Protein 2J1P (pdb70)

Solvent-accessible surface area: 23127 Å² total

Foldseek 3Di:
DLVLLVVLVVVLLVVLCVLQDQDPVRLLSVLVVLLNPDDSLLLLSLLQLLLVLQPHHSQQSLLSSLLSLVSVCLVCCDPVVVPCDDPRDGHSCVVRNNVSSVVSSVCSNVSSLVSLQPVRDPVFPVVLSVVLSVLQVCLPDCNAQVVLVVLPDDPDCLVCVVVNVLSNLLRNFLSSSLSSSLNSCSSSPHDPLSSVLSSLLSSLLSVLLQLVVQLLVVVVVPHPCVNPNVVSLVSSVVSLVSSVVSCPPTDPVSCVVSNVSSVCSSPDPD/DLVVVQVVVLVVLLVVLCVLQDQDPVRLLSVLVVLLNPRDSLLLLSLLQLLLVLQPAHSQQCLVSSLLSLVSLQLVCCACVVVPQDDVRHGHSCVVRNNVSSVVSSVVSNVSSLVSLQPVRDPVQPVVLSVVLSVLSVCQNDCNAQPVLVVLVPDDPCPPPPDVCVVSVLSNQLRNFQSSSLSSSLNSCSSSPHDPLSNVLSSLLSSLLSSLVQLVVLLVVVVVPCPDHLCVSPNVVSVVSSVVSLVSSVVSSPPTDVVSCVSVNVSSVVD

Organism: Sinapis alba (NCBI:txid3728)

Secondary structure (DSSP, 8-state):
-HHHHHHHHHHHHHHHHHHS-S-SSHHHHH--TTTTS----HHHHHHHHHHHHTT--TTT--HHHHH-----HHHHTS-----SEETTEE-HHHHH-HHHHHHHHHHHHHHHHHHHHHHS-TTS-HHHHHHHHHHHHHHHSTTTHHHHHHHTT---HHHHHHHHHHHHHIIIIIHHHHHHHHHHHHHTT--HHHHHHHHHHHHHHHHHHHHHHHHHHHH----TTT--HHHHHHHHHHHHHHHHHHTTTS-TTTTHHHHHHHHHHHH---/-HHHHHHHHHHHHHHHHHHHS-S-SSHHHHH--TTGGG----HHHHHHHHHHHHTT--GGG--HHHHH-----HHHHHS-----SEETTEE-HHHHH-HHHHHHHHHHHHHHHHHHHHHHS-TTS-HHHHHHHHHHHHHHHSTTTHHHHHHHHH----TT-SSSSHHHHHHHHIIIIIHHHHHHHHHHHHHTT--HHHHHHHHHHHHHHHHHHHHHHHHHHHHH-----TTT--HHHHHHHHHHHHHHHHHTTTTS-HHHHHHHHHHHHH-

Radius of gyration: 24.41 Å; Cα contacts (8 Å, |Δi|>4): 921; chains: 2; bounding box: 68×59×65 Å

B-factor: mean 22.45, std 9.19, range [8.17, 62.23]

Structure (mmCIF, N/CA/C/O backbone):
data_2J1P
#
_entry.id   2J1P
#
_cell.length_a   53.803
_cell.length_b   91.551
_cell.length_c   56.286
_cell.angle_alpha   90.00
_cell.angle_beta   96.89
_cell.angle_gamma   90.00
#
_symmetry.space_group_name_H-M   'P 1 21 1'
#
loop_
_entity.id
_entity.type
_entity.pdbx_description
1 polymer 'GERANYLGERANYL PYROPHOSPHATE SYNTHETASE'
2 non-polymer 'GERANYLGERANYL DIPHOSPHATE'
3 non-polymer S-1,2-PROPANEDIOL
4 non-polymer BETA-MERCAPTOETHANOL
5 water water
#
loop_
_atom_site.group_PDB
_atom_site.id
_atom_site.type_symbol
_atom_site.label_atom_id
_atom_site.label_alt_id
_atom_site.label_comp_id
_atom_site.label_asym_id
_atom_site.label_entity_id
_atom_site.label_seq_id
_atom_site.pdbx_PDB_ins_code
_atom_site.Cartn_x
_atom_site.Cartn_y
_atom_site.Cartn_z
_atom_site.occupancy
_atom_site.B_iso_or_equiv
_atom_site.auth_seq_id
_atom_site.auth_comp_id
_atom_site.auth_asym_id
_atom_site.auth_atom_id
_atom_site.pdbx_PDB_model_num
ATOM 1 N N . PRO A 1 13 ? -1.884 44.019 3.297 1.00 36.69 13 PRO A N 1
ATOM 2 C CA . PRO A 1 13 ? -1.915 43.465 1.955 1.00 36.55 13 PRO A CA 1
ATOM 3 C C . PRO A 1 13 ? -0.593 42.769 1.634 1.00 36.51 13 PRO A C 1
ATOM 4 O O . PRO A 1 13 ? 0.201 42.504 2.550 1.00 36.16 13 PRO A O 1
ATOM 8 N N . ILE A 1 14 ? -0.351 42.474 0.356 1.00 36.20 14 ILE A N 1
ATOM 9 C CA . ILE A 1 14 ? 0.943 41.913 -0.071 1.00 36.11 14 ILE A CA 1
ATOM 10 C C . ILE A 1 14 ? 2.097 42.657 0.634 1.00 35.90 14 ILE A C 1
ATOM 11 O O . ILE A 1 14 ? 3.109 42.052 0.962 1.00 35.61 14 ILE A O 1
ATOM 16 N N . SER A 1 15 ? 1.915 43.955 0.890 1.00 35.62 15 SER A N 1
ATOM 17 C CA . SER A 1 15 ? 2.900 44.766 1.623 1.00 35.44 15 SER A CA 1
ATOM 18 C C . SER A 1 15 ? 3.162 44.265 3.045 1.00 34.86 15 SER A C 1
ATOM 19 O O . SER A 1 15 ? 4.311 44.163 3.456 1.00 34.49 15 SER A O 1
ATOM 22 N N . TYR A 1 16 ? 2.103 43.998 3.802 1.00 34.92 16 TYR A N 1
ATOM 23 C CA . TYR A 1 16 ? 2.254 43.429 5.144 1.00 34.98 16 TYR A CA 1
ATOM 24 C C . TYR A 1 16 ? 3.031 42.110 5.062 1.00 34.69 16 TYR A C 1
ATOM 25 O O . TYR A 1 16 ? 4.013 41.939 5.765 1.00 34.20 16 TYR A O 1
ATOM 34 N N . ILE A 1 17 ? 2.602 41.206 4.180 1.00 34.20 17 ILE A N 1
ATOM 35 C CA . ILE A 1 17 ? 3.252 39.901 4.029 1.00 34.22 17 ILE A CA 1
ATOM 36 C C . ILE A 1 17 ? 4.674 40.053 3.541 1.00 33.46 17 ILE A C 1
ATOM 37 O O . ILE A 1 17 ? 5.562 39.411 4.056 1.00 34.28 17 ILE A O 1
ATOM 42 N N . ILE A 1 18 ? 4.884 40.878 2.522 1.00 32.27 18 ILE A N 1
ATOM 43 C CA . ILE A 1 18 ? 6.226 41.085 1.989 1.00 31.00 18 ILE A CA 1
ATOM 44 C C . ILE A 1 18 ? 7.133 41.563 3.107 1.00 30.63 18 ILE A C 1
ATOM 45 O O . ILE A 1 18 ? 8.253 41.072 3.255 1.00 30.35 18 ILE A O 1
ATOM 50 N N . ARG A 1 19 ? 6.655 42.524 3.899 1.00 29.75 19 ARG A N 1
ATOM 51 C CA . ARG A 1 19 ? 7.521 43.133 4.919 1.00 28.56 19 ARG A CA 1
ATOM 52 C C . ARG A 1 19 ? 7.781 42.186 6.068 1.00 26.86 19 ARG A C 1
ATOM 53 O O . ARG A 1 19 ? 8.921 42.095 6.533 1.00 27.82 19 ARG A O 1
ATOM 61 N N . LYS A 1 20 ? 6.753 41.468 6.531 1.00 26.03 20 LYS A N 1
ATOM 62 C CA . LYS A 1 20 ? 6.953 40.473 7.576 1.00 25.20 20 LYS A CA 1
ATOM 63 C C . LYS A 1 20 ? 7.770 39.289 7.042 1.00 24.33 20 LYS A C 1
ATOM 64 O O . LYS A 1 20 ? 8.559 38.717 7.774 1.00 24.44 20 LYS A O 1
ATOM 70 N N . ALA A 1 21 ? 7.550 38.913 5.778 1.00 23.13 21 ALA A N 1
ATOM 71 C CA . ALA A 1 21 ? 8.346 37.885 5.139 1.00 22.92 21 ALA A CA 1
ATOM 72 C C . ALA A 1 21 ? 9.798 38.290 5.114 1.00 23.04 21 ALA A C 1
ATOM 73 O O . ALA A 1 21 ? 10.676 37.459 5.359 1.00 22.41 21 ALA A O 1
ATOM 75 N N . ASP A 1 22 ? 10.075 39.573 4.884 1.00 22.61 22 ASP A N 1
ATOM 76 C CA . ASP A 1 22 ? 11.458 39.989 4.889 1.00 23.59 22 ASP A CA 1
ATOM 77 C C . ASP A 1 22 ? 12.095 39.900 6.278 1.00 23.19 22 ASP A C 1
ATOM 78 O O . ASP A 1 22 ? 13.251 39.510 6.407 1.00 21.68 22 ASP A O 1
ATOM 83 N N . SER A 1 23 ? 11.353 40.269 7.318 1.00 23.82 23 SER A N 1
ATOM 84 C CA . SER A 1 23 ? 11.896 40.169 8.666 1.00 23.93 23 SER A CA 1
ATOM 85 C C . SER A 1 23 ? 12.094 38.716 9.055 1.00 23.10 23 SER A C 1
ATOM 86 O O . SER A 1 23 ? 13.005 38.400 9.808 1.00 23.48 23 SER A O 1
ATOM 89 N N . VAL A 1 24 ? 11.251 37.833 8.537 1.00 22.07 24 VAL A N 1
ATOM 90 C CA . VAL A 1 24 ? 11.409 36.406 8.786 1.00 21.20 24 VAL A CA 1
ATOM 91 C C . VAL A 1 24 ? 12.696 35.908 8.140 1.00 21.94 24 VAL A C 1
ATOM 92 O O . VAL A 1 24 ? 13.506 35.207 8.763 1.00 22.51 24 VAL A O 1
ATOM 96 N N . ASN A 1 25 ? 12.893 36.253 6.873 1.00 22.78 25 ASN A N 1
ATOM 97 C CA . ASN A 1 25 ? 14.143 35.918 6.171 1.00 22.12 25 ASN A CA 1
ATOM 98 C C . ASN A 1 25 ? 15.387 36.307 6.949 1.00 21.78 25 ASN A C 1
ATOM 99 O O . ASN A 1 25 ? 16.313 35.511 7.102 1.00 21.53 25 ASN A O 1
ATOM 104 N N . LYS A 1 26 ? 15.402 37.528 7.471 1.00 21.04 26 LYS A N 1
ATOM 105 C CA . LYS A 1 26 ? 16.564 37.978 8.256 1.00 21.08 26 LYS A CA 1
ATOM 106 C C . LYS A 1 26 ? 16.750 37.180 9.539 1.00 20.67 26 LYS A C 1
ATOM 107 O O . LYS A 1 26 ? 17.881 36.812 9.891 1.00 21.16 26 LYS A O 1
ATOM 113 N N . ALA A 1 27 ? 15.638 36.882 10.209 1.00 20.68 27 ALA A N 1
ATOM 114 C CA . ALA A 1 27 ? 15.630 36.022 11.399 1.00 20.43 27 ALA A CA 1
ATOM 115 C C . ALA A 1 27 ? 16.091 34.625 11.114 1.00 21.23 27 ALA A C 1
ATOM 116 O O . ALA A 1 27 ? 16.753 34.040 11.962 1.00 22.14 27 ALA A O 1
ATOM 118 N N . LEU A 1 28 ? 15.738 34.071 9.948 1.00 21.75 28 LEU A N 1
ATOM 119 C CA . LEU A 1 28 ? 16.151 32.732 9.598 1.00 21.53 28 LEU A CA 1
ATOM 120 C C . LEU A 1 28 ? 17.650 32.680 9.344 1.00 22.24 28 LEU A C 1
ATOM 121 O O . LEU A 1 28 ? 18.338 31.748 9.782 1.00 22.20 28 LEU A O 1
ATOM 126 N N . ASP A 1 29 ? 18.154 33.702 8.658 1.00 22.88 29 ASP A N 1
ATOM 127 C CA . ASP A 1 29 ? 19.548 33.824 8.357 1.00 23.13 29 ASP A CA 1
ATOM 128 C C . ASP A 1 29 ? 20.312 33.811 9.683 1.00 23.42 29 ASP A C 1
ATOM 129 O O . ASP A 1 29 ? 21.231 33.009 9.867 1.00 22.60 29 ASP A O 1
ATOM 134 N N . SER A 1 30 ? 19.897 34.678 10.613 1.00 23.24 30 SER A N 1
ATOM 135 C CA . SER A 1 30 ? 20.500 34.757 11.939 1.00 24.04 30 SER A CA 1
ATOM 136 C C . SER A 1 30 ? 20.385 33.490 12.753 1.00 23.90 30 SER A C 1
ATOM 137 O O . SER A 1 30 ? 21.311 33.162 13.490 1.00 24.55 30 SER A O 1
ATOM 140 N N . ALA A 1 31 ? 19.257 32.784 12.631 1.00 24.30 31 ALA A N 1
ATOM 141 C CA . ALA A 1 31 ? 18.977 31.616 13.492 1.00 23.58 31 ALA A CA 1
ATOM 142 C C . ALA A 1 31 ? 19.819 30.397 13.143 1.00 23.33 31 ALA A C 1
ATOM 143 O O . ALA A 1 31 ? 20.188 29.631 14.034 1.00 22.17 31 ALA A O 1
ATOM 145 N N . VAL A 1 32 ? 20.134 30.247 11.852 1.00 22.68 32 VAL A N 1
ATOM 146 C CA . VAL A 1 32 ? 20.891 29.140 11.340 1.00 21.30 32 VAL A CA 1
ATOM 147 C C . VAL A 1 32 ? 22.095 29.674 10.536 1.00 22.13 32 VAL A C 1
ATOM 148 O O . VAL A 1 32 ? 22.086 29.625 9.320 1.00 21.80 32 VAL A O 1
ATOM 152 N N . PRO A 1 33 ? 23.133 30.201 11.230 1.00 22.19 33 PRO A N 1
ATOM 153 C CA . PRO A 1 33 ? 24.350 30.768 10.635 1.00 22.65 33 PRO A CA 1
ATOM 154 C C . PRO A 1 33 ? 25.242 29.674 10.132 1.00 23.63 33 PRO A C 1
ATOM 155 O O . PRO A 1 33 ? 25.100 28.546 10.541 1.00 23.58 33 PRO A O 1
ATOM 159 N N . LEU A 1 34 ? 26.163 30.012 9.247 1.00 24.84 34 LEU A N 1
ATOM 160 C CA . LEU A 1 34 ? 27.163 29.069 8.815 1.00 25.50 34 LEU A CA 1
ATOM 161 C C . LEU A 1 34 ? 28.228 28.871 9.886 1.00 26.59 34 LEU A C 1
ATOM 162 O O . LEU A 1 34 ? 29.061 29.755 10.127 1.00 27.27 34 LEU A O 1
ATOM 167 N N . ARG A 1 35 ? 28.235 27.693 10.493 1.00 26.60 35 ARG A N 1
ATOM 168 C CA . ARG A 1 35 ? 29.305 27.310 11.390 1.00 27.65 35 ARG A CA 1
ATOM 169 C C . ARG A 1 35 ? 29.559 25.842 11.217 1.00 27.01 35 ARG A C 1
ATOM 170 O O . ARG A 1 35 ? 28.913 25.208 10.389 1.00 25.91 35 ARG A O 1
ATOM 178 N N . GLU A 1 36 ? 30.516 25.314 11.979 1.00 26.89 36 GLU A N 1
ATOM 179 C CA . GLU A 1 36 ? 30.842 23.897 11.925 1.00 26.62 36 GLU A CA 1
ATOM 180 C C . GLU A 1 36 ? 29.748 23.003 12.496 1.00 25.67 36 GLU A C 1
ATOM 181 O O . GLU A 1 36 ? 29.071 23.367 13.465 1.00 26.07 36 GLU A O 1
ATOM 187 N N . PRO A 1 37 ? 29.566 21.823 11.892 1.00 25.31 37 PRO A N 1
ATOM 188 C CA . PRO A 1 37 ? 30.162 21.392 10.635 1.00 24.38 37 PRO A CA 1
ATOM 189 C C . PRO A 1 37 ? 29.550 22.168 9.478 1.00 23.46 37 PRO A C 1
ATOM 190 O O . PRO A 1 37 ? 28.329 22.319 9.385 1.00 21.90 37 PRO A O 1
ATOM 194 N N . LEU A 1 38 ? 30.395 22.658 8.593 1.00 21.87 38 LEU A N 1
ATOM 195 C CA . LEU A 1 38 ? 29.955 23.597 7.569 1.00 22.15 38 LEU A CA 1
ATOM 196 C C . LEU A 1 38 ? 29.007 23.022 6.515 1.00 21.83 38 LEU A C 1
ATOM 197 O O 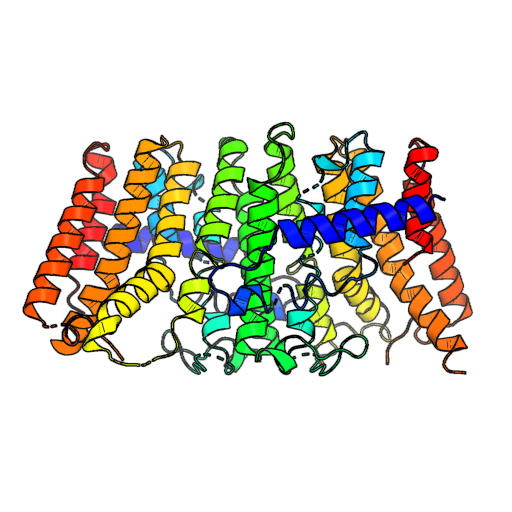. LEU A 1 38 ? 28.043 23.648 6.151 1.00 22.23 38 LEU A O 1
ATOM 202 N N . LYS A 1 39 ? 29.267 21.835 6.009 1.00 22.90 39 LYS A N 1
ATOM 203 C CA . LYS A 1 39 ? 28.446 21.296 4.929 1.00 23.27 39 LYS A CA 1
ATOM 204 C C . LYS A 1 39 ? 26.990 21.213 5.366 1.00 22.07 39 LYS A C 1
ATOM 205 O O . LYS A 1 39 ? 26.089 21.577 4.616 1.00 21.03 39 LYS A O 1
ATOM 211 N N . ILE A 1 40 ? 26.779 20.706 6.570 1.00 21.41 40 ILE A N 1
ATOM 212 C CA . ILE A 1 40 ? 25.407 20.472 7.049 1.00 21.36 40 ILE A CA 1
ATOM 213 C C . ILE A 1 40 ? 24.680 21.794 7.167 1.00 20.74 40 ILE A C 1
ATOM 214 O O . ILE A 1 40 ? 23.533 21.897 6.751 1.00 20.63 40 ILE A O 1
ATOM 219 N N . HIS A 1 41 ? 25.351 22.792 7.728 1.00 20.19 41 HIS A N 1
ATOM 220 C CA . HIS A 1 41 ? 24.784 24.138 7.784 1.00 20.02 41 HIS A CA 1
ATOM 221 C C . HIS A 1 41 ? 24.506 24.759 6.420 1.00 20.45 41 HIS A C 1
ATOM 222 O O . HIS A 1 41 ? 23.461 25.404 6.233 1.00 20.12 41 HIS A O 1
ATOM 229 N N . GLU A 1 42 ? 25.419 24.563 5.468 1.00 20.73 42 GLU A N 1
ATOM 230 C CA . GLU A 1 42 ? 25.169 24.987 4.081 1.00 20.54 42 GLU A CA 1
ATOM 231 C C . GLU A 1 42 ? 23.921 24.324 3.513 1.00 19.68 42 GLU A C 1
ATOM 232 O O . GLU A 1 42 ? 23.103 24.972 2.881 1.00 19.41 42 GLU A O 1
ATOM 238 N N . ALA A 1 43 ? 23.781 23.022 3.723 1.00 18.62 43 ALA A N 1
ATOM 239 C CA . ALA A 1 43 ? 22.660 22.305 3.175 1.00 17.62 43 ALA A CA 1
ATOM 240 C C . ALA A 1 43 ? 21.352 22.790 3.845 1.00 17.62 43 ALA A C 1
ATOM 241 O O . ALA A 1 43 ? 20.362 22.979 3.162 1.00 16.98 43 ALA A O 1
ATOM 251 N N . ARG A 1 45 ? 20.718 25.825 5.246 1.00 19.30 45 ARG A N 1
ATOM 252 C CA . ARG A 1 45 ? 20.529 27.155 4.692 1.00 19.71 45 ARG A CA 1
ATOM 253 C C . ARG A 1 45 ? 20.100 27.180 3.210 1.00 20.55 45 ARG A C 1
ATOM 254 O O . ARG A 1 45 ? 19.327 28.062 2.807 1.00 21.12 45 ARG A O 1
ATOM 262 N N . TYR A 1 46 ? 20.602 26.234 2.415 1.00 19.95 46 TYR A N 1
ATOM 263 C CA . TYR A 1 46 ? 20.276 26.182 0.983 1.00 20.00 46 TYR A CA 1
ATOM 264 C C . TYR A 1 46 ? 18.753 26.167 0.805 1.00 19.53 46 TYR A C 1
ATOM 265 O O . TYR A 1 46 ? 18.183 26.864 -0.047 1.00 18.38 46 TYR A O 1
ATOM 274 N N . SER A 1 47 ? 18.120 25.358 1.629 1.00 18.85 47 SER A N 1
ATOM 275 C CA . SER A 1 47 ? 16.722 25.099 1.572 1.00 19.51 47 SER A CA 1
ATOM 276 C C . SER A 1 47 ? 15.942 26.067 2.406 1.00 18.29 47 SER A C 1
ATOM 277 O O . SER A 1 47 ? 14.882 26.509 1.983 1.00 18.91 47 SER A O 1
ATOM 280 N N . LEU A 1 48 ? 16.474 26.451 3.554 1.00 18.48 48 LEU A N 1
ATOM 281 C CA . LEU A 1 48 ? 15.725 27.330 4.461 1.00 18.27 48 LEU A CA 1
ATOM 282 C C . LEU A 1 48 ? 15.648 28.720 3.880 1.00 20.48 48 LEU A C 1
ATOM 283 O O . LEU A 1 48 ? 14.611 29.393 4.017 1.00 19.66 48 LEU A O 1
ATOM 288 N N . LEU A 1 49 ? 16.739 29.147 3.246 1.00 22.04 49 LEU A N 1
ATOM 289 C CA . LEU A 1 49 ? 16.899 30.548 2.849 1.00 24.62 49 LEU A CA 1
ATOM 290 C C . LEU A 1 49 ? 16.621 30.789 1.363 1.00 26.11 49 LEU A C 1
ATOM 291 O O . LEU A 1 49 ? 16.849 31.870 0.876 1.00 27.21 49 LEU A O 1
ATOM 296 N N . ALA A 1 50 ? 16.076 29.781 0.691 1.00 28.03 50 ALA A N 1
ATOM 297 C CA . ALA A 1 50 ? 15.526 29.896 -0.651 1.00 29.13 50 ALA A CA 1
ATOM 298 C C . ALA A 1 50 ? 14.270 30.814 -0.652 1.00 30.63 50 ALA A C 1
ATOM 299 O O . ALA A 1 50 ? 13.970 31.491 0.345 1.00 32.47 50 ALA A O 1
ATOM 301 N N . GLY A 1 51 ? 13.526 30.845 -1.742 1.00 31.09 51 GLY A N 1
ATOM 302 C CA . GLY A 1 51 ? 12.460 31.836 -1.885 1.00 31.06 51 GLY A CA 1
ATOM 303 C C . GLY A 1 51 ? 11.043 31.469 -1.453 1.00 31.68 51 GLY A C 1
ATOM 304 O O . GLY A 1 51 ? 10.079 31.773 -2.166 1.00 33.90 51 GLY A O 1
ATOM 305 N N . GLY A 1 52 ? 10.876 30.865 -0.296 1.00 30.31 52 GLY A N 1
ATOM 306 C CA . GLY A 1 52 ? 9.517 30.694 0.237 1.00 29.78 52 GLY A CA 1
ATOM 307 C C . GLY A 1 52 ? 8.790 32.017 0.376 1.00 29.05 52 GLY A C 1
ATOM 308 O O . GLY A 1 52 ? 9.414 33.038 0.651 1.00 29.16 52 GLY A O 1
ATOM 309 N N . LYS A 1 53 ? 7.473 32.005 0.162 1.00 27.99 53 LYS A N 1
ATOM 310 C CA . LYS A 1 53 ? 6.598 33.164 0.431 1.00 26.85 53 LYS A CA 1
ATOM 311 C C . LYS A 1 53 ? 6.408 33.442 1.935 1.00 24.97 53 LYS A C 1
ATOM 312 O O . LYS A 1 53 ? 5.916 34.516 2.320 1.00 24.34 53 LYS A O 1
ATOM 318 N N . ARG A 1 54 ? 6.756 32.449 2.767 1.00 22.55 54 ARG A N 1
ATOM 319 C CA . ARG A 1 54 ? 6.739 32.571 4.236 1.00 21.28 54 ARG A CA 1
ATOM 320 C C . ARG A 1 54 ? 5.354 32.747 4.841 1.00 20.52 54 ARG A C 1
ATOM 321 O O . ARG A 1 54 ? 5.227 33.265 5.941 1.00 19.32 54 ARG A O 1
ATOM 329 N N . VAL A 1 55 ? 4.314 32.265 4.175 1.00 20.64 55 VAL A N 1
ATOM 330 C CA . VAL A 1 55 ? 2.973 32.406 4.738 1.00 19.92 55 VAL A CA 1
ATOM 331 C C . VAL A 1 55 ? 2.856 31.848 6.178 1.00 19.51 55 VAL A C 1
ATOM 332 O O . VAL A 1 55 ? 2.149 32.399 6.964 1.00 19.38 55 VAL A O 1
ATOM 336 N N . ARG A 1 56 ? 3.522 30.739 6.491 1.00 18.86 56 ARG A N 1
ATOM 337 C CA . ARG A 1 56 ? 3.348 30.096 7.819 1.00 17.84 56 ARG A CA 1
ATOM 338 C C . ARG A 1 56 ? 3.908 30.983 8.937 1.00 16.43 56 ARG A C 1
ATOM 339 O O . ARG A 1 56 ? 3.173 31.341 9.887 1.00 16.77 56 ARG A O 1
ATOM 347 N N . PRO A 1 57 ? 5.188 31.403 8.829 1.00 16.49 57 PRO A N 1
ATOM 348 C CA . PRO A 1 57 ? 5.700 32.295 9.899 1.00 16.45 57 PRO A CA 1
ATOM 349 C C . PRO A 1 57 ? 4.999 33.648 9.966 1.00 16.32 57 PRO A C 1
ATOM 350 O O . PRO A 1 57 ? 4.859 34.194 11.039 1.00 14.79 57 PRO A O 1
ATOM 354 N N . VAL A 1 58 ? 4.543 34.171 8.830 1.00 17.47 58 VAL A N 1
ATOM 355 C CA . VAL A 1 58 ? 3.826 35.451 8.820 1.00 16.42 58 VAL A CA 1
ATOM 356 C C . VAL A 1 58 ? 2.467 35.256 9.507 1.00 16.56 58 VAL A C 1
ATOM 357 O O . VAL A 1 58 ? 2.035 36.104 10.274 1.00 19.00 58 VAL A O 1
ATOM 361 N N . LEU A 1 59 ? 1.788 34.146 9.257 1.00 16.47 59 LEU A N 1
ATOM 362 C CA . LEU A 1 59 ? 0.531 33.892 9.956 1.00 16.09 59 LEU A CA 1
ATOM 363 C C . LEU A 1 59 ? 0.805 33.792 11.477 1.00 16.08 59 LEU A C 1
ATOM 364 O O . LEU A 1 59 ? -0.003 34.210 12.302 1.00 16.78 59 LEU A O 1
ATOM 369 N N . CYS A 1 60 ? 1.915 33.162 11.843 1.00 15.37 60 CYS A N 1
ATOM 370 C CA . CYS A 1 60 ? 2.270 33.063 13.225 1.00 15.95 60 CYS A CA 1
ATOM 371 C C . CYS A 1 60 ? 2.392 34.464 13.848 1.00 15.29 60 CYS A C 1
ATOM 372 O O . CYS A 1 60 ? 1.809 34.752 14.897 1.00 15.10 60 CYS A O 1
ATOM 375 N N . ILE A 1 61 ? 3.184 35.303 13.194 1.00 15.41 61 ILE A N 1
ATOM 376 C CA . ILE A 1 61 ? 3.413 36.671 13.653 1.00 16.04 61 ILE A CA 1
ATOM 377 C C . ILE A 1 61 ? 2.088 37.431 13.735 1.00 15.58 61 ILE A C 1
ATOM 378 O O . ILE A 1 61 ? 1.794 38.161 14.743 1.00 16.40 61 ILE A O 1
ATOM 383 N N . ALA A 1 62 ? 1.279 37.281 12.688 1.00 14.56 62 ALA A N 1
ATOM 384 C CA . ALA A 1 62 ? 0.014 37.972 12.603 1.00 14.78 62 ALA A CA 1
ATOM 385 C C . ALA A 1 62 ? -0.932 37.593 13.756 1.00 14.44 62 ALA A C 1
ATOM 386 O O . ALA A 1 62 ? -1.624 38.475 14.365 1.00 14.97 62 ALA A O 1
ATOM 388 N N . ALA A 1 63 ? -0.940 36.305 14.078 1.00 15.31 63 ALA A N 1
ATOM 389 C CA . ALA A 1 63 ? -1.794 35.753 15.100 1.00 15.32 63 ALA A CA 1
ATOM 390 C C . ALA A 1 63 ? -1.373 36.217 16.490 1.00 15.93 63 ALA A C 1
ATOM 391 O O . ALA A 1 63 ? -2.213 36.481 17.370 1.00 16.85 63 ALA A O 1
ATOM 393 N N . CYS A 1 64 ? -0.071 36.310 16.675 1.00 16.55 64 CYS A N 1
ATOM 394 C CA . CYS A 1 64 ? 0.513 36.889 17.887 1.00 16.76 64 CYS A CA 1
ATOM 395 C C . CYS A 1 64 ? 0.079 38.343 18.088 1.00 17.70 64 CYS A C 1
ATOM 396 O O . CYS A 1 64 ? -0.398 38.694 19.148 1.00 17.21 64 CYS A O 1
ATOM 399 N N . GLU A 1 65 ? 0.243 39.156 17.062 1.00 17.64 65 GLU A N 1
ATOM 400 C CA . GLU A 1 65 ? -0.170 40.551 17.131 1.00 18.87 65 GLU A CA 1
ATOM 401 C C . GLU A 1 65 ? -1.6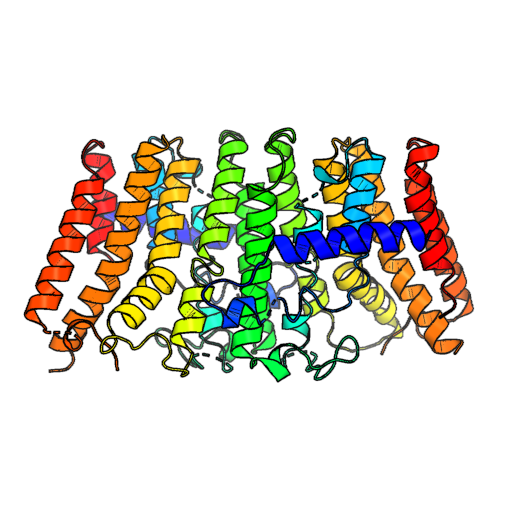69 40.668 17.327 1.00 18.91 65 GLU A C 1
ATOM 402 O O . GLU A 1 65 ? -2.115 41.564 18.089 1.00 19.51 65 GLU A O 1
ATOM 408 N N . LEU A 1 66 ? -2.459 39.822 16.658 1.00 18.56 66 LEU A N 1
ATOM 409 C CA . LEU A 1 66 ? -3.942 39.907 16.769 1.00 19.37 66 LEU A CA 1
ATOM 410 C C . LEU A 1 66 ? -4.410 39.849 18.228 1.00 19.21 66 LEU A C 1
ATOM 411 O O . LEU A 1 66 ? -5.366 40.566 18.650 1.00 17.96 66 LEU A O 1
ATOM 416 N N . VAL A 1 67 ? -3.692 39.046 19.021 1.00 18.29 67 VAL A N 1
ATOM 417 C CA . VAL A 1 67 ? -4.062 38.822 20.410 1.00 19.08 67 VAL A CA 1
ATOM 418 C C . VAL A 1 67 ? -3.419 39.792 21.394 1.00 19.96 67 VAL A C 1
ATOM 419 O O . VAL A 1 67 ? -3.622 39.653 22.598 1.00 19.42 67 VAL A O 1
ATOM 423 N N . GLY A 1 68 ? -2.699 40.793 20.875 1.00 20.73 68 GLY A N 1
ATOM 424 C CA . GLY A 1 68 ? -1.935 41.731 21.686 1.00 22.22 68 GLY A CA 1
ATOM 425 C C . GLY A 1 68 ? -0.459 41.463 21.917 1.00 23.12 68 GLY A C 1
ATOM 426 O O . GLY A 1 68 ? 0.166 42.202 22.674 1.00 23.25 68 GLY A O 1
ATOM 427 N N . GLY A 1 69 ? 0.119 40.441 21.287 1.00 24.04 69 GLY A N 1
ATOM 428 C CA . GLY A 1 69 ? 1.567 40.218 21.362 1.00 25.66 69 GLY A CA 1
ATOM 429 C C . GLY A 1 69 ? 2.350 41.138 20.433 1.00 27.55 69 GLY A C 1
ATOM 430 O O . GLY A 1 69 ? 1.789 42.032 19.850 1.00 29.00 69 GLY A O 1
ATOM 431 N N . GLU A 1 70 ? 3.667 40.968 20.346 1.00 29.91 70 GLU A N 1
ATOM 432 C CA . GLU A 1 70 ? 4.488 41.734 19.403 1.00 29.53 70 GLU A CA 1
ATOM 433 C C . GLU A 1 70 ? 5.227 40.760 18.575 1.00 29.77 70 GLU A C 1
ATOM 434 O O . GLU A 1 70 ? 5.487 39.652 19.036 1.00 30.52 70 GLU A O 1
ATOM 440 N N . GLU A 1 71 ? 5.630 41.198 17.384 1.00 29.21 71 GLU A N 1
ATOM 441 C CA . GLU A 1 71 ? 6.329 40.371 16.437 1.00 28.38 71 GLU A CA 1
ATOM 442 C C . GLU A 1 71 ? 7.491 39.675 17.124 1.00 27.83 71 GLU A C 1
ATOM 443 O O . GLU A 1 71 ? 7.715 38.473 16.904 1.00 28.41 71 GLU A O 1
ATOM 449 N N . SER A 1 72 ? 8.226 40.402 17.966 1.00 26.48 72 SER A N 1
ATOM 450 C CA . SER A 1 72 ? 9.433 39.816 18.570 1.00 25.40 72 SER A CA 1
ATOM 451 C C . SER A 1 72 ? 9.097 38.596 19.424 1.00 24.55 72 SER A C 1
ATOM 452 O O . SER A 1 72 ? 9.836 37.620 19.381 1.00 25.34 72 SER A O 1
ATOM 455 N N . LEU A 1 73 ? 7.956 38.597 20.118 1.00 22.39 73 LEU A N 1
ATOM 456 C CA . LEU A 1 73 ? 7.597 37.472 20.964 1.00 21.79 73 LEU A CA 1
ATOM 457 C C . LEU A 1 73 ? 7.467 36.153 20.155 1.00 20.47 73 LEU A C 1
ATOM 458 O O . LEU A 1 73 ? 7.939 35.071 20.574 1.00 19.77 73 LEU A O 1
ATOM 463 N N . ALA A 1 74 ? 6.804 36.264 19.001 1.00 19.00 74 ALA A N 1
ATOM 464 C CA . ALA A 1 74 ? 6.465 35.144 18.140 1.00 19.52 74 ALA A CA 1
ATOM 465 C C . ALA A 1 74 ? 7.592 34.742 17.177 1.00 18.82 74 ALA A C 1
ATOM 466 O O . ALA A 1 74 ? 7.507 33.694 16.526 1.00 17.30 74 ALA A O 1
ATOM 476 N N . PRO A 1 76 ? 10.724 33.609 17.331 1.00 17.21 76 PRO A N 1
ATOM 477 C CA . PRO A 1 76 ? 11.263 32.213 17.343 1.00 17.19 76 PRO A CA 1
ATOM 478 C C . PRO A 1 76 ? 10.305 31.101 16.923 1.00 17.29 76 PRO A C 1
ATOM 479 O O . PRO A 1 76 ? 10.694 30.169 16.142 1.00 15.05 76 PRO A O 1
ATOM 483 N N . ALA A 1 77 ? 9.061 31.158 17.404 1.00 16.50 77 ALA A N 1
ATOM 484 C CA . ALA A 1 77 ? 8.031 30.246 16.969 1.00 16.59 77 ALA A CA 1
ATOM 485 C C . ALA A 1 77 ? 7.781 30.250 15.443 1.00 16.32 77 ALA A C 1
ATOM 486 O O . ALA A 1 77 ? 7.576 29.175 14.827 1.00 14.94 77 ALA A O 1
ATOM 488 N N . ALA A 1 78 ? 7.772 31.440 14.855 1.00 15.69 78 ALA A N 1
ATOM 489 C CA . ALA A 1 78 ? 7.557 31.651 13.449 1.00 16.32 78 ALA A CA 1
ATOM 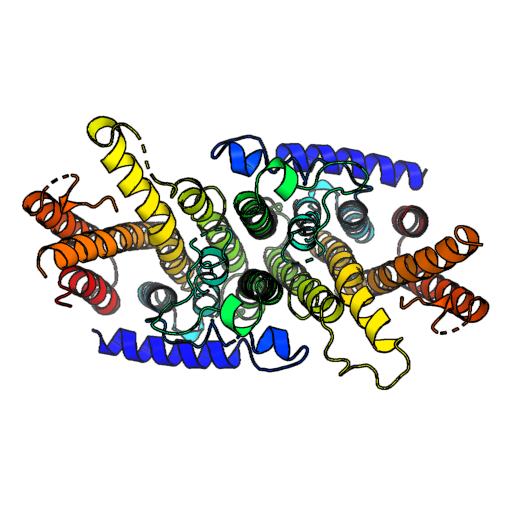490 C C . ALA A 1 78 ? 8.701 30.989 12.676 1.00 16.29 78 ALA A C 1
ATOM 491 O O . ALA A 1 78 ? 8.440 30.283 11.710 1.00 16.63 78 ALA A O 1
ATOM 493 N N . CYS A 1 79 ? 9.938 31.200 13.116 1.00 15.82 79 CYS A N 1
ATOM 494 C CA . CYS A 1 79 ? 11.080 30.502 12.517 1.00 17.26 79 CYS A CA 1
ATOM 495 C C . CYS A 1 79 ? 10.978 28.989 12.614 1.00 16.83 79 CYS A C 1
ATOM 496 O O . CYS A 1 79 ? 11.277 28.290 11.632 1.00 14.76 79 CYS A O 1
ATOM 499 N N . ALA A 1 80 ? 10.505 28.489 13.759 1.00 16.42 80 ALA A N 1
ATOM 500 C CA . ALA A 1 80 ? 10.349 27.032 13.939 1.00 17.55 80 ALA A CA 1
ATOM 501 C C . ALA A 1 80 ? 9.388 26.448 12.949 1.00 17.90 80 ALA A C 1
ATOM 502 O O . ALA A 1 80 ? 9.715 25.446 12.338 1.00 16.85 80 ALA A O 1
ATOM 504 N N . VAL A 1 81 ? 8.194 27.043 12.798 1.00 18.37 81 VAL A N 1
ATOM 505 C CA . VAL A 1 81 ? 7.239 26.509 11.819 1.00 18.32 81 VAL A CA 1
ATOM 506 C C . VAL A 1 81 ? 7.799 26.535 10.381 1.00 18.83 81 VAL A C 1
ATOM 507 O O . VAL A 1 81 ? 7.594 25.613 9.585 1.00 18.66 81 VAL A O 1
ATOM 511 N N . GLU A 1 82 ? 8.543 27.557 10.047 1.00 17.85 82 GLU A N 1
ATOM 512 C CA . GLU A 1 82 ? 9.181 27.599 8.711 1.00 17.99 82 GLU A CA 1
ATOM 513 C C . GLU A 1 82 ? 10.288 26.569 8.537 1.00 17.97 82 GLU A C 1
ATOM 514 O O . GLU A 1 82 ? 10.463 26.016 7.436 1.00 17.93 82 GLU A O 1
ATOM 528 N N . ILE A 1 84 ? 10.274 23.699 10.070 1.00 17.41 84 ILE A N 1
ATOM 529 C CA . ILE A 1 84 ? 9.518 22.511 9.877 1.00 17.38 84 ILE A CA 1
ATOM 530 C C . ILE A 1 84 ? 8.922 22.425 8.482 1.00 16.93 84 ILE A C 1
ATOM 531 O O . ILE A 1 84 ? 8.966 21.353 7.873 1.00 16.15 84 ILE A O 1
ATOM 536 N N . HIS A 1 85 ? 8.371 23.516 7.948 1.00 15.19 85 HIS A N 1
ATOM 537 C CA . HIS A 1 85 ? 7.896 23.510 6.583 1.00 16.94 85 HIS A CA 1
ATOM 538 C C . HIS A 1 85 ? 9.048 23.129 5.645 1.00 16.98 85 HIS A C 1
ATOM 539 O O . HIS A 1 85 ? 8.906 22.288 4.770 1.00 17.32 85 HIS A O 1
ATOM 546 N N . THR A 1 86 ? 10.206 23.732 5.860 1.00 17.56 86 THR A N 1
ATOM 547 C CA . THR A 1 86 ? 11.369 23.484 5.004 1.00 17.26 86 THR A CA 1
ATOM 548 C C . THR A 1 86 ? 11.751 21.975 5.024 1.00 18.38 86 THR A C 1
ATOM 549 O O . THR A 1 86 ? 11.955 21.341 3.968 1.00 18.71 86 THR A O 1
ATOM 561 N N . SER A 1 88 ? 10.021 19.423 5.757 1.00 18.67 88 SER A N 1
ATOM 562 C CA . SER A 1 88 ? 8.979 18.605 5.091 1.00 18.25 88 SER A CA 1
ATOM 563 C C . SER A 1 88 ? 9.151 18.526 3.603 1.00 18.62 88 SER A C 1
ATOM 564 O O . SER A 1 88 ? 8.890 17.489 3.006 1.00 19.48 88 SER A O 1
ATOM 567 N N . LEU A 1 89 ? 9.635 19.621 3.021 1.00 18.50 89 LEU A N 1
ATOM 568 C CA . LEU A 1 89 ? 9.873 19.707 1.599 1.00 18.43 89 LEU A CA 1
ATOM 569 C C . LEU A 1 89 ? 11.078 18.884 1.248 1.00 17.24 89 LEU A C 1
ATOM 570 O O . LEU A 1 89 ? 11.050 18.163 0.280 1.00 17.90 89 LEU A O 1
ATOM 575 N N . ILE A 1 90 ? 12.123 19.000 2.066 1.00 17.19 90 ILE A N 1
ATOM 576 C CA . ILE A 1 90 ? 13.391 18.319 1.851 1.00 17.37 90 ILE A CA 1
ATOM 577 C C . ILE A 1 90 ? 13.141 16.848 1.807 1.00 16.99 90 ILE A C 1
ATOM 578 O O . ILE A 1 90 ? 13.609 16.193 0.884 1.00 16.15 90 ILE A O 1
ATOM 583 N N . HIS A 1 91 ? 12.384 16.334 2.782 1.00 15.62 91 HIS A N 1
ATOM 584 C CA . HIS A 1 91 ? 12.110 14.896 2.828 1.00 17.04 91 HIS A CA 1
ATOM 585 C C . HIS A 1 91 ? 11.123 14.472 1.709 1.00 17.07 91 HIS A C 1
ATOM 586 O O . HIS A 1 91 ? 11.248 13.389 1.106 1.00 16.58 91 HIS A O 1
ATOM 593 N N . ASP A 1 92 ? 10.141 15.306 1.437 1.00 17.89 92 ASP A N 1
ATOM 594 C CA . ASP A 1 92 ? 9.124 14.952 0.428 1.00 18.22 92 ASP A CA 1
ATOM 595 C C . ASP A 1 92 ? 9.748 14.791 -0.942 1.00 18.29 92 ASP A C 1
ATOM 596 O O . ASP A 1 92 ? 9.335 13.933 -1.726 1.00 17.28 92 ASP A O 1
ATOM 601 N N . ASP A 1 93 ? 10.759 15.615 -1.200 1.00 18.04 93 ASP A N 1
ATOM 602 C CA . ASP A 1 93 ? 11.456 15.681 -2.485 1.00 18.03 93 ASP A CA 1
ATOM 603 C C . ASP A 1 93 ? 12.379 14.501 -2.753 1.00 18.68 93 ASP A C 1
ATOM 604 O O . ASP A 1 93 ? 12.752 14.253 -3.889 1.00 18.09 93 ASP A O 1
ATOM 609 N N . LEU A 1 94 ? 12.739 13.745 -1.728 1.00 19.12 94 LEU A N 1
ATOM 610 C CA . LEU A 1 94 ? 13.642 12.618 -1.917 1.00 20.24 94 LEU A CA 1
ATOM 611 C C . LEU A 1 94 ? 13.123 11.640 -2.933 1.00 20.38 94 LEU A C 1
ATOM 612 O O . LEU A 1 94 ? 11.916 11.499 -3.088 1.00 18.31 94 LEU A O 1
ATOM 617 N N . PRO A 1 95 ? 14.042 10.921 -3.630 1.00 22.86 95 PRO A N 1
ATOM 618 C CA . PRO A 1 95 ? 13.640 9.884 -4.572 1.00 23.82 95 PRO A CA 1
ATOM 619 C C . PRO A 1 95 ? 12.624 8.873 -4.047 1.00 25.46 95 PRO A C 1
ATOM 620 O O . PRO A 1 95 ? 11.715 8.485 -4.784 1.00 25.16 95 PRO A O 1
ATOM 624 N N . CYS A 1 96 ? 12.748 8.455 -2.786 1.00 26.96 96 CYS A N 1
ATOM 625 C CA . CYS A 1 96 ? 11.796 7.469 -2.239 1.00 27.09 96 CYS A CA 1
ATOM 626 C C . CYS A 1 96 ? 10.405 8.015 -2.005 1.00 28.28 96 CYS A C 1
ATOM 627 O O . CYS A 1 96 ? 9.471 7.257 -1.784 1.00 28.29 96 CYS A O 1
ATOM 638 N N . ASP A 1 98 ? 8.490 11.948 -3.319 1.00 30.01 98 ASP A N 1
ATOM 639 C CA . ASP A 1 98 ? 7.995 12.605 -4.530 1.00 30.09 98 ASP A CA 1
ATOM 640 C C . ASP A 1 98 ? 9.016 12.633 -5.640 1.00 28.63 98 ASP A C 1
ATOM 641 O O . ASP A 1 98 ? 8.662 12.885 -6.779 1.00 27.22 98 ASP A O 1
ATOM 646 N N . ASN A 1 99 ? 10.280 12.433 -5.300 1.00 27.73 99 ASN A N 1
ATOM 647 C CA . ASN A 1 99 ? 11.350 12.420 -6.291 1.00 27.20 99 ASN A CA 1
ATOM 648 C C . ASN A 1 99 ? 11.324 13.688 -7.137 1.00 26.49 99 ASN A C 1
ATOM 649 O O . ASN A 1 99 ? 11.157 13.641 -8.354 1.00 26.26 99 ASN A O 1
ATOM 654 N N . ASP A 1 100 ? 11.478 14.831 -6.475 1.00 26.32 100 ASP A N 1
ATOM 655 C CA . ASP A 1 100 ? 11.503 16.129 -7.150 1.00 26.93 100 ASP A CA 1
ATOM 656 C C . ASP A 1 100 ? 12.956 16.559 -7.379 1.00 27.27 100 ASP A C 1
ATOM 657 O O . ASP A 1 100 ? 13.736 16.644 -6.414 1.00 26.96 100 ASP A O 1
ATOM 662 N N . ASP A 1 101 ? 13.317 16.797 -8.646 1.00 28.31 101 ASP A N 1
ATOM 663 C CA . ASP A 1 101 ? 14.638 17.337 -9.004 1.00 29.25 101 ASP A CA 1
ATOM 664 C C . ASP A 1 101 ? 14.622 18.854 -8.867 1.00 30.02 101 ASP A C 1
ATOM 665 O O . ASP A 1 101 ? 15.655 19.480 -8.651 1.00 30.24 101 ASP A O 1
ATOM 670 N N . LEU A 1 102 ? 13.439 19.436 -8.993 1.00 31.61 102 LEU A N 1
ATOM 671 C CA . LEU A 1 102 ? 13.262 20.874 -8.954 1.00 33.24 102 LEU A CA 1
ATOM 672 C C . LEU A 1 102 ? 12.180 21.241 -7.969 1.00 35.02 102 LEU A C 1
ATOM 673 O O . LEU A 1 102 ? 11.189 20.531 -7.824 1.00 35.86 102 LEU A O 1
ATOM 678 N N . ARG A 1 103 ? 12.402 22.348 -7.278 1.00 36.45 103 ARG A N 1
ATOM 679 C CA . ARG A 1 103 ? 11.389 22.975 -6.448 1.00 37.73 103 ARG A CA 1
ATOM 680 C C . ARG A 1 103 ? 11.741 24.452 -6.374 1.00 38.82 103 ARG A C 1
ATOM 681 O O . ARG A 1 103 ? 12.925 24.811 -6.332 1.00 39.73 103 ARG A O 1
ATOM 689 N N . ARG A 1 104 ? 10.721 25.306 -6.371 1.00 39.81 104 ARG A N 1
ATOM 690 C CA . ARG A 1 104 ? 10.932 26.752 -6.432 1.00 40.06 104 ARG A CA 1
ATOM 691 C C . ARG A 1 104 ? 11.706 27.141 -7.707 1.00 40.06 104 ARG A C 1
ATOM 692 O O . ARG A 1 104 ? 12.281 28.229 -7.786 1.00 40.68 104 ARG A O 1
ATOM 700 N N . GLY A 1 105 ? 11.684 26.272 -8.721 1.00 39.33 105 GLY A N 1
ATOM 701 C CA . GLY A 1 105 ? 12.494 26.471 -9.931 1.00 38.50 105 GLY A CA 1
ATOM 702 C C . GLY A 1 105 ? 13.997 26.360 -9.704 1.00 37.94 105 GLY A C 1
ATOM 703 O O . GLY A 1 105 ? 14.777 27.043 -10.362 1.00 38.03 105 GLY A O 1
ATOM 704 N N . LYS A 1 106 ? 14.406 25.488 -8.784 1.00 37.02 106 LYS A N 1
ATOM 705 C CA . LYS A 1 106 ? 15.812 25.364 -8.387 1.00 36.20 106 LYS A CA 1
ATOM 706 C C . LYS A 1 106 ? 16.118 23.902 -8.044 1.00 34.45 106 LYS A C 1
ATOM 707 O O . LYS A 1 106 ? 15.211 23.164 -7.664 1.00 33.24 106 LYS A O 1
ATOM 713 N N . PRO A 1 107 ? 17.382 23.463 -8.200 1.00 33.18 107 PRO A N 1
ATOM 714 C CA . PRO A 1 107 ? 17.687 22.100 -7.766 1.00 32.53 107 PRO A CA 1
ATOM 715 C C . PRO A 1 107 ? 17.279 21.810 -6.298 1.00 31.39 107 PRO A C 1
ATOM 716 O O . PRO A 1 107 ? 17.457 22.640 -5.412 1.00 30.86 107 PRO A O 1
ATOM 720 N N . THR A 1 108 ? 16.730 20.630 -6.072 1.00 30.67 108 THR A N 1
ATOM 721 C CA . THR A 1 108 ? 16.316 20.232 -4.742 1.00 30.35 108 THR A CA 1
ATOM 722 C C . THR A 1 108 ? 17.532 19.829 -3.918 1.00 29.89 108 THR A C 1
ATOM 723 O O . THR A 1 108 ? 18.617 19.548 -4.453 1.00 28.52 108 THR A O 1
ATOM 727 N N . ASN A 1 109 ? 17.321 19.782 -2.601 1.00 29.02 109 ASN A N 1
ATOM 728 C CA . ASN A 1 109 ? 18.409 19.633 -1.672 1.00 28.13 109 ASN A CA 1
ATOM 729 C C . ASN A 1 109 ? 19.282 18.427 -2.006 1.00 28.12 109 ASN A C 1
ATOM 730 O O . ASN A 1 109 ? 20.495 18.553 -2.067 1.00 27.07 109 ASN A O 1
ATOM 735 N N . HIS A 1 110 ? 18.665 17.273 -2.205 1.00 28.45 110 HIS A N 1
ATOM 736 C CA . HIS A 1 110 ? 19.414 16.032 -2.431 1.00 29.84 110 HIS A CA 1
ATOM 737 C C . HIS A 1 110 ? 20.167 16.015 -3.734 1.00 30.24 110 HIS A C 1
ATOM 738 O O . HIS A 1 110 ? 21.170 15.293 -3.873 1.00 31.39 110 HIS A O 1
ATOM 745 N N . LYS A 1 111 ? 19.692 16.786 -4.712 1.00 30.12 111 LYS A N 1
ATOM 746 C CA . LYS A 1 111 ? 20.404 16.949 -5.971 1.00 29.96 111 LYS A CA 1
ATOM 747 C C . LYS A 1 111 ? 21.706 17.759 -5.815 1.00 29.60 111 LYS A C 1
ATOM 748 O O . LYS A 1 111 ? 22.634 17.587 -6.591 1.00 29.67 111 LYS A O 1
ATOM 754 N N . VAL A 1 112 ? 21.773 18.638 -4.821 1.00 28.35 112 VAL A N 1
ATOM 755 C CA . VAL A 1 112 ? 22.958 19.466 -4.585 1.00 28.54 112 VAL A CA 1
ATOM 756 C C . VAL A 1 112 ? 23.908 18.770 -3.571 1.00 28.34 112 VAL A C 1
ATOM 757 O O . VAL A 1 112 ? 25.130 18.703 -3.800 1.00 28.54 112 VAL A O 1
ATOM 761 N N . TYR A 1 113 ? 23.329 18.189 -2.519 1.00 27.84 113 TYR A N 1
ATOM 762 C CA . TYR A 1 113 ? 24.111 17.681 -1.374 1.00 27.84 113 TYR A CA 1
ATOM 763 C C . TYR A 1 113 ? 24.127 16.175 -1.231 1.00 28.30 113 TYR A C 1
ATOM 764 O O . TYR A 1 113 ? 24.949 15.637 -0.499 1.00 30.83 113 TYR A O 1
ATOM 773 N N . GLY A 1 114 ? 23.296 15.499 -1.998 1.00 28.26 114 GLY A N 1
ATOM 774 C CA . GLY A 1 114 ? 23.102 14.067 -1.852 1.00 28.70 114 GLY A CA 1
ATOM 775 C C . GLY A 1 114 ? 21.896 13.763 -0.989 1.00 28.26 114 GLY A C 1
ATOM 776 O O . GLY A 1 114 ? 21.446 14.595 -0.162 1.00 27.69 114 GLY A O 1
ATOM 777 N N . GLU A 1 115 ? 21.349 12.556 -1.172 1.00 28.36 115 GLU A N 1
ATOM 778 C CA . GLU A 1 115 ? 20.169 12.149 -0.383 1.00 28.15 115 GLU A CA 1
ATOM 779 C C . GLU A 1 115 ? 20.510 12.012 1.063 1.00 25.86 115 GLU A C 1
ATOM 780 O O . GLU A 1 115 ? 19.672 12.293 1.922 1.00 25.03 115 GLU A O 1
ATOM 786 N N . ASP A 1 116 ? 21.705 11.514 1.357 1.00 23.12 116 ASP A N 1
ATOM 787 C CA . ASP A 1 116 ? 22.142 11.419 2.709 1.00 21.55 116 ASP A CA 1
ATOM 788 C C . ASP A 1 116 ? 22.154 12.761 3.466 1.00 20.40 116 ASP A C 1
ATOM 789 O O . ASP A 1 116 ? 21.563 12.881 4.592 1.00 21.45 116 ASP A O 1
ATOM 794 N N . VAL A 1 117 ? 22.814 13.740 2.891 1.00 16.88 117 VAL A N 1
ATOM 795 C CA . VAL A 1 117 ? 22.915 15.058 3.498 1.00 15.81 117 VAL A CA 1
ATOM 796 C C . VAL A 1 117 ? 21.521 15.700 3.573 1.00 14.29 117 VAL A C 1
ATOM 797 O O . VAL A 1 117 ? 21.202 16.359 4.566 1.00 11.09 117 VAL A O 1
ATOM 801 N N . ALA A 1 118 ? 20.683 15.463 2.559 1.00 13.61 118 ALA A N 1
ATOM 802 C CA . ALA A 1 118 ? 19.314 15.984 2.539 1.00 13.06 118 ALA A CA 1
ATOM 803 C C . ALA A 1 118 ? 18.478 15.445 3.720 1.00 12.17 118 ALA A C 1
ATOM 804 O O . ALA A 1 118 ? 17.805 16.214 4.373 1.00 12.56 118 ALA A O 1
ATOM 806 N N . VAL A 1 119 ? 18.495 14.139 3.971 1.00 12.08 119 VAL A N 1
ATOM 807 C CA . VAL A 1 119 ? 17.779 13.585 5.136 1.00 11.91 119 VAL A CA 1
ATOM 808 C C . VAL A 1 119 ? 18.269 14.213 6.443 1.00 11.33 119 VAL A C 1
ATOM 809 O O . VAL A 1 119 ? 17.473 14.624 7.302 1.00 12.02 119 VAL A O 1
ATOM 813 N N . LEU A 1 120 ? 19.577 14.300 6.589 1.00 10.02 120 LEU A N 1
ATOM 814 C CA . LEU A 1 120 ? 20.232 14.847 7.778 1.00 11.48 120 LEU A CA 1
ATOM 815 C C . LEU A 1 120 ? 19.897 16.304 7.928 1.00 11.50 120 LEU A C 1
ATOM 816 O O . LEU A 1 120 ? 19.521 16.759 9.035 1.00 10.95 120 LEU A O 1
ATOM 821 N N . ALA A 1 121 ? 19.986 17.052 6.831 1.00 11.57 121 ALA A N 1
ATOM 822 C CA . ALA A 1 121 ? 19.580 18.493 6.875 1.00 11.88 121 ALA A CA 1
ATOM 823 C C . ALA A 1 121 ? 18.107 18.662 7.330 1.00 12.56 121 ALA A C 1
ATOM 824 O O . ALA A 1 121 ? 17.803 19.554 8.158 1.00 11.22 121 ALA A O 1
ATOM 826 N N . GLY A 1 122 ? 17.204 17.831 6.819 1.00 12.16 122 GLY A N 1
ATOM 827 C CA . GLY A 1 122 ? 15.795 17.830 7.300 1.00 13.26 122 GLY A CA 1
ATOM 828 C C . GLY A 1 122 ? 15.718 17.476 8.774 1.00 12.99 122 GLY A C 1
ATOM 829 O O . GLY A 1 122 ? 15.025 18.137 9.526 1.00 12.60 122 GLY A O 1
ATOM 830 N N . ASP A 1 123 ? 16.444 16.439 9.199 1.00 12.47 123 ASP A N 1
ATOM 831 C CA . ASP A 1 123 ? 16.433 16.034 10.608 1.00 12.47 123 ASP A CA 1
ATOM 832 C C . ASP A 1 123 ? 16.886 17.170 11.537 1.00 12.85 123 ASP A C 1
ATOM 833 O O . ASP A 1 123 ? 16.292 17.399 12.574 1.00 12.02 123 ASP A O 1
ATOM 838 N N . ALA A 1 124 ? 17.940 17.869 11.142 1.00 12.91 124 ALA A N 1
ATOM 839 C CA . ALA A 1 124 ? 18.520 18.925 11.944 1.00 11.88 124 ALA A CA 1
ATOM 840 C C . ALA A 1 124 ? 17.638 20.154 11.932 1.00 13.13 124 ALA A C 1
ATOM 841 O O . ALA A 1 124 ? 17.518 20.806 12.955 1.00 11.57 124 ALA A O 1
ATOM 843 N N . LEU A 1 125 ? 16.940 20.412 10.823 1.00 10.99 125 LEU A N 1
ATOM 844 C CA . LEU A 1 125 ? 15.972 21.508 10.812 1.00 11.53 125 LEU A CA 1
ATOM 845 C C . LEU A 1 125 ? 14.737 21.211 11.684 1.00 11.34 125 LEU A C 1
ATOM 846 O O . LEU A 1 125 ? 14.273 22.127 12.373 1.00 13.29 125 LEU A O 1
ATOM 851 N N . LEU A 1 126 ? 14.263 19.951 11.698 1.00 12.52 126 LEU A N 1
ATOM 852 C CA . LEU A 1 126 ? 13.134 19.541 12.589 1.00 12.77 126 LEU A CA 1
ATOM 853 C C . LEU A 1 126 ? 13.488 19.704 14.062 1.00 13.48 126 LEU A C 1
ATOM 854 O O . LEU A 1 126 ? 12.725 20.274 14.825 1.00 12.73 126 LEU A O 1
ATOM 859 N N . SER A 1 127 ? 14.637 19.170 14.454 1.00 13.53 127 SER A N 1
ATOM 860 C CA . SER A 1 127 ? 15.063 19.259 15.832 1.00 14.36 127 SER A CA 1
ATOM 861 C C . SER A 1 127 ? 15.355 20.679 16.235 1.00 14.47 127 SER A C 1
ATOM 862 O O . SER A 1 127 ? 14.933 21.116 17.305 1.00 14.59 127 SER A O 1
ATOM 865 N N . PHE A 1 128 ? 15.987 21.462 15.346 1.00 14.39 128 PHE A N 1
ATOM 866 C CA . PHE A 1 128 ? 16.363 22.797 15.710 1.00 14.67 128 PHE A CA 1
ATOM 867 C C . PHE A 1 128 ? 15.170 23.709 15.835 1.00 13.62 128 PHE A C 1
ATOM 868 O O . PHE A 1 128 ? 15.194 24.674 16.625 1.00 15.61 128 PHE A O 1
ATOM 876 N N . ALA A 1 129 ? 14.146 23.423 15.069 1.00 12.36 129 ALA A N 1
ATOM 877 C CA . ALA A 1 129 ? 12.862 24.078 15.255 1.00 12.42 129 ALA A CA 1
ATOM 878 C C . ALA A 1 129 ? 12.440 24.028 16.734 1.00 11.59 129 ALA A C 1
ATOM 879 O O . ALA A 1 129 ? 12.067 25.043 17.333 1.00 11.79 129 ALA A O 1
ATOM 881 N N . PHE A 1 130 ? 12.491 22.852 17.342 1.00 12.37 130 PHE A N 1
ATOM 882 C CA . PHE A 1 130 ? 12.117 22.736 18.724 1.00 12.53 130 PHE A CA 1
ATOM 883 C C . PHE A 1 130 ? 13.139 23.389 19.665 1.00 12.40 130 PHE A C 1
ATOM 884 O O . PHE A 1 130 ? 12.776 23.973 20.688 1.00 11.58 130 PHE A O 1
ATOM 892 N N . GLU A 1 131 ? 14.415 23.321 19.336 1.00 12.73 131 GLU A N 1
ATOM 893 C CA . GLU A 1 131 ? 15.445 23.898 20.172 1.00 13.78 131 GLU A CA 1
ATOM 894 C C . GLU A 1 131 ? 15.249 25.380 20.226 1.00 13.50 131 GLU A C 1
ATOM 895 O O . GLU A 1 131 ? 15.380 26.006 21.296 1.00 13.06 131 GLU A O 1
ATOM 901 N N . HIS A 1 132 ? 14.950 25.932 19.066 1.00 13.08 132 HIS A N 1
ATOM 902 C CA . HIS A 1 132 ? 14.833 27.375 18.907 1.00 12.75 132 HIS A CA 1
ATOM 903 C C . HIS A 1 132 ? 13.574 27.906 19.600 1.00 12.08 132 HIS A C 1
ATOM 904 O O . HIS A 1 132 ? 13.599 28.944 20.271 1.00 12.30 132 HIS A O 1
ATOM 911 N N . LEU A 1 133 ? 12.468 27.185 19.454 1.00 13.07 133 LEU A N 1
ATOM 912 C CA . LEU A 1 133 ? 11.200 27.596 20.066 1.00 14.01 133 LEU A CA 1
ATOM 913 C C . LEU A 1 133 ? 11.338 27.590 21.581 1.00 15.29 133 LEU A C 1
ATOM 914 O O . LEU A 1 133 ? 10.918 28.542 22.273 1.00 15.42 133 LEU A O 1
ATOM 919 N N . ALA A 1 134 ? 11.939 26.522 22.080 1.00 16.03 134 ALA A N 1
ATOM 920 C CA . ALA A 1 134 ? 12.158 26.380 23.508 1.00 16.47 134 ALA A CA 1
ATOM 921 C C . ALA A 1 134 ? 13.176 27.384 24.045 1.00 16.04 134 ALA A C 1
ATOM 922 O O . ALA A 1 134 ? 12.930 28.020 25.072 1.00 16.48 134 ALA A O 1
ATOM 924 N N . SER A 1 135 ? 14.288 27.590 23.351 1.00 15.64 135 SER A N 1
ATOM 925 C CA . SER A 1 135 ? 15.414 28.343 23.916 1.00 16.56 135 SER A CA 1
ATOM 926 C C . SER A 1 135 ? 15.410 29.810 23.628 1.00 16.59 135 SER A C 1
ATOM 927 O O . SER A 1 135 ? 15.995 30.602 24.401 1.00 16.85 135 SER A O 1
ATOM 930 N N . ALA A 1 136 ? 14.850 30.186 22.491 1.00 15.57 136 ALA A N 1
ATOM 931 C CA . ALA A 1 136 ? 14.926 31.584 22.066 1.00 15.34 136 ALA A CA 1
ATOM 932 C C . ALA A 1 136 ? 13.682 32.387 22.394 1.00 16.44 136 ALA A C 1
ATOM 933 O O . ALA A 1 136 ? 13.706 33.622 22.337 1.00 14.64 136 ALA A O 1
ATOM 935 N N . THR A 1 137 ? 12.589 31.730 22.750 1.00 15.66 137 THR A N 1
ATOM 936 C CA . THR A 1 137 ? 11.382 32.486 23.082 1.00 15.39 137 THR A CA 1
ATOM 937 C C . THR A 1 137 ? 11.574 33.305 24.364 1.00 15.80 137 THR A C 1
ATOM 938 O O . THR A 1 137 ? 12.023 32.786 25.356 1.00 16.79 137 THR A O 1
ATOM 942 N N . SER A 1 138 ? 11.244 34.594 24.318 1.00 16.83 138 SER A N 1
ATOM 943 C CA . SER A 1 138 ? 11.334 35.521 25.454 1.00 16.57 138 SER A CA 1
ATOM 944 C C . SER A 1 138 ? 10.820 34.964 26.770 1.00 17.01 138 SER A C 1
ATOM 945 O O . SER A 1 138 ? 9.789 34.319 26.823 1.00 14.93 138 SER A O 1
ATOM 948 N N . SER A 1 139 ? 11.529 35.278 27.859 1.00 17.91 139 SER A N 1
ATOM 949 C CA . SER A 1 139 ? 11.117 34.827 29.168 1.00 19.00 139 SER A CA 1
ATOM 950 C C . SER A 1 139 ? 9.844 35.564 29.693 1.00 19.75 139 SER A C 1
ATOM 951 O O . SER A 1 139 ? 9.290 35.200 30.736 1.00 20.61 139 SER A O 1
ATOM 954 N N . GLU A 1 140 ? 9.359 36.557 28.951 1.00 19.44 140 GLU A N 1
ATOM 955 C CA . GLU A 1 140 ? 8.071 37.190 29.268 1.00 19.29 140 GLU A CA 1
ATOM 956 C C . GLU A 1 140 ? 6.903 36.223 29.018 1.00 18.44 140 GLU A C 1
ATOM 957 O O . GLU A 1 140 ? 5.841 36.370 29.620 1.00 18.42 140 GLU A O 1
ATOM 963 N N . VAL A 1 141 ? 7.099 35.262 28.116 1.00 16.52 141 VAL A N 1
ATOM 964 C CA . VAL A 1 141 ? 6.058 34.285 27.788 1.00 15.65 141 VAL A CA 1
ATOM 965 C C . VAL A 1 141 ? 6.097 33.260 28.889 1.00 14.20 141 VAL A C 1
ATOM 966 O O . VAL A 1 141 ? 7.173 32.802 29.253 1.00 12.86 141 VAL A O 1
ATOM 970 N N . SER A 1 142 ? 4.951 32.882 29.431 1.00 14.82 142 SER A N 1
ATOM 971 C CA . SER A 1 142 ? 4.991 31.913 30.498 1.00 15.08 142 SER A CA 1
ATOM 972 C C . SER A 1 142 ? 5.419 30.568 29.964 1.00 16.39 142 SER A C 1
ATOM 973 O O . SER A 1 142 ? 4.946 30.149 28.886 1.00 15.60 142 SER A O 1
ATOM 976 N N . PRO A 1 143 ? 6.303 29.895 30.711 1.00 14.37 143 PRO A N 1
ATOM 977 C CA . PRO A 1 143 ? 6.797 28.609 30.263 1.00 14.86 143 PRO A CA 1
ATOM 978 C C . PRO A 1 143 ? 5.646 27.637 29.989 1.00 13.72 143 PRO A C 1
ATOM 979 O O . PRO A 1 143 ? 5.776 26.822 29.089 1.00 14.88 143 PRO A O 1
ATOM 983 N N . ALA A 1 144 ? 4.548 27.703 30.738 1.00 11.87 144 ALA A N 1
ATOM 984 C CA . ALA A 1 144 ? 3.389 26.842 30.449 1.00 12.53 144 ALA A CA 1
ATOM 985 C C . ALA A 1 144 ? 2.918 27.020 29.009 1.00 11.97 144 ALA A C 1
ATOM 986 O O . ALA A 1 144 ? 2.583 26.046 28.337 1.00 11.65 144 ALA A O 1
ATOM 988 N N . ARG A 1 145 ? 3.018 28.251 28.505 1.00 11.06 145 ARG A N 1
ATOM 989 C CA . ARG A 1 145 ? 2.609 28.582 27.143 1.00 11.51 145 ARG A CA 1
ATOM 990 C C . ARG A 1 145 ? 3.564 28.017 26.141 1.00 11.87 145 ARG A C 1
ATOM 991 O O . ARG A 1 145 ? 3.129 27.478 25.129 1.00 11.77 145 ARG A O 1
ATOM 999 N N . VAL A 1 146 ? 4.858 28.051 26.456 1.00 12.28 146 VAL A N 1
ATOM 1000 C CA . VAL A 1 146 ? 5.864 27.495 25.571 1.00 12.45 146 VAL A CA 1
ATOM 1001 C C . VAL A 1 146 ? 5.734 25.963 25.513 1.00 13.00 146 VAL A C 1
ATOM 1002 O O . VAL A 1 146 ? 5.793 25.357 24.418 1.00 12.98 146 VAL A O 1
ATOM 1006 N N . VAL A 1 147 ? 5.490 25.323 26.662 1.00 12.64 147 VAL A N 1
ATOM 1007 C CA . VAL A 1 147 ? 5.232 23.871 26.684 1.00 13.41 147 VAL A CA 1
ATOM 1008 C C . VAL A 1 147 ? 4.036 23.536 25.755 1.00 13.64 147 VAL A C 1
ATOM 1009 O O . VAL A 1 147 ? 4.120 22.632 24.936 1.00 14.76 147 VAL A O 1
ATOM 1013 N N . ARG A 1 148 ? 2.944 24.285 25.891 1.00 14.72 148 ARG A N 1
ATOM 1014 C CA . ARG A 1 148 ? 1.782 24.082 25.036 1.00 13.86 148 ARG A CA 1
ATOM 1015 C C . ARG A 1 148 ? 2.138 24.241 23.549 1.00 13.23 148 ARG A C 1
ATOM 1016 O O . ARG A 1 148 ? 1.738 23.395 22.728 1.00 16.09 148 ARG A O 1
ATOM 1024 N N . ALA A 1 149 ? 2.900 25.279 23.218 1.00 12.78 149 ALA A N 1
ATOM 1025 C CA . ALA A 1 149 ? 3.392 25.523 21.877 1.00 12.74 149 ALA A CA 1
ATOM 1026 C C . ALA A 1 149 ? 4.162 24.321 21.350 1.00 13.66 149 ALA A C 1
ATOM 1027 O O . ALA A 1 149 ? 3.943 23.882 20.196 1.00 14.16 149 ALA A O 1
ATOM 1029 N N . VAL A 1 150 ? 5.059 23.784 22.166 1.00 13.19 150 VAL A N 1
ATOM 1030 C CA . VAL A 1 150 ? 5.842 22.638 21.747 1.00 13.14 150 VAL A CA 1
ATOM 1031 C C . VAL A 1 150 ? 4.898 21.508 21.423 1.00 13.43 150 VAL A C 1
ATOM 1032 O O . VAL A 1 150 ? 5.049 20.844 20.371 1.00 15.07 150 VAL A O 1
ATOM 1036 N N . GLY A 1 151 ? 3.904 21.277 22.275 1.00 12.87 151 GLY A N 1
ATOM 1037 C CA . GLY A 1 151 ? 3.031 20.148 22.096 1.00 14.42 151 GLY A CA 1
ATOM 1038 C C . GLY A 1 151 ? 2.127 20.277 20.885 1.00 14.62 151 GLY A C 1
ATOM 1039 O O . GLY A 1 151 ? 1.931 19.300 20.136 1.00 14.21 151 GLY A O 1
ATOM 1040 N N . GLU A 1 152 ? 1.612 21.471 20.666 1.00 13.45 152 GLU A N 1
ATOM 1041 C CA . GLU A 1 152 ? 0.782 21.760 19.516 1.00 14.17 152 GLU A CA 1
ATOM 1042 C C . GLU A 1 152 ? 1.569 21.577 18.239 1.00 14.64 152 GLU A C 1
ATOM 1043 O O . GLU A 1 152 ? 1.064 20.973 17.307 1.00 15.21 152 GLU A O 1
ATOM 1049 N N . LEU A 1 153 ? 2.789 22.112 18.200 1.00 14.78 153 LEU A N 1
ATOM 1050 C CA . LEU A 1 153 ? 3.620 21.976 17.038 1.00 15.09 153 LEU A CA 1
ATOM 1051 C C . LEU A 1 153 ? 3.931 20.510 16.707 1.00 16.74 153 LEU A C 1
ATOM 1052 O O . LEU A 1 153 ? 3.825 20.110 15.532 1.00 18.14 153 LEU A O 1
ATOM 1057 N N . ALA A 1 154 ? 4.385 19.742 17.681 1.00 15.89 154 ALA A N 1
ATOM 1058 C CA . ALA A 1 154 ? 4.669 18.324 17.436 1.00 16.44 154 ALA A CA 1
ATOM 1059 C C . ALA A 1 154 ? 3.443 17.547 16.970 1.00 16.91 154 ALA A C 1
ATOM 1060 O O . ALA A 1 154 ? 3.546 16.663 16.116 1.00 17.83 154 ALA A O 1
ATOM 1062 N N . LYS A 1 155 ? 2.276 17.836 17.563 1.00 18.43 155 LYS A N 1
ATOM 1063 C CA . LYS A 1 155 ? 1.044 17.130 17.252 1.00 19.74 155 LYS A CA 1
ATOM 1064 C C . LYS A 1 155 ? 0.600 17.464 15.846 1.00 20.35 155 LYS A C 1
ATOM 1065 O O . LYS A 1 155 ? 0.169 16.596 15.082 1.00 20.52 155 LYS A O 1
ATOM 1071 N N . ALA A 1 156 ? 0.713 18.740 15.508 1.00 20.39 156 ALA A N 1
ATOM 1072 C CA . ALA A 1 156 ? 0.263 19.180 14.224 1.00 20.15 156 ALA A CA 1
ATOM 1073 C C . ALA A 1 156 ? 1.039 18.419 13.150 1.00 19.90 156 ALA A C 1
ATOM 1074 O O . ALA A 1 156 ? 0.454 18.084 12.126 1.00 18.53 156 ALA A O 1
ATOM 1076 N N . ILE A 1 157 ? 2.323 18.084 13.415 1.00 20.40 157 ILE A N 1
ATOM 1077 C CA . ILE A 1 157 ? 3.216 17.470 12.415 1.00 19.29 157 ILE A CA 1
ATOM 1078 C C . ILE A 1 157 ? 3.452 15.950 12.344 1.00 18.53 157 ILE A C 1
ATOM 1079 O O . ILE A 1 157 ? 3.991 15.430 11.359 1.00 18.44 157 ILE A O 1
ATOM 1084 N N . GLY A 1 158 ? 3.001 15.234 13.358 1.00 18.93 158 GLY A N 1
ATOM 1085 C CA . GLY A 1 158 ? 3.176 13.801 13.381 1.00 17.82 158 GLY A CA 1
ATOM 1086 C C . GLY A 1 158 ? 2.003 13.093 12.758 1.00 17.81 158 GLY A C 1
ATOM 1087 O O . GLY A 1 158 ? 1.379 13.623 11.851 1.00 17.30 158 GLY A O 1
ATOM 1088 N N . THR A 1 159 ? 1.702 11.902 13.292 1.00 17.81 159 THR A N 1
ATOM 1089 C CA . THR A 1 159 ? 0.861 10.924 12.633 1.00 18.15 159 THR A CA 1
ATOM 1090 C C . THR A 1 159 ? -0.621 11.293 12.639 1.00 19.56 159 THR A C 1
ATOM 1091 O O . THR A 1 159 ? -1.395 10.670 11.961 1.00 20.19 159 THR A O 1
ATOM 1095 N N . GLU A 1 160 ? -1.017 12.250 13.461 1.00 21.81 160 GLU A N 1
ATOM 1096 C CA . GLU A 1 160 ? -2.416 12.664 13.519 1.00 22.39 160 GLU A CA 1
ATOM 1097 C C . GLU A 1 160 ? -2.596 13.790 12.541 1.00 21.03 160 GLU A C 1
ATOM 1098 O O . GLU A 1 160 ? -3.738 14.070 12.112 1.00 21.91 160 GLU A O 1
ATOM 1104 N N . GLY A 1 161 ? -1.484 14.423 12.191 1.00 18.83 161 GLY A N 1
ATOM 1105 C CA . GLY A 1 161 ? -1.476 15.618 11.429 1.00 17.45 161 GLY A CA 1
ATOM 1106 C C . GLY A 1 161 ? -0.782 15.451 10.103 1.00 18.33 161 GLY A C 1
ATOM 1107 O O . GLY A 1 161 ? -1.239 14.687 9.207 1.00 16.70 161 GLY A O 1
ATOM 1108 N N . LEU A 1 162 ? 0.301 16.184 9.930 1.00 16.13 162 LEU A N 1
ATOM 1109 C CA . LEU A 1 162 ? 0.993 16.153 8.649 1.00 16.84 162 LEU A CA 1
ATOM 1110 C C . LEU A 1 162 ? 1.387 14.792 8.078 1.00 18.10 162 LEU A C 1
ATOM 1111 O O . LEU A 1 162 ? 1.191 14.512 6.894 1.00 19.22 162 LEU A O 1
ATOM 1116 N N . VAL A 1 163 ? 2.061 13.974 8.881 1.00 19.02 163 VAL A N 1
ATOM 1117 C CA . VAL A 1 163 ? 2.555 12.679 8.410 1.00 18.55 163 VAL A CA 1
ATOM 1118 C C . VAL A 1 163 ? 1.377 11.824 7.968 1.00 17.54 163 VAL A C 1
ATOM 1119 O O . VAL A 1 163 ? 1.478 11.141 7.014 1.00 18.15 163 VAL A O 1
ATOM 1123 N N . ALA A 1 164 ? 0.241 11.906 8.637 1.00 18.52 164 ALA A N 1
ATOM 1124 C CA . ALA A 1 164 ? -0.936 11.237 8.194 1.00 18.85 164 ALA A CA 1
ATOM 1125 C C . ALA A 1 164 ? -1.278 11.642 6.744 1.00 19.49 164 ALA A C 1
ATOM 1126 O O . ALA A 1 164 ? -1.627 10.794 5.916 1.00 19.48 164 ALA A O 1
ATOM 1128 N N . GLY A 1 165 ? -1.165 12.931 6.440 1.00 20.20 165 GLY A N 1
ATOM 1129 C CA . GLY A 1 165 ? -1.479 13.393 5.093 1.00 20.12 165 GLY A CA 1
ATOM 1130 C C . GLY A 1 165 ? -0.512 12.783 4.075 1.00 20.25 165 GLY A C 1
ATOM 1131 O O . GLY A 1 165 ? -0.927 12.382 2.997 1.00 18.04 165 GLY A O 1
ATOM 1132 N N . GLN A 1 166 ? 0.774 12.723 4.429 1.00 20.38 166 GLN A N 1
ATOM 1133 C CA . GLN A 1 166 ? 1.797 12.170 3.537 1.00 20.86 166 GLN A CA 1
ATOM 1134 C C . GLN A 1 166 ? 1.627 10.674 3.273 1.00 20.71 166 GLN A C 1
ATOM 1135 O O . GLN A 1 166 ? 1.733 10.233 2.144 1.00 20.23 166 GLN A O 1
ATOM 1141 N N . VAL A 1 167 ? 1.305 9.907 4.304 1.00 21.80 167 VAL A N 1
ATOM 1142 C CA . VAL A 1 167 ? 1.062 8.442 4.138 1.00 22.27 167 VAL A CA 1
ATOM 1143 C C . VAL A 1 167 ? -0.225 8.163 3.334 1.00 23.14 167 VAL A C 1
ATOM 1144 O O . VAL A 1 167 ? -0.305 7.197 2.599 1.00 23.96 167 VAL A O 1
ATOM 1148 N N . VAL A 1 168 ? -1.211 9.044 3.433 1.00 23.61 168 VAL A N 1
ATOM 1149 C CA . VAL A 1 168 ? -2.440 8.920 2.628 1.00 24.28 168 VAL A CA 1
ATOM 1150 C C . VAL A 1 168 ? -2.239 9.390 1.185 1.00 24.92 168 VAL A C 1
ATOM 1151 O O . VAL A 1 168 ? -2.904 8.891 0.266 1.00 23.76 168 VAL A O 1
ATOM 1155 N N . ASP A 1 169 ? -1.319 10.319 0.966 1.00 26.21 169 ASP A N 1
ATOM 1156 C CA . ASP A 1 169 ? -1.163 10.925 -0.348 1.00 27.12 169 ASP A CA 1
ATOM 1157 C C . ASP A 1 169 ? -0.442 9.990 -1.322 1.00 28.57 169 ASP A C 1
ATOM 1158 O O . ASP A 1 169 ? 0.709 10.253 -1.670 1.00 29.86 169 ASP A O 1
ATOM 1163 N N . ILE A 1 170 ? -1.124 8.927 -1.770 1.00 29.21 170 ILE A N 1
ATOM 1164 C CA . ILE A 1 170 ? -0.517 7.891 -2.656 1.00 30.16 170 ILE A CA 1
ATOM 1165 C C . ILE A 1 170 ? -1.239 7.637 -3.987 1.00 30.83 170 ILE A C 1
ATOM 1166 O O . ILE A 1 170 ? -0.677 6.978 -4.868 1.00 31.09 170 ILE A O 1
ATOM 1171 N N . SER A 1 171 ? -2.470 8.122 -4.144 1.00 31.38 171 SER A N 1
ATOM 1172 C CA . SER A 1 171 ? -3.211 7.981 -5.433 1.00 31.85 171 SER A CA 1
ATOM 1173 C C . SER A 1 171 ? -3.778 6.592 -5.709 1.00 31.42 171 SER A C 1
ATOM 1174 O O . SER A 1 171 ? -3.303 5.610 -5.155 1.00 31.18 171 SER A O 1
ATOM 1177 N N . LEU A 1 175 ? -9.025 2.828 -6.877 1.00 37.40 175 LEU A N 1
ATOM 1178 C CA . LEU A 1 175 ? -10.015 3.519 -6.053 1.00 36.92 175 LEU A CA 1
ATOM 1179 C C . LEU A 1 175 ? -11.230 3.982 -6.855 1.00 36.82 175 LEU A C 1
ATOM 1180 O O . LEU A 1 175 ? -11.089 4.473 -7.984 1.00 36.55 175 LEU A O 1
ATOM 1185 N N . ASP A 1 176 ? -12.419 3.828 -6.262 1.00 36.05 176 ASP A N 1
ATOM 1186 C CA . ASP A 1 176 ? -13.623 4.472 -6.797 1.00 35.38 176 ASP A CA 1
ATOM 1187 C C . ASP A 1 176 ? -13.646 5.925 -6.319 1.00 34.07 176 ASP A C 1
ATOM 1188 O O . ASP A 1 176 ? -14.085 6.240 -5.209 1.00 33.98 176 ASP A O 1
ATOM 1193 N N . LEU A 1 177 ? -13.181 6.806 -7.194 1.00 32.72 177 LEU A N 1
ATOM 1194 C CA . LEU A 1 177 ? -13.036 8.215 -6.868 1.00 31.18 177 LEU A CA 1
ATOM 1195 C C . LEU A 1 177 ? -14.408 8.856 -6.619 1.00 30.52 177 LEU A C 1
ATOM 1196 O O . LEU A 1 177 ? -14.508 9.865 -5.925 1.00 30.06 177 LEU A O 1
ATOM 1201 N N . ASN A 1 178 ? -15.463 8.263 -7.182 1.00 29.50 178 ASN A N 1
ATOM 1202 C CA . ASN A 1 178 ? -16.813 8.779 -6.984 1.00 28.95 178 ASN A CA 1
ATOM 1203 C C . ASN A 1 178 ? -17.387 8.463 -5.613 1.00 28.42 178 ASN A C 1
ATOM 1204 O O . ASN A 1 178 ? -18.184 9.247 -5.092 1.00 28.56 178 ASN A O 1
ATOM 1209 N N . ASN A 1 179 ? -16.977 7.348 -5.019 1.00 27.90 179 ASN A N 1
ATOM 1210 C CA . ASN A 1 179 ? -17.349 7.064 -3.631 1.00 27.26 179 ASN A CA 1
ATOM 1211 C C . ASN A 1 179 ? -16.417 7.770 -2.598 1.00 26.67 179 ASN A C 1
ATOM 1212 O O . ASN A 1 179 ? -16.900 8.389 -1.644 1.00 27.29 179 ASN A O 1
ATOM 1217 N N . VAL A 1 180 ? -15.100 7.705 -2.803 1.00 25.12 180 VAL A N 1
ATOM 1218 C CA . VAL A 1 180 ? -14.146 8.138 -1.765 1.00 24.43 180 VAL A CA 1
ATOM 1219 C C . VAL A 1 180 ? -13.240 9.305 -2.161 1.00 23.36 180 VAL A C 1
ATOM 1220 O O . VAL A 1 180 ? -12.342 9.667 -1.412 1.00 21.93 180 VAL A O 1
ATOM 1224 N N . GLY A 1 181 ? -13.488 9.920 -3.310 1.00 22.35 181 GLY A N 1
ATOM 1225 C CA . GLY A 1 181 ? -12.542 10.915 -3.849 1.00 22.13 181 GLY A CA 1
ATOM 1226 C C . GLY A 1 181 ? -12.499 12.230 -3.108 1.00 21.87 181 GLY A C 1
ATOM 1227 O O . GLY A 1 181 ? -11.421 12.744 -2.806 1.00 20.79 181 GLY A O 1
ATOM 1228 N N . LEU A 1 182 ? -13.671 12.774 -2.805 1.00 22.29 182 LEU A N 1
ATOM 1229 C CA . LEU A 1 182 ? -13.755 14.051 -2.106 1.00 22.52 182 LEU A CA 1
ATOM 1230 C C . LEU A 1 182 ? -13.203 13.925 -0.697 1.00 22.24 182 LEU A C 1
ATOM 1231 O O . LEU A 1 182 ? -12.448 14.795 -0.239 1.00 21.42 182 LEU A O 1
ATOM 1236 N N . GLU A 1 183 ? -13.594 12.844 -0.019 1.00 21.34 183 GLU A N 1
ATOM 1237 C CA . GLU A 1 183 ? -13.136 12.549 1.323 1.00 21.44 183 GLU A CA 1
ATOM 1238 C C . GLU A 1 183 ? -11.600 12.490 1.373 1.00 21.18 183 GLU A C 1
ATOM 1239 O O . GLU A 1 183 ? -10.957 13.177 2.224 1.00 20.11 183 GLU A O 1
ATOM 1245 N N . HIS A 1 184 ? -11.003 11.699 0.466 1.00 19.74 184 HIS A N 1
ATOM 1246 C CA . HIS A 1 184 ? -9.529 11.695 0.314 1.00 19.56 184 HIS A CA 1
ATOM 1247 C C . HIS A 1 184 ? -8.963 13.070 0.007 1.00 18.47 184 HIS A C 1
ATOM 1248 O O . HIS A 1 184 ? -7.963 13.446 0.569 1.00 16.79 184 HIS A O 1
ATOM 1255 N N . LEU A 1 185 ? -9.590 13.822 -0.895 1.00 18.47 185 LEU A N 1
ATOM 1256 C CA . LEU A 1 185 ? -9.068 15.141 -1.260 1.00 18.09 185 LEU A CA 1
ATOM 1257 C C . LEU A 1 185 ? -9.054 16.095 -0.054 1.00 16.96 185 LEU A C 1
ATOM 1258 O O . LEU A 1 185 ? -8.061 16.723 0.236 1.00 16.37 185 LEU A O 1
ATOM 1263 N N . LYS A 1 186 ? -10.172 16.191 0.655 1.00 17.32 186 LYS A N 1
ATOM 1264 C CA . LYS A 1 186 ? -10.212 17.031 1.864 1.00 16.56 186 LYS A CA 1
ATOM 1265 C C . LYS A 1 186 ? -9.207 16.509 2.904 1.00 15.78 186 LYS A C 1
ATOM 1266 O O . LYS A 1 186 ? -8.565 17.279 3.586 1.00 15.12 186 LYS A O 1
ATOM 1272 N N . PHE A 1 187 ? -9.149 15.191 3.097 1.00 16.55 187 PHE A N 1
ATOM 1273 C CA . PHE A 1 187 ? -8.197 14.646 4.074 1.00 15.72 187 PHE A CA 1
ATOM 1274 C C . PHE A 1 187 ? -6.727 15.105 3.795 1.00 15.23 187 PHE A C 1
ATOM 1275 O O . PHE A 1 187 ? -5.999 15.641 4.661 1.00 12.99 187 PHE A O 1
ATOM 1283 N N . ILE A 1 188 ? -6.290 14.912 2.567 1.00 15.79 188 ILE A N 1
ATOM 1284 C CA . ILE A 1 188 ? -4.934 15.264 2.173 1.00 15.06 188 ILE A CA 1
ATOM 1285 C C . ILE A 1 188 ? -4.661 16.744 2.330 1.00 15.34 188 ILE A C 1
ATOM 1286 O O . ILE A 1 188 ? -3.660 17.157 2.883 1.00 15.86 188 ILE A O 1
ATOM 1291 N N . HIS A 1 189 ? -5.568 17.579 1.873 1.00 13.95 189 HIS A N 1
ATOM 1292 C CA . HIS A 1 189 ? -5.346 19.016 2.025 1.00 13.99 189 HIS A CA 1
ATOM 1293 C C . HIS A 1 189 ? -5.355 19.496 3.499 1.00 13.02 189 HIS A C 1
ATOM 1294 O O . HIS A 1 189 ? -4.533 20.311 3.895 1.00 14.09 189 HIS A O 1
ATOM 1301 N N . LEU A 1 190 ? -6.306 19.019 4.296 1.00 14.80 190 LEU A N 1
ATOM 1302 C CA . LEU A 1 190 ? -6.345 19.301 5.732 1.00 14.35 190 LEU A CA 1
ATOM 1303 C C . LEU A 1 190 ? -5.061 18.884 6.441 1.00 14.70 190 LEU A C 1
ATOM 1304 O O . LEU A 1 190 ? -4.562 19.611 7.311 1.00 16.21 190 LEU A O 1
ATOM 1309 N N . HIS A 1 191 ? -4.497 17.746 6.020 1.00 15.34 191 HIS A N 1
ATOM 1310 C CA . HIS A 1 191 ? -3.311 17.221 6.657 1.00 14.62 191 HIS A CA 1
ATOM 1311 C C . HIS A 1 191 ? -2.013 17.778 6.141 1.00 14.46 191 HIS A C 1
ATOM 1312 O O . HIS A 1 191 ? -1.143 18.039 6.939 1.00 15.02 191 HIS A O 1
ATOM 1319 N N . LYS A 1 192 ? -1.871 17.928 4.833 1.00 14.03 192 LYS A N 1
ATOM 1320 C CA . LYS A 1 192 ? -0.592 18.373 4.269 1.00 14.90 192 LYS A CA 1
ATOM 1321 C C . LYS A 1 192 ? -0.526 19.885 4.121 1.00 14.47 192 LYS A C 1
ATOM 1322 O O . LYS A 1 192 ? 0.551 20.412 3.877 1.00 16.16 192 LYS A O 1
ATOM 1328 N N . THR A 1 193 ? -1.666 20.567 4.204 1.00 14.38 193 THR A N 1
ATOM 1329 C CA . THR A 1 193 ? -1.663 22.064 4.137 1.00 13.85 193 THR A CA 1
ATOM 1330 C C . THR A 1 193 ? -2.211 22.690 5.409 1.00 12.84 193 THR A C 1
ATOM 1331 O O . THR A 1 193 ? -1.542 23.537 5.993 1.00 12.88 193 THR A O 1
ATOM 1335 N N . ALA A 1 194 ? -3.430 22.336 5.832 1.00 12.84 194 ALA A N 1
ATOM 1336 C CA . ALA A 1 194 ? -4.058 23.056 6.937 1.00 12.90 194 ALA A CA 1
ATOM 1337 C C . ALA A 1 194 ? -3.297 22.790 8.238 1.00 13.52 194 ALA A C 1
ATOM 1338 O O . ALA A 1 194 ? -3.148 23.697 9.052 1.00 14.34 194 ALA A O 1
ATOM 1340 N N . ALA A 1 195 ? -2.817 21.570 8.466 1.00 11.52 195 ALA A N 1
ATOM 1341 C CA . ALA A 1 195 ? -2.279 21.265 9.792 1.00 13.41 195 ALA A CA 1
ATOM 1342 C C . ALA A 1 195 ? -1.178 22.181 10.261 1.00 12.59 195 ALA A C 1
ATOM 1343 O O . ALA A 1 195 ? -1.214 22.588 11.406 1.00 13.33 195 ALA A O 1
ATOM 1345 N N . LEU A 1 196 ? -0.197 22.479 9.400 1.00 12.40 196 LEU A N 1
ATOM 1346 C CA . LEU A 1 196 ? 0.936 23.300 9.813 1.00 13.13 196 LEU A CA 1
ATOM 1347 C C . LEU A 1 196 ? 0.535 24.782 9.800 1.00 12.90 196 LEU A C 1
ATOM 1348 O O . LEU A 1 196 ? 1.122 25.681 10.520 1.00 12.55 196 LEU A O 1
ATOM 1353 N N . LEU A 1 197 ? -0.466 25.129 9.002 1.00 11.93 197 LEU A N 1
ATOM 1354 C CA . LEU A 1 197 ? -0.920 26.541 9.041 1.00 12.20 197 LEU A CA 1
ATOM 1355 C C . LEU A 1 197 ? -1.690 26.725 10.326 1.00 12.28 197 LEU A C 1
ATOM 1356 O O . LEU A 1 197 ? -1.620 27.759 10.983 1.00 12.72 197 LEU A O 1
ATOM 1361 N N . GLU A 1 198 ? -2.444 25.708 10.706 1.00 13.79 198 GLU A N 1
ATOM 1362 C CA . GLU A 1 198 ? -3.125 25.745 12.024 1.00 14.63 198 GLU A CA 1
ATOM 1363 C C . GLU A 1 198 ? -2.121 25.897 13.183 1.00 14.85 198 GLU A C 1
ATOM 1364 O O . GLU A 1 198 ? -2.332 26.685 14.064 1.00 13.91 198 GLU A O 1
ATOM 1370 N N . ALA A 1 199 ? -1.035 25.130 13.160 1.00 14.26 199 ALA A N 1
ATOM 1371 C CA . ALA A 1 199 ? 0.033 25.242 14.164 1.00 14.25 199 ALA A CA 1
ATOM 1372 C C . ALA A 1 199 ? 0.655 26.616 14.169 1.00 14.34 199 ALA A C 1
ATOM 1373 O O . ALA A 1 199 ? 0.908 27.126 15.250 1.00 17.04 199 ALA A O 1
ATOM 1375 N N . SER A 1 200 ? 0.899 27.226 13.008 1.00 13.56 200 SER A N 1
ATOM 1376 C CA . SER A 1 200 ? 1.407 28.604 12.975 1.00 13.52 200 SER A CA 1
ATOM 1377 C C . SER A 1 200 ? 0.509 29.587 13.703 1.00 13.36 200 SER A C 1
ATOM 1378 O O . SER A 1 200 ? 1.009 30.385 14.518 1.00 13.30 200 SER A O 1
ATOM 1381 N N . ALA A 1 201 ? -0.793 29.570 13.382 1.00 12.31 201 ALA A N 1
ATOM 1382 C CA . ALA A 1 201 ? -1.775 30.478 13.975 1.00 12.88 201 ALA A CA 1
ATOM 1383 C C . ALA A 1 201 ? -1.959 30.183 15.453 1.00 12.74 201 ALA A C 1
ATOM 1384 O O . ALA A 1 201 ? -2.080 31.099 16.280 1.00 12.52 201 ALA A O 1
ATOM 1386 N N . VAL A 1 202 ? -1.997 28.904 15.788 1.00 13.05 202 VAL A N 1
ATOM 1387 C CA . VAL A 1 202 ? -2.197 28.498 17.168 1.00 13.72 202 VAL A CA 1
ATOM 1388 C C . VAL A 1 202 ? -0.982 28.896 18.016 1.00 14.47 202 VAL A C 1
ATOM 1389 O O . VAL A 1 202 ? -1.145 29.419 19.158 1.00 15.11 202 VAL A O 1
ATOM 1393 N N . LEU A 1 203 ? 0.209 28.718 17.467 1.00 12.72 203 LEU A N 1
ATOM 1394 C CA . LEU A 1 203 ? 1.431 29.066 18.209 1.00 12.80 203 LEU A CA 1
ATOM 1395 C C . LEU A 1 203 ? 1.497 30.589 18.437 1.00 12.38 203 LEU A C 1
ATOM 1396 O O . LEU A 1 203 ? 1.878 31.031 19.515 1.00 11.90 203 LEU A O 1
ATOM 1401 N N . GLY A 1 204 ? 1.153 31.349 17.416 1.00 12.51 204 GLY A N 1
ATOM 1402 C CA . GLY A 1 204 ? 1.063 32.825 17.555 1.00 12.07 204 GLY A CA 1
ATOM 1403 C C . GLY A 1 204 ? 0.099 33.256 18.638 1.00 13.50 204 GLY A C 1
ATOM 1404 O O . GLY A 1 204 ? 0.424 34.139 19.478 1.00 13.05 204 GLY A O 1
ATOM 1405 N N . GLY A 1 205 ? -1.092 32.681 18.614 1.00 13.52 205 GLY A N 1
ATOM 1406 C CA . GLY A 1 205 ? -2.120 32.988 19.630 1.00 14.68 205 GLY A CA 1
ATOM 1407 C C . GLY A 1 205 ? -1.690 32.620 21.041 1.00 15.09 205 GLY A C 1
ATOM 1408 O O . GLY A 1 205 ? -1.858 33.391 21.983 1.00 15.90 205 GLY A O 1
ATOM 1409 N N . ILE A 1 206 ? -1.149 31.419 21.190 1.00 15.32 206 ILE A N 1
ATOM 1410 C CA . ILE A 1 206 ? -0.585 30.959 22.459 1.00 16.21 206 ILE A CA 1
ATOM 1411 C C . ILE A 1 206 ? 0.505 31.885 23.001 1.00 16.25 206 ILE A C 1
ATOM 1412 O O . ILE A 1 206 ? 0.383 32.412 24.116 1.00 17.21 206 ILE A O 1
ATOM 1417 N N . ILE A 1 207 ? 1.498 32.165 22.178 1.00 15.20 207 ILE A N 1
ATOM 1418 C CA . ILE A 1 207 ? 2.669 32.884 22.582 1.00 15.53 207 ILE A CA 1
ATOM 1419 C C . ILE A 1 207 ? 2.357 34.347 22.841 1.00 16.45 207 ILE A C 1
ATOM 1420 O O . ILE A 1 207 ? 2.963 34.931 23.740 1.00 16.33 207 ILE A O 1
ATOM 1425 N N . GLY A 1 208 ? 1.381 34.888 22.101 1.00 14.95 208 GLY A N 1
ATOM 1426 C CA . GLY A 1 208 ? 0.933 36.280 22.252 1.00 15.45 208 GLY A CA 1
ATOM 1427 C C . GLY A 1 208 ? -0.030 36.520 23.404 1.00 15.13 208 GLY A C 1
ATOM 1428 O O . GLY A 1 208 ? -0.458 37.631 23.629 1.00 15.49 208 GLY A O 1
ATOM 1429 N N . GLY A 1 209 ? -0.419 35.499 24.144 1.00 14.58 209 GLY A N 1
ATOM 1430 C CA . GLY A 1 209 ? -1.262 35.729 25.318 1.00 15.08 209 GLY A CA 1
ATOM 1431 C C . GLY A 1 209 ? -2.743 35.573 25.072 1.00 14.59 209 GLY A C 1
ATOM 1432 O O . GLY A 1 209 ? -3.564 35.955 25.911 1.00 14.32 209 GLY A O 1
ATOM 1433 N N . GLY A 1 210 ? -3.103 34.962 23.951 1.00 15.03 210 GLY A N 1
ATOM 1434 C CA . GLY A 1 210 ? -4.472 34.707 23.627 1.00 14.91 210 GLY A CA 1
ATOM 1435 C C . GLY A 1 210 ? -5.192 33.777 24.579 1.00 15.13 210 GLY A C 1
ATOM 1436 O O . GLY A 1 210 ? -4.577 32.904 25.225 1.00 14.12 210 GLY A O 1
ATOM 1437 N N . SER A 1 211 ? -6.503 34.001 24.697 1.00 15.28 211 SER A N 1
ATOM 1438 C CA . SER A 1 211 ? -7.370 33.084 25.443 1.00 15.28 211 SER A CA 1
ATOM 1439 C C . SER A 1 211 ? -7.519 31.792 24.685 1.00 15.54 211 SER A C 1
ATOM 1440 O O . SER A 1 211 ? -7.271 31.769 23.477 1.00 15.01 211 SER A O 1
ATOM 1443 N N . ASP A 1 212 ? -7.987 30.741 25.375 1.00 14.65 212 ASP A N 1
ATOM 1444 C CA . ASP A 1 212 ? -8.285 29.460 24.743 1.00 15.79 212 ASP A CA 1
ATOM 1445 C C . ASP A 1 212 ? -9.380 29.646 23.645 1.00 15.68 212 ASP A C 1
ATOM 1446 O O . ASP A 1 212 ? -9.294 29.054 22.580 1.00 16.66 212 ASP A O 1
ATOM 1451 N N . GLU A 1 213 ? -10.383 30.466 23.892 1.00 15.65 213 GLU A N 1
ATOM 1452 C CA . GLU A 1 213 ? -11.364 30.765 22.836 1.00 15.96 213 GLU A CA 1
ATOM 1453 C C . GLU A 1 213 ? -10.684 31.397 21.612 1.00 15.44 213 GLU A C 1
ATOM 1454 O O . GLU A 1 213 ? -10.944 31.011 20.454 1.00 15.49 213 GLU A O 1
ATOM 1460 N N . GLU A 1 214 ? -9.816 32.377 21.859 1.00 14.88 214 GLU A N 1
ATOM 1461 C CA . GLU A 1 214 ? -9.149 33.082 20.756 1.00 14.64 214 GLU A CA 1
ATOM 1462 C C . GLU A 1 214 ? -8.297 32.126 19.922 1.00 15.30 214 GLU A C 1
ATOM 1463 O O . GLU A 1 214 ? -8.230 32.210 18.679 1.00 15.40 214 GLU A O 1
ATOM 1469 N N . ILE A 1 215 ? -7.618 31.230 20.615 1.00 14.59 215 ILE A N 1
ATOM 1470 C CA . ILE A 1 215 ? -6.764 30.231 20.000 1.00 14.76 215 ILE A CA 1
ATOM 1471 C C . ILE A 1 215 ? -7.562 29.300 19.095 1.00 15.45 215 ILE A C 1
ATOM 1472 O O . ILE A 1 215 ? -7.093 28.953 18.009 1.00 15.95 215 ILE A O 1
ATOM 1477 N N . GLU A 1 216 ? -8.727 28.870 19.547 1.00 15.58 216 GLU A N 1
ATOM 1478 C CA . GLU A 1 216 ? -9.579 28.016 18.730 1.00 15.66 216 GLU A CA 1
ATOM 1479 C C . GLU A 1 216 ? -10.141 28.759 17.499 1.00 15.09 216 GLU A C 1
ATOM 1480 O O . GLU A 1 216 ? -10.273 28.168 16.424 1.00 14.87 216 GLU A O 1
ATOM 1486 N N . ARG A 1 217 ? -10.445 30.052 17.622 1.00 15.08 217 ARG A N 1
ATOM 1487 C CA . ARG A 1 217 ? -10.874 30.800 16.445 1.00 15.47 217 ARG A CA 1
ATOM 1488 C C . ARG A 1 217 ? -9.733 30.911 15.433 1.00 15.30 217 ARG A C 1
ATOM 1489 O O . ARG A 1 217 ? -9.935 30.810 14.228 1.00 15.97 217 ARG A O 1
ATOM 1497 N N . LEU A 1 218 ? -8.509 31.128 15.921 1.00 15.48 218 LEU A N 1
ATOM 1498 C CA . LEU A 1 218 ? -7.321 31.190 15.040 1.00 13.62 218 LEU A CA 1
ATOM 1499 C C . LEU A 1 218 ? -7.051 29.835 14.342 1.00 15.00 218 LEU A C 1
ATOM 1500 O O . LEU A 1 218 ? -6.626 29.815 13.162 1.00 15.90 218 LEU A O 1
ATOM 1505 N N . ARG A 1 219 ? -7.239 28.742 15.091 1.00 15.20 219 ARG A N 1
ATOM 1506 C CA . ARG A 1 219 ? -7.089 27.347 14.575 1.00 14.79 219 ARG A CA 1
ATOM 1507 C C . ARG A 1 219 ? -8.098 27.168 13.430 1.00 14.94 219 ARG A C 1
ATOM 1508 O O . ARG A 1 219 ? -7.704 26.796 12.344 1.00 15.89 219 ARG A O 1
ATOM 1516 N N . LYS A 1 220 ? -9.352 27.536 13.644 1.00 15.60 220 LYS A N 1
ATOM 1517 C CA . LYS A 1 220 ? -10.379 27.391 12.598 1.00 17.18 220 LYS A CA 1
ATOM 1518 C C . LYS A 1 220 ? -10.184 28.328 11.387 1.00 17.48 220 LYS A C 1
ATOM 1519 O O . LYS A 1 220 ? -10.334 27.938 10.242 1.00 18.57 220 LYS A O 1
ATOM 1525 N N . PHE A 1 221 ? -9.811 29.563 11.631 1.00 17.26 221 PHE A N 1
ATOM 1526 C CA . PHE A 1 221 ? -9.369 30.449 10.582 1.00 17.65 221 PHE A CA 1
ATOM 1527 C C . PHE A 1 221 ? -8.308 29.799 9.689 1.00 18.17 221 PHE A C 1
ATOM 1528 O O . PHE A 1 221 ? -8.418 29.815 8.462 1.00 18.97 221 PHE A O 1
ATOM 1536 N N . ALA A 1 222 ? -7.278 29.249 10.307 1.00 18.39 222 ALA A N 1
ATOM 1537 C CA . ALA A 1 222 ? -6.147 28.705 9.586 1.00 18.01 222 ALA A CA 1
ATOM 1538 C C . ALA A 1 222 ? -6.585 27.482 8.760 1.00 18.12 222 ALA A C 1
ATOM 1539 O O . ALA A 1 222 ? -6.120 27.287 7.648 1.00 18.18 222 ALA A O 1
ATOM 1541 N N . ARG A 1 223 ? -7.463 26.664 9.320 1.00 18.46 223 ARG A N 1
ATOM 1542 C CA . ARG A 1 223 ? -8.009 25.495 8.596 1.00 19.45 223 ARG A CA 1
ATOM 1543 C C . ARG A 1 223 ? -8.734 25.946 7.336 1.00 20.22 223 ARG A C 1
ATOM 1544 O O . ARG A 1 223 ? -8.489 25.461 6.230 1.00 19.45 223 ARG A O 1
ATOM 1552 N N . CYS A 1 224 ? -9.623 26.905 7.519 1.00 19.61 224 CYS A N 1
ATOM 1553 C CA . CYS A 1 224 ? -10.369 27.497 6.404 1.00 20.17 224 CYS A CA 1
ATOM 1554 C C . CYS A 1 224 ? -9.456 28.089 5.327 1.00 19.43 224 CYS A C 1
ATOM 1555 O O . CYS A 1 224 ? -9.686 27.856 4.171 1.00 18.75 224 CYS A O 1
ATOM 1558 N N . ILE A 1 225 ? -8.415 28.835 5.677 1.00 19.82 225 ILE A N 1
ATOM 1559 C CA . ILE A 1 225 ? -7.594 29.436 4.628 1.00 19.35 225 ILE A CA 1
ATOM 1560 C C . ILE A 1 225 ? -6.639 28.432 3.998 1.00 20.09 225 ILE A C 1
ATOM 1561 O O . ILE A 1 225 ? -6.208 28.596 2.822 1.00 19.77 225 ILE A O 1
ATOM 1566 N N . GLY A 1 226 ? -6.301 27.394 4.773 1.00 19.63 226 GLY A N 1
ATOM 1567 C CA . GLY A 1 226 ? -5.566 26.247 4.235 1.00 19.25 226 GLY A CA 1
ATOM 1568 C C . GLY A 1 226 ? -6.316 25.514 3.140 1.00 19.56 226 GLY A C 1
ATOM 1569 O O . GLY A 1 226 ? -5.763 25.252 2.079 1.00 19.36 226 GLY A O 1
ATOM 1570 N N . LEU A 1 227 ? -7.572 25.148 3.383 1.00 18.76 227 LEU A N 1
ATOM 1571 C CA . LEU A 1 227 ? -8.413 24.598 2.332 1.00 18.82 227 LEU A CA 1
ATOM 1572 C C . LEU A 1 227 ? -8.642 25.606 1.185 1.00 19.81 227 LEU A C 1
ATOM 1573 O O . LEU A 1 227 ? -8.585 25.263 -0.007 1.00 19.68 227 LEU A O 1
ATOM 1578 N N . LEU A 1 228 ? -8.868 26.863 1.538 1.00 18.88 228 LEU A N 1
ATOM 1579 C CA . LEU A 1 228 ? -9.106 27.878 0.520 1.00 19.70 228 LEU A CA 1
ATOM 1580 C C . LEU A 1 228 ? -7.968 28.009 -0.496 1.00 20.70 228 LEU A C 1
ATOM 1581 O O . LEU A 1 228 ? -8.220 28.151 -1.689 1.00 21.73 228 LEU A O 1
ATOM 1586 N N . PHE A 1 229 ? -6.729 27.963 -0.018 1.00 20.67 229 PHE A N 1
ATOM 1587 C CA . PHE A 1 229 ? -5.558 28.042 -0.884 1.00 20.83 229 PHE A CA 1
ATOM 1588 C C . PHE A 1 229 ? -5.579 26.984 -1.965 1.00 19.70 229 PHE A C 1
ATOM 1589 O O . PHE A 1 229 ? -5.262 27.236 -3.124 1.00 17.14 229 PHE A O 1
ATOM 1597 N N . GLN A 1 230 ? -5.936 25.774 -1.565 1.00 18.17 230 GLN A N 1
ATOM 1598 C CA . GLN A 1 230 ? -5.893 24.656 -2.505 1.00 17.57 230 GLN A CA 1
ATOM 1599 C C . GLN A 1 230 ? -7.095 24.701 -3.462 1.00 16.43 230 GLN A C 1
ATOM 1600 O O . GLN A 1 230 ? -6.990 24.298 -4.622 1.00 16.86 230 GLN A O 1
ATOM 1606 N N . VAL A 1 231 ? -8.238 25.143 -2.983 1.00 16.61 231 VAL A N 1
ATOM 1607 C CA . VAL A 1 231 ? -9.448 25.194 -3.820 1.00 16.46 231 VAL A CA 1
ATOM 1608 C C . VAL A 1 231 ? -9.215 26.210 -4.915 1.00 17.67 231 VAL A C 1
ATOM 1609 O O . VAL A 1 231 ? -9.439 25.945 -6.097 1.00 18.56 231 VAL A O 1
ATOM 1613 N N . VAL A 1 232 ? -8.772 27.402 -4.522 1.00 16.72 232 VAL A N 1
ATOM 1614 C CA . VAL A 1 232 ? -8.453 28.438 -5.475 1.00 17.72 232 VAL A CA 1
ATOM 1615 C C . VAL A 1 232 ? -7.359 27.998 -6.442 1.00 17.82 232 VAL A C 1
ATOM 1616 O O . VAL A 1 232 ? -7.469 28.214 -7.628 1.00 18.46 232 VAL A O 1
ATOM 1620 N N . ASP A 1 233 ? -6.313 27.367 -5.954 1.00 18.40 233 ASP A N 1
ATOM 1621 C CA . ASP A 1 233 ? -5.274 26.909 -6.871 1.00 19.69 233 ASP A CA 1
ATOM 1622 C C . ASP A 1 233 ? -5.865 26.014 -7.958 1.00 19.08 233 ASP A C 1
ATOM 1623 O O . ASP A 1 233 ? -5.553 26.201 -9.135 1.00 19.22 233 ASP A O 1
ATOM 1628 N N . ASP A 1 234 ? -6.739 25.080 -7.573 1.00 18.87 234 ASP A N 1
ATOM 1629 C CA . ASP A 1 234 ? -7.399 24.156 -8.531 1.00 19.22 234 ASP A CA 1
ATOM 1630 C C . ASP A 1 234 ? -8.301 24.884 -9.563 1.00 19.11 234 ASP A C 1
ATOM 1631 O O . ASP A 1 234 ? -8.337 24.518 -10.735 1.00 19.64 234 ASP A O 1
ATOM 1636 N N . ILE A 1 235 ? -9.033 25.904 -9.114 1.00 19.32 235 ILE A N 1
ATOM 1637 C CA . ILE A 1 235 ? -9.884 26.697 -9.984 1.00 20.53 235 ILE A CA 1
ATOM 1638 C C . ILE A 1 235 ? -9.003 27.450 -11.010 1.00 21.39 235 ILE A C 1
ATOM 1639 O O . ILE A 1 235 ? -9.275 27.435 -12.227 1.00 22.02 235 ILE A O 1
ATOM 1644 N N . LEU A 1 236 ? -7.957 28.104 -10.512 1.00 22.31 236 LEU A N 1
ATOM 1645 C CA . LEU A 1 236 ? -6.979 28.788 -11.375 1.00 23.28 236 LEU A CA 1
ATOM 1646 C C . LEU A 1 236 ? -6.371 27.859 -12.427 1.00 23.95 236 LEU A C 1
ATOM 1647 O O . LEU A 1 236 ? -6.112 28.277 -13.568 1.00 23.90 236 LEU A O 1
ATOM 1652 N N . ASP A 1 237 ? -6.084 26.625 -12.026 1.00 25.91 237 ASP A N 1
ATOM 1653 C CA . ASP A 1 237 ? -5.420 25.676 -12.916 1.00 26.81 237 ASP A CA 1
ATOM 1654 C C . ASP A 1 237 ? -6.309 25.348 -14.101 1.00 27.77 237 ASP A C 1
ATOM 1655 O O . ASP A 1 237 ? -5.806 25.084 -15.184 1.00 28.60 237 ASP A O 1
ATOM 1660 N N . VAL A 1 238 ? -7.622 25.353 -13.899 1.00 29.03 238 VAL A N 1
ATOM 1661 C CA . VAL A 1 238 ? -8.567 25.042 -14.977 1.00 29.90 238 VAL A CA 1
ATOM 1662 C C . VAL A 1 238 ? -9.065 26.267 -15.729 1.00 31.74 238 VAL A C 1
ATOM 1663 O O . VAL A 1 238 ? -9.518 26.158 -16.878 1.00 32.28 238 VAL A O 1
ATOM 1667 N N . THR A 1 239 ? -8.966 27.435 -15.114 1.00 33.49 239 THR A N 1
ATOM 1668 C CA . THR A 1 239 ? -9.391 28.659 -15.770 1.00 35.06 239 THR A CA 1
ATOM 1669 C C . THR A 1 239 ? -8.194 29.371 -16.440 1.00 36.01 239 THR A C 1
ATOM 1670 O O . THR A 1 239 ? -8.369 30.411 -17.088 1.00 36.45 239 THR A O 1
ATOM 1674 N N . LYS A 1 240 ? -6.992 28.796 -16.309 1.00 36.92 240 LYS A N 1
ATOM 1675 C CA . LYS A 1 240 ? -5.881 29.126 -17.207 1.00 37.06 240 LYS A CA 1
ATOM 1676 C C . LYS A 1 240 ? -5.813 28.106 -18.340 1.00 37.82 240 LYS A C 1
ATOM 1677 O O . LYS A 1 240 ? -5.417 26.956 -18.130 1.00 38.47 240 LYS A O 1
ATOM 1683 N N . LYS A 1 243 ? -3.693 13.767 -11.016 1.00 35.04 257 LYS A N 1
ATOM 1684 C CA . LYS A 1 243 ? -4.123 14.705 -9.991 1.00 34.92 257 LYS A CA 1
ATOM 1685 C C . LYS A 1 243 ? -5.660 14.694 -9.834 1.00 34.53 257 LYS A C 1
ATOM 1686 O O . LYS A 1 243 ? -6.389 14.689 -10.847 1.00 34.72 257 LYS A O 1
ATOM 1692 N N . LEU A 1 244 ? -6.127 14.691 -8.571 1.00 33.21 258 LEU A N 1
ATOM 1693 C CA . LEU A 1 244 ? -7.557 14.850 -8.234 1.00 31.79 258 LEU A CA 1
ATOM 1694 C C . LEU A 1 244 ? -7.832 16.229 -7.653 1.00 28.17 258 LEU A C 1
ATOM 1695 O O . LEU A 1 244 ? -7.072 16.728 -6.808 1.00 28.26 258 LEU A O 1
ATOM 1700 N N . THR A 1 245 ? -8.928 16.840 -8.088 1.00 23.81 259 THR A N 1
ATOM 1701 C CA . THR A 1 245 ? -9.094 18.279 -7.921 1.00 21.35 259 THR A CA 1
ATOM 1702 C C . THR A 1 245 ? -10.505 18.612 -7.573 1.00 19.44 259 THR A C 1
ATOM 1703 O O . THR A 1 245 ? -11.416 17.845 -7.846 1.00 19.75 259 THR A O 1
ATOM 1707 N N . TYR A 1 246 ? -10.703 19.801 -7.024 1.00 18.29 260 TYR A N 1
ATOM 1708 C CA . TYR A 1 246 ? -12.027 20.208 -6.673 1.00 17.94 260 TYR A CA 1
ATOM 1709 C C . TYR A 1 246 ? -12.942 20.327 -7.921 1.00 18.02 260 TYR A C 1
ATOM 1710 O O . TYR A 1 246 ? -14.074 19.819 -7.893 1.00 16.67 260 TYR A O 1
ATOM 1719 N N . PRO A 1 247 ? -12.470 21.010 -8.999 1.00 18.31 261 PRO A N 1
ATOM 1720 C CA . PRO A 1 247 ? -13.249 21.053 -10.231 1.00 18.66 261 PRO A CA 1
ATOM 1721 C C . PRO A 1 247 ? -13.623 19.688 -10.786 1.00 19.25 261 PRO A C 1
ATOM 1722 O O . PRO A 1 247 ? -14.719 19.549 -11.313 1.00 19.00 261 PRO A O 1
ATOM 1726 N N . LYS A 1 248 ? -12.723 18.710 -10.708 1.00 20.31 262 LYS A N 1
ATOM 1727 C CA . LYS A 1 248 ? -13.045 17.374 -11.178 1.00 21.13 262 LYS A CA 1
ATOM 1728 C C . LYS A 1 248 ? -14.132 16.688 -10.363 1.00 22.47 262 LYS A C 1
ATOM 1729 O O . LYS A 1 248 ? -14.946 15.932 -10.920 1.00 20.56 262 LYS A O 1
ATOM 1735 N N . LEU A 1 249 ? -14.133 16.923 -9.053 1.00 23.21 263 LEU A N 1
ATOM 1736 C CA . LEU A 1 249 ? -14.948 16.157 -8.135 1.00 25.51 263 LEU A CA 1
ATOM 1737 C C . LEU A 1 249 ? -16.255 16.845 -7.735 1.00 26.33 263 LEU A C 1
ATOM 1738 O O . LEU A 1 249 ? -17.188 16.167 -7.282 1.00 26.33 263 LEU A O 1
ATOM 1751 N N . GLY A 1 251 ? -17.213 19.866 -9.768 1.00 26.55 265 GLY A N 1
ATOM 1752 C CA . GLY A 1 251 ? -17.433 20.832 -10.812 1.00 26.06 265 GLY A CA 1
ATOM 1753 C C . GLY A 1 251 ? -16.853 22.170 -10.430 1.00 25.71 265 GLY A C 1
ATOM 1754 O O . GLY A 1 251 ? -16.587 22.457 -9.241 1.00 25.72 265 GLY A O 1
ATOM 1755 N N . LEU A 1 252 ? -16.640 22.982 -11.443 1.00 23.71 266 LEU A N 1
ATOM 1756 C CA . LEU A 1 252 ? -16.057 24.282 -11.253 1.00 23.00 266 LEU A CA 1
ATOM 1757 C C . LEU A 1 252 ? -16.948 25.286 -10.481 1.00 22.72 266 LEU A C 1
ATOM 1758 O O . LEU A 1 252 ? -16.485 25.982 -9.591 1.00 20.82 266 LEU A O 1
ATOM 1763 N N . GLU A 1 253 ? -18.231 25.344 -10.811 1.00 22.32 267 GLU A N 1
ATOM 1764 C CA . GLU A 1 253 ? -19.147 26.248 -10.129 1.00 22.40 267 GLU A CA 1
ATOM 1765 C C . GLU A 1 253 ? -19.205 25.934 -8.655 1.00 21.55 267 GLU A C 1
ATOM 1766 O O . GLU A 1 253 ? -19.123 26.827 -7.828 1.00 21.96 267 GLU A O 1
ATOM 1772 N N . LYS A 1 254 ? -19.334 24.662 -8.312 1.00 21.46 268 LYS A N 1
ATOM 1773 C CA . LYS A 1 254 ? -19.446 24.287 -6.912 1.00 21.06 268 LYS A CA 1
ATOM 1774 C C . LYS A 1 254 ? -18.131 24.527 -6.204 1.00 20.51 268 LYS A C 1
ATOM 1775 O O . LYS A 1 254 ? -18.115 24.908 -5.050 1.00 20.25 268 LYS A O 1
ATOM 1781 N N . SER A 1 255 ? -17.026 24.334 -6.916 1.00 19.94 269 SER A N 1
ATOM 1782 C CA . SER A 1 255 ? -15.710 24.689 -6.394 1.00 19.63 269 SER A CA 1
ATOM 1783 C C . SER A 1 255 ? -15.660 26.171 -6.045 1.00 20.31 269 SER A C 1
ATOM 1784 O O . SER A 1 255 ? -15.071 26.548 -5.046 1.00 20.84 269 SER A O 1
ATOM 1787 N N . ARG A 1 256 ? -16.222 27.011 -6.891 1.00 20.80 270 ARG A N 1
ATOM 1788 C CA . ARG A 1 256 ? -16.193 28.451 -6.662 1.00 22.16 270 ARG A CA 1
ATOM 1789 C C . ARG A 1 256 ? -17.059 28.803 -5.444 1.00 21.98 270 ARG A C 1
ATOM 1790 O O . ARG A 1 256 ? -16.669 29.624 -4.592 1.00 21.94 270 ARG A O 1
ATOM 1798 N N . GLU A 1 257 ? -18.218 28.164 -5.354 1.00 22.08 271 GLU A N 1
ATOM 1799 C CA . GLU A 1 257 ? -19.122 28.357 -4.223 1.00 22.74 271 GLU A CA 1
ATOM 1800 C C . GLU A 1 257 ? -18.457 27.904 -2.926 1.00 21.88 271 GLU A C 1
ATOM 1801 O O . GLU A 1 257 ? -18.536 28.582 -1.925 1.00 21.02 271 GLU A O 1
ATOM 1807 N N . PHE A 1 258 ? -17.799 26.751 -2.952 1.00 22.36 272 PHE A N 1
ATOM 1808 C CA . PHE A 1 258 ? -17.004 26.271 -1.801 1.00 21.95 272 PHE A CA 1
ATOM 1809 C C . PHE A 1 258 ? -15.918 27.249 -1.358 1.00 21.29 272 PHE A C 1
ATOM 1810 O O . PHE A 1 258 ? -15.806 27.510 -0.177 1.00 19.82 272 PHE A O 1
ATOM 1818 N N . ALA A 1 259 ? -15.129 27.794 -2.295 1.00 20.53 273 ALA A N 1
ATOM 1819 C CA . ALA A 1 259 ? -14.085 28.766 -1.962 1.00 21.35 273 ALA A CA 1
ATOM 1820 C C . ALA A 1 259 ? -14.753 30.003 -1.353 1.00 21.65 273 ALA A C 1
ATOM 1821 O O . ALA A 1 259 ? -14.293 30.519 -0.337 1.00 21.56 273 ALA A O 1
ATOM 1823 N N . GLU A 1 260 ? -15.886 30.442 -1.895 1.00 21.52 274 GLU A N 1
ATOM 1824 C CA . GLU A 1 260 ? -16.539 31.590 -1.273 1.00 22.63 274 GLU A CA 1
ATOM 1825 C C . GLU A 1 260 ? -17.044 31.292 0.147 1.00 22.02 274 GLU A C 1
ATOM 1826 O O . GLU A 1 260 ? -16.920 32.114 1.058 1.00 22.55 274 GLU A O 1
ATOM 1832 N N . LYS A 1 261 ? -17.530 30.091 0.376 1.00 21.63 275 LYS A N 1
ATOM 1833 C CA . LYS A 1 261 ? -17.954 29.736 1.717 1.00 22.50 275 LYS A CA 1
ATOM 1834 C C . LYS A 1 261 ? -16.769 29.601 2.699 1.00 22.14 275 LYS A C 1
ATOM 1835 O O . LYS A 1 261 ? -16.888 29.977 3.867 1.00 22.84 275 LYS A O 1
ATOM 1841 N N . LEU A 1 262 ? -15.637 29.104 2.222 1.00 21.55 276 LEU A N 1
ATOM 1842 C CA . LEU A 1 262 ? -14.424 29.036 3.049 1.00 22.38 276 LEU A CA 1
ATOM 1843 C C . LEU A 1 262 ? -13.931 30.438 3.415 1.00 22.02 276 LEU A C 1
ATOM 1844 O O . LEU A 1 262 ? -13.471 30.652 4.536 1.00 21.06 276 LEU A O 1
ATOM 1849 N N . ASN A 1 263 ? -14.041 31.384 2.472 1.00 22.63 277 ASN A N 1
ATOM 1850 C CA . ASN A 1 263 ? -13.625 32.760 2.670 1.00 21.91 277 ASN A CA 1
ATOM 1851 C C . ASN A 1 263 ? -14.519 33.380 3.750 1.00 21.88 277 ASN A C 1
ATOM 1852 O O . ASN A 1 263 ? -14.030 34.043 4.663 1.00 21.69 277 ASN A O 1
ATOM 1857 N N . THR A 1 264 ? -15.821 33.172 3.636 1.00 20.76 278 THR A N 1
ATOM 1858 C CA . THR A 1 264 ? -16.797 33.677 4.608 1.00 20.73 278 THR A CA 1
ATOM 1859 C C . THR A 1 264 ? -16.539 33.096 5.984 1.00 20.40 278 THR A C 1
ATOM 1860 O O . THR A 1 264 ? -16.466 33.809 6.968 1.00 19.47 278 THR A O 1
ATOM 1864 N N . GLU A 1 265 ? -16.408 31.782 6.053 1.00 19.88 279 GLU A N 1
ATOM 1865 C CA . GLU A 1 265 ? -16.139 31.128 7.314 1.00 20.97 279 GLU A CA 1
ATOM 1866 C C . GLU A 1 265 ? -14.844 31.598 7.972 1.00 19.97 279 GLU A C 1
ATOM 1867 O O . GLU A 1 265 ? -14.826 31.825 9.177 1.00 19.06 279 GLU A O 1
ATOM 1873 N N . ALA A 1 266 ? -13.764 31.769 7.193 1.00 19.31 280 ALA A N 1
ATOM 1874 C CA . ALA A 1 266 ? -12.519 32.261 7.724 1.00 20.30 280 ALA A CA 1
ATOM 1875 C C . ALA A 1 266 ? -12.757 33.643 8.285 1.00 20.89 280 ALA A C 1
ATOM 1876 O O . ALA A 1 266 ? -12.305 33.918 9.376 1.00 20.38 280 ALA A O 1
ATOM 1878 N N . ARG A 1 267 ? -13.492 34.501 7.575 1.00 22.21 281 ARG A N 1
ATOM 1879 C CA . ARG A 1 267 ? -13.746 35.822 8.101 1.00 23.90 281 ARG A CA 1
ATOM 1880 C C . ARG A 1 267 ? -14.575 35.779 9.390 1.00 23.54 281 ARG A C 1
ATOM 1881 O O . ARG A 1 267 ? -14.322 36.529 10.320 1.00 22.35 281 ARG A O 1
ATOM 1889 N N . ASP A 1 268 ? -15.541 34.881 9.453 1.00 24.60 282 ASP A N 1
ATOM 1890 C CA . ASP A 1 268 ? -16.427 34.822 10.593 1.00 25.45 282 ASP A CA 1
ATOM 1891 C C . ASP A 1 268 ? -15.661 34.471 11.859 1.00 26.04 282 ASP A C 1
ATOM 1892 O O . ASP A 1 268 ? -16.025 34.891 12.954 1.00 25.62 282 ASP A O 1
ATOM 1897 N N . GLN A 1 269 ? -14.585 33.723 11.711 1.00 28.02 283 GLN A N 1
ATOM 1898 C CA . GLN A 1 269 ? -13.756 33.337 12.874 1.00 29.19 283 GLN A CA 1
ATOM 1899 C C . GLN A 1 269 ? -13.093 34.534 13.541 1.00 30.26 283 GLN A C 1
ATOM 1900 O O . GLN A 1 269 ? -12.744 34.474 14.738 1.00 30.28 283 GLN A O 1
ATOM 1906 N N . LEU A 1 270 ? -12.931 35.630 12.797 1.00 31.56 284 LEU A N 1
ATOM 1907 C CA . LEU A 1 270 ? -12.232 36.800 13.301 1.00 32.61 284 LEU A CA 1
ATOM 1908 C C . LEU A 1 270 ? -13.187 37.842 13.880 1.00 33.70 284 LEU A C 1
ATOM 1909 O O . LEU A 1 270 ? -12.788 38.954 14.261 1.00 34.92 284 LEU A O 1
ATOM 1914 N N . LEU A 1 271 ? -14.455 37.458 13.955 1.00 34.52 285 LEU A N 1
ATOM 1915 C CA . LEU A 1 271 ? -15.503 38.300 14.526 1.00 35.10 285 LEU A CA 1
ATOM 1916 C C . LEU A 1 271 ? -15.285 38.314 16.038 1.00 36.14 285 LEU A C 1
ATOM 1917 O O . LEU A 1 271 ? -15.089 37.291 16.669 1.00 36.65 285 LEU A O 1
ATOM 1922 N N . GLY A 1 272 ? -15.242 39.470 16.645 1.00 37.30 286 GLY A N 1
ATOM 1923 C CA . GLY A 1 272 ? -14.975 39.464 18.078 1.00 37.78 286 GLY A CA 1
ATOM 1924 C C . GLY A 1 272 ? -13.568 39.859 18.481 1.00 38.13 286 GLY A C 1
ATOM 1925 O O . GLY A 1 272 ? -13.345 40.184 19.643 1.00 39.09 286 GLY A O 1
ATOM 1926 N N . PHE A 1 273 ? -12.631 39.870 17.538 1.00 37.59 287 PHE A N 1
ATOM 1927 C CA . PHE A 1 273 ? -11.306 40.445 17.772 1.00 37.71 287 PHE A CA 1
ATOM 1928 C C . PHE A 1 273 ? -11.310 41.960 17.565 1.00 38.94 287 PHE A C 1
ATOM 1929 O O . PHE A 1 273 ? -12.197 42.472 16.889 1.00 39.18 287 PHE A O 1
ATOM 1937 N N . ASP A 1 274 ? -10.296 42.645 18.121 1.00 40.27 288 ASP A N 1
ATOM 1938 C CA . ASP A 1 274 ? -10.024 44.103 17.900 1.00 40.55 288 ASP A CA 1
ATOM 1939 C C . ASP A 1 274 ? -10.111 44.535 16.419 1.00 40.98 288 ASP A C 1
ATOM 1940 O O . ASP A 1 274 ? -9.392 44.012 15.557 1.00 40.30 288 ASP A O 1
ATOM 1945 N N . SER A 1 275 ? -10.963 45.527 16.142 1.00 41.50 289 SER A N 1
ATOM 1946 C CA . SER A 1 275 ? -11.296 45.922 14.761 1.00 41.47 289 SER A CA 1
ATOM 1947 C C . SER A 1 275 ? -10.071 46.281 13.906 1.00 41.81 289 SER A C 1
ATOM 1948 O O . SER A 1 275 ? -9.962 45.848 12.751 1.00 41.38 289 SER A O 1
ATOM 1951 N N . ASP A 1 276 ? -9.148 47.063 14.470 1.00 42.24 290 ASP A N 1
ATOM 1952 C CA . ASP A 1 276 ? -7.933 47.443 13.728 1.00 42.36 290 ASP A CA 1
ATOM 1953 C C . ASP A 1 276 ? -6.981 46.269 13.557 1.00 42.25 290 ASP A C 1
ATOM 1954 O O . ASP A 1 276 ? -6.492 46.026 12.449 1.00 42.24 290 ASP A O 1
ATOM 1959 N N . LYS A 1 277 ? -6.742 45.541 14.648 1.00 41.84 291 LYS A N 1
ATOM 1960 C CA . LYS A 1 277 ? -5.777 44.433 14.666 1.00 41.29 291 LYS A CA 1
ATOM 1961 C C . LYS A 1 277 ? -6.061 43.335 13.642 1.00 40.98 291 LYS A C 1
ATOM 1962 O O . LYS A 1 277 ? -5.147 42.652 13.186 1.00 41.30 291 LYS A O 1
ATOM 1968 N N . VAL A 1 278 ? -7.335 43.150 13.310 1.00 40.54 292 VAL A N 1
ATOM 1969 C CA . VAL A 1 278 ? -7.785 42.006 12.489 1.00 39.96 292 VAL A CA 1
ATOM 1970 C C . VAL A 1 278 ? -7.659 42.235 10.974 1.00 38.97 292 VAL A C 1
ATOM 1971 O O . VAL A 1 278 ? -7.877 41.332 10.210 1.00 36.88 292 VAL A O 1
ATOM 1975 N N . ALA A 1 279 ? -7.323 43.448 10.540 1.00 38.42 293 ALA A N 1
ATOM 1976 C CA . ALA A 1 279 ? -7.277 43.736 9.094 1.00 38.77 293 ALA A CA 1
ATOM 1977 C C . ALA A 1 279 ? -6.326 42.822 8.289 1.00 38.77 293 ALA A C 1
ATOM 1978 O O . ALA A 1 279 ? -6.730 42.275 7.257 1.00 38.69 293 ALA A O 1
ATOM 1980 N N . PRO A 1 280 ? -5.071 42.628 8.762 1.00 38.79 294 PRO A N 1
ATOM 1981 C CA . PRO A 1 280 ? -4.085 41.852 7.975 1.00 38.67 294 PRO A CA 1
ATOM 1982 C C . PRO A 1 280 ? -4.496 40.407 7.752 1.00 39.00 294 PRO A C 1
ATOM 1983 O O . PRO A 1 280 ? -4.157 39.793 6.727 1.00 39.76 294 PRO A O 1
ATOM 1987 N N . LEU A 1 281 ? -5.214 39.857 8.723 1.00 37.87 295 LEU A N 1
ATOM 1988 C CA . LEU A 1 281 ? -5.747 38.536 8.569 1.00 37.97 295 LEU A CA 1
ATOM 1989 C C . LEU A 1 281 ? -6.941 38.578 7.616 1.00 38.10 295 LEU A C 1
ATOM 1990 O O . LEU A 1 281 ? -7.032 37.743 6.732 1.00 37.24 295 LEU A O 1
ATOM 1995 N N . LEU A 1 282 ? -7.838 39.557 7.762 1.00 39.22 296 LEU A N 1
ATOM 1996 C CA . LEU A 1 282 ? -8.985 39.654 6.818 1.00 39.73 296 LEU A CA 1
ATOM 1997 C C . LEU A 1 282 ? -8.424 39.837 5.410 1.00 40.51 296 LEU A C 1
ATOM 1998 O O . LEU A 1 282 ? -8.862 39.161 4.466 1.00 40.55 296 LEU A O 1
ATOM 2003 N N . ALA A 1 283 ? -7.437 40.725 5.286 1.00 40.50 297 ALA A N 1
ATOM 2004 C CA . ALA A 1 283 ? -6.768 40.979 4.006 1.00 40.75 297 ALA A CA 1
ATOM 2005 C C . ALA A 1 283 ? -6.106 39.720 3.433 1.00 40.84 297 ALA A C 1
ATOM 2006 O O . ALA A 1 283 ? -6.044 39.555 2.215 1.00 40.83 297 ALA A O 1
ATOM 2008 N N . LEU A 1 284 ? -5.592 38.852 4.300 1.00 41.14 298 LEU A N 1
ATOM 2009 C CA . LEU A 1 284 ? -4.927 37.630 3.838 1.00 41.40 298 LEU A CA 1
ATOM 2010 C C . LEU A 1 284 ? -5.961 36.635 3.330 1.00 41.56 298 LEU A C 1
ATOM 2011 O O . LEU A 1 284 ? -5.711 35.959 2.333 1.00 41.98 298 LEU A O 1
ATOM 2016 N N . ALA A 1 285 ? -7.099 36.532 4.024 1.00 41.44 299 ALA A N 1
ATOM 2017 C CA . ALA A 1 285 ? -8.193 35.631 3.599 1.00 41.83 299 ALA A CA 1
ATOM 2018 C C . ALA A 1 285 ? -8.744 36.054 2.232 1.00 41.90 299 ALA A C 1
ATOM 2019 O O . ALA A 1 285 ? -8.873 35.259 1.312 1.00 42.85 299 ALA A O 1
ATOM 2021 N N . ASN A 1 286 ? -9.083 37.314 2.103 1.00 41.68 300 ASN A N 1
ATOM 2022 C CA . ASN A 1 286 ? -9.645 37.776 0.845 1.00 42.19 300 ASN A CA 1
ATOM 2023 C C . ASN A 1 286 ? -8.586 37.843 -0.291 1.00 42.23 300 ASN A C 1
ATOM 2024 O O . ASN A 1 286 ? -8.944 37.719 -1.476 1.00 42.76 300 ASN A O 1
ATOM 2029 N N . TYR A 1 287 ? -7.302 38.007 0.065 1.00 41.54 301 TYR A N 1
ATOM 2030 C CA . TYR A 1 287 ? -6.203 37.886 -0.915 1.00 40.90 301 TYR A CA 1
ATOM 2031 C C . TYR A 1 287 ? -6.072 36.454 -1.425 1.00 40.15 301 TYR A C 1
ATOM 2032 O O . TYR A 1 287 ? -6.197 36.227 -2.623 1.00 39.91 301 TYR A O 1
ATOM 2041 N N . ILE A 1 288 ? -5.841 35.490 -0.519 1.00 38.05 302 ILE A N 1
ATOM 2042 C CA . ILE A 1 288 ? -5.795 34.083 -0.904 1.00 37.44 302 ILE A CA 1
ATOM 2043 C C . ILE A 1 288 ? -7.016 33.745 -1.772 1.00 36.89 302 ILE A C 1
ATOM 2044 O O . ILE A 1 288 ? -6.876 33.049 -2.803 1.00 36.23 302 ILE A O 1
ATOM 2049 N N . ALA A 1 289 ? -8.198 34.227 -1.365 1.00 36.07 303 ALA A N 1
ATOM 2050 C CA . ALA A 1 289 ? -9.473 33.902 -2.040 1.00 36.52 303 ALA A CA 1
ATOM 2051 C C . ALA A 1 289 ? -9.533 34.381 -3.496 1.00 36.57 303 ALA A C 1
ATOM 2052 O O . ALA A 1 289 ? -10.104 33.708 -4.384 1.00 35.16 303 ALA A O 1
ATOM 2054 N N . ASN A 1 290 ? -8.971 35.557 -3.718 1.00 36.40 304 ASN A N 1
ATOM 2055 C CA . ASN A 1 290 ? -9.101 36.252 -5.017 1.00 37.22 304 ASN A CA 1
ATOM 2056 C C . ASN A 1 290 ? -7.833 36.318 -5.882 1.00 37.32 304 ASN A C 1
ATOM 2057 O O . ASN A 1 290 ? -7.786 37.078 -6.851 1.00 37.11 304 ASN A O 1
ATOM 2062 N N . ARG A 1 291 ? -6.842 35.489 -5.540 1.00 37.90 305 ARG A N 1
ATOM 2063 C CA . ARG A 1 291 ? -5.683 35.219 -6.375 1.00 38.14 305 ARG A CA 1
ATOM 2064 C C . ARG A 1 291 ? -6.061 35.160 -7.856 1.00 37.85 305 ARG A C 1
ATOM 2065 O O . ARG A 1 291 ? -7.015 34.472 -8.225 1.00 37.70 305 ARG A O 1
ATOM 2073 N N . GLN A 1 292 ? -5.308 35.896 -8.680 1.00 37.66 306 GLN A N 1
ATOM 2074 C CA . GLN A 1 292 ? -5.498 35.930 -10.123 1.00 37.47 306 GLN A CA 1
ATOM 2075 C C . GLN A 1 292 ? -4.455 35.086 -10.858 1.00 37.64 306 GLN A C 1
ATOM 2076 O O . GLN A 1 292 ? -4.702 34.607 -11.964 1.00 37.13 306 GLN A O 1
ATOM 2082 N N . ASN A 1 293 ? -3.298 34.895 -10.235 1.00 38.21 307 ASN A N 1
ATOM 2083 C CA . ASN A 1 293 ? -2.169 34.255 -10.884 1.00 38.63 307 ASN A CA 1
ATOM 2084 C C . ASN A 1 293 ? -1.723 33.038 -10.106 1.00 38.56 307 ASN A C 1
ATOM 2085 O O . ASN A 1 293 ? -1.494 33.136 -8.912 1.00 38.46 307 ASN A O 1
ATOM 2090 N N . ASP B 1 12 ? 22.905 -6.615 42.338 1.00 29.72 12 ASP B N 1
ATOM 2091 C CA . ASP B 1 12 ? 21.483 -6.204 42.123 1.00 29.75 12 ASP B CA 1
ATOM 2092 C C . ASP B 1 12 ? 21.292 -4.717 41.749 1.00 29.35 12 ASP B C 1
ATOM 2093 O O . ASP B 1 12 ? 20.145 -4.248 41.653 1.00 29.74 12 ASP B O 1
ATOM 2098 N N . PRO B 1 13 ? 22.391 -3.952 41.565 1.00 28.60 13 PRO B N 1
ATOM 2099 C CA . PRO B 1 13 ? 22.127 -2.733 40.788 1.00 27.78 13 PRO B CA 1
ATOM 2100 C C . PRO B 1 13 ? 21.972 -3.123 39.327 1.00 26.67 13 PRO B C 1
ATOM 2101 O O . PRO B 1 13 ? 21.347 -2.385 38.545 1.00 26.45 13 PRO B O 1
ATOM 2105 N N . ILE B 1 14 ? 22.529 -4.285 38.971 1.00 25.17 14 ILE B N 1
ATOM 2106 C CA . ILE B 1 14 ? 22.230 -4.922 37.691 1.00 24.41 14 ILE B CA 1
ATOM 2107 C C . ILE B 1 14 ? 20.771 -5.356 37.625 1.00 22.71 14 ILE B C 1
ATOM 2108 O O . ILE B 1 14 ? 20.148 -5.261 36.580 1.00 21.37 14 ILE B O 1
ATOM 2113 N N . SER B 1 15 ? 20.239 -5.852 38.742 1.00 20.81 15 SER B N 1
ATOM 2114 C CA . SER B 1 15 ? 18.807 -6.115 38.824 1.00 20.13 15 SER B CA 1
ATOM 2115 C C . SER B 1 15 ? 18.005 -4.826 38.709 1.00 19.06 15 SER B C 1
ATOM 2116 O O . SER B 1 15 ? 16.946 -4.824 38.092 1.00 18.09 15 SER B O 1
ATOM 2119 N N . TYR B 1 16 ? 18.485 -3.737 39.306 1.00 18.78 16 TYR B N 1
ATOM 2120 C CA . TYR B 1 16 ? 17.848 -2.404 39.100 1.00 18.68 16 TYR B CA 1
ATOM 2121 C C . TYR B 1 16 ? 17.694 -2.098 37.605 1.00 17.78 16 TYR B C 1
ATOM 2122 O O . TYR B 1 16 ? 16.597 -1.800 37.105 1.00 16.50 16 TYR B O 1
ATOM 2131 N N . ILE B 1 17 ? 18.812 -2.179 36.900 1.00 16.93 17 ILE B N 1
ATOM 2132 C CA . ILE B 1 17 ? 18.834 -1.923 35.470 1.00 17.39 17 ILE B CA 1
ATOM 2133 C C . ILE B 1 17 ? 17.842 -2.759 34.653 1.00 16.88 17 ILE B C 1
ATOM 2134 O O . ILE B 1 17 ? 17.084 -2.221 33.825 1.00 15.66 17 ILE B O 1
ATOM 2139 N N . ILE B 1 18 ? 17.851 -4.070 34.854 1.00 17.38 18 ILE B N 1
ATOM 2140 C CA . ILE B 1 18 ? 16.944 -4.940 34.106 1.00 17.51 18 ILE B CA 1
ATOM 2141 C C . ILE B 1 18 ? 15.508 -4.577 34.369 1.00 17.33 18 ILE B C 1
ATOM 2142 O O . ILE B 1 18 ? 14.706 -4.579 33.456 1.00 17.78 18 ILE B O 1
ATOM 2147 N N . ARG B 1 19 ? 15.179 -4.261 35.614 1.00 17.32 19 ARG B N 1
ATOM 2148 C CA . ARG B 1 19 ? 13.810 -3.919 35.958 1.00 18.12 19 ARG B CA 1
ATOM 2149 C C . ARG B 1 19 ? 13.440 -2.626 35.275 1.00 16.03 19 ARG B C 1
ATOM 2150 O O . ARG B 1 19 ? 12.356 -2.523 34.701 1.00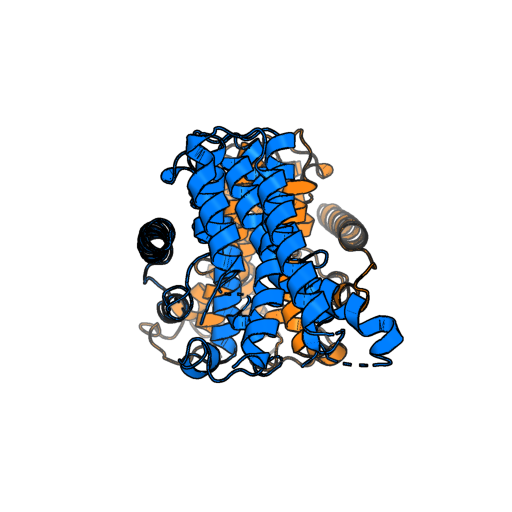 16.83 19 ARG B O 1
ATOM 2158 N N . LYS B 1 20 ? 14.307 -1.615 35.330 1.00 15.44 20 LYS B N 1
ATOM 2159 C CA . LYS B 1 20 ? 13.964 -0.356 34.685 1.00 14.64 20 LYS B CA 1
ATOM 2160 C C . LYS B 1 20 ? 13.748 -0.571 33.187 1.00 14.64 20 LYS B C 1
ATOM 2161 O O . LYS B 1 20 ? 12.862 0.028 32.618 1.00 13.91 20 LYS B O 1
ATOM 2167 N N . ALA B 1 21 ? 14.570 -1.432 32.567 1.00 15.09 21 ALA B N 1
ATOM 2168 C CA . ALA B 1 21 ? 14.515 -1.671 31.133 1.00 15.07 21 ALA B CA 1
ATOM 2169 C C . ALA B 1 21 ? 13.164 -2.285 30.823 1.00 16.04 21 ALA B C 1
ATOM 2170 O O . ALA B 1 21 ? 12.521 -1.890 29.872 1.00 15.87 21 ALA B O 1
ATOM 2172 N N . ASP B 1 22 ? 12.745 -3.257 31.630 1.00 15.93 22 ASP B N 1
ATOM 2173 C CA . ASP B 1 22 ? 11.422 -3.867 31.464 1.00 16.35 22 ASP B CA 1
ATOM 2174 C C . ASP B 1 22 ? 10.271 -2.889 31.589 1.00 15.37 22 ASP B C 1
ATOM 2175 O O . ASP B 1 22 ? 9.293 -2.990 30.816 1.00 15.15 22 ASP B O 1
ATOM 2180 N N . SER B 1 23 ? 10.376 -1.920 32.525 1.00 14.88 23 SER B N 1
ATOM 2181 C CA . SER B 1 23 ? 9.361 -0.875 32.692 1.00 14.33 23 SER B CA 1
ATOM 2182 C C . SER B 1 23 ? 9.361 0.089 31.489 1.00 14.51 23 SER B C 1
ATOM 2183 O O . SER B 1 23 ? 8.293 0.518 31.025 1.00 13.14 23 SER B O 1
ATOM 2186 N N . VAL B 1 24 ? 10.546 0.357 30.955 1.00 13.85 24 VAL B N 1
ATOM 2187 C CA . VAL B 1 24 ? 10.644 1.189 29.733 1.00 14.22 24 VAL B CA 1
ATOM 2188 C C . VAL B 1 24 ? 9.948 0.493 28.538 1.00 14.43 24 VAL B C 1
ATOM 2189 O O . VAL B 1 24 ? 9.291 1.117 27.779 1.00 16.30 24 VAL B O 1
ATOM 2193 N N . ASN B 1 25 ? 10.154 -0.808 28.359 1.00 14.73 25 ASN B N 1
ATOM 2194 C CA . ASN B 1 25 ? 9.509 -1.550 27.289 1.00 15.29 25 ASN B CA 1
ATOM 2195 C C . ASN B 1 25 ? 7.992 -1.438 27.331 1.00 16.27 25 ASN B C 1
ATOM 2196 O O . ASN B 1 25 ? 7.372 -1.174 26.313 1.00 16.86 25 ASN B O 1
ATOM 2201 N N . LYS B 1 26 ? 7.407 -1.547 28.518 1.00 16.59 26 LYS B N 1
ATOM 2202 C CA . LYS B 1 26 ? 5.978 -1.436 28.663 1.00 17.11 26 LYS B CA 1
ATOM 2203 C C . LYS B 1 26 ? 5.530 -0.061 28.346 1.00 16.58 26 LYS B C 1
ATOM 2204 O O . LYS B 1 26 ? 4.559 0.101 27.602 1.00 15.97 26 LYS B O 1
ATOM 2210 N N . ALA B 1 27 ? 6.270 0.925 28.884 1.00 16.17 27 ALA B N 1
ATOM 2211 C CA . ALA B 1 27 ? 5.942 2.335 28.702 1.00 13.46 27 ALA B CA 1
ATOM 2212 C C . ALA B 1 27 ? 5.947 2.738 27.249 1.00 14.63 27 ALA B C 1
ATOM 2213 O O . ALA B 1 27 ? 5.046 3.477 26.767 1.00 12.14 27 ALA B O 1
ATOM 2215 N N . LEU B 1 28 ? 6.962 2.293 26.529 1.00 15.41 28 LEU B N 1
ATOM 2216 C CA . LEU B 1 28 ? 7.040 2.532 25.092 1.00 16.69 28 LEU B CA 1
ATOM 2217 C C . LEU B 1 28 ? 5.855 1.913 24.302 1.00 17.02 28 LEU B C 1
ATOM 2218 O O . LEU B 1 28 ? 5.296 2.591 23.450 1.00 17.76 28 LEU B O 1
ATOM 2223 N N . ASP B 1 29 ? 5.525 0.664 24.606 1.00 17.17 29 ASP B N 1
ATOM 2224 C CA . ASP B 1 29 ? 4.382 -0.056 24.035 1.00 16.80 29 ASP B CA 1
ATOM 2225 C C . ASP B 1 29 ? 3.088 0.785 24.232 1.00 17.37 29 ASP B C 1
ATOM 2226 O O . ASP B 1 29 ? 2.286 0.957 23.284 1.00 17.68 29 ASP B O 1
ATOM 2231 N N . SER B 1 30 ? 2.898 1.315 25.440 1.00 16.60 30 SER B N 1
ATOM 2232 C CA . SER B 1 30 ? 1.740 2.131 25.743 1.00 16.71 30 SER B CA 1
ATOM 2233 C C . SER B 1 30 ? 1.797 3.501 25.102 1.00 16.51 30 SER B C 1
ATOM 2234 O O . SER B 1 30 ? 0.768 4.021 24.764 1.00 16.23 30 SER B O 1
ATOM 2237 N N . ALA B 1 31 ? 2.983 4.110 25.007 1.00 16.80 31 ALA B N 1
ATOM 2238 C CA . ALA B 1 31 ? 3.120 5.521 24.498 1.00 16.79 31 ALA B CA 1
ATOM 2239 C C . ALA B 1 31 ? 2.860 5.613 23.003 1.00 16.24 31 ALA B C 1
ATOM 2240 O O . ALA B 1 31 ? 2.318 6.610 22.509 1.00 14.63 31 ALA B O 1
ATOM 2242 N N . VAL B 1 32 ? 3.231 4.555 22.291 1.00 16.85 32 VAL B N 1
ATOM 2243 C CA . VAL B 1 32 ? 3.112 4.498 20.831 1.00 17.16 32 VAL B CA 1
ATOM 2244 C C . VAL B 1 32 ? 2.291 3.245 20.451 1.00 16.13 32 VAL B C 1
ATOM 2245 O O . VAL B 1 32 ? 2.827 2.255 19.941 1.00 16.80 32 VAL B O 1
ATOM 2249 N N . PRO B 1 33 ? 0.979 3.286 20.727 1.00 15.84 33 PRO B N 1
ATOM 2250 C CA . PRO B 1 33 ? 0.140 2.126 20.426 1.00 16.23 33 PRO B CA 1
ATOM 2251 C C . PRO B 1 33 ? -0.156 1.956 18.949 1.00 15.68 33 PRO B C 1
ATOM 2252 O O . PRO B 1 33 ? 0.000 2.863 18.166 1.00 16.00 33 PRO B O 1
ATOM 2256 N N . LEU B 1 34 ? -0.581 0.769 18.589 1.00 15.18 34 LEU B N 1
ATOM 2257 C CA . LEU B 1 34 ? -1.075 0.529 17.280 1.00 15.20 34 LEU B CA 1
ATOM 2258 C C . LEU B 1 34 ? -2.450 1.223 17.171 1.00 14.19 34 LEU B C 1
ATOM 2259 O O . LEU B 1 34 ? -3.392 0.892 17.896 1.00 13.89 34 LEU B O 1
ATOM 2264 N N . ARG B 1 35 ? -2.512 2.191 16.266 1.00 13.71 35 ARG B N 1
ATOM 2265 C CA . ARG B 1 35 ? -3.717 2.910 15.950 1.00 15.60 35 ARG B CA 1
ATOM 2266 C C . ARG B 1 35 ? -3.545 3.564 14.606 1.00 15.14 35 ARG B C 1
ATOM 2267 O O . ARG B 1 35 ? -2.469 3.493 14.023 1.00 16.74 35 ARG B O 1
ATOM 2275 N N . GLU B 1 36 ? -4.571 4.254 14.138 1.00 15.40 36 GLU B N 1
ATOM 2276 C CA . GLU B 1 36 ? -4.518 4.890 12.837 1.00 15.28 36 GLU B CA 1
ATOM 2277 C C . GLU B 1 36 ? -3.567 6.092 12.810 1.00 14.76 36 GLU B C 1
ATOM 2278 O O . GLU B 1 36 ? -3.460 6.819 13.783 1.00 14.56 36 GLU B O 1
ATOM 2284 N N . PRO B 1 37 ? -2.854 6.285 11.692 1.00 14.90 37 PRO B N 1
ATOM 2285 C CA . PRO B 1 37 ? -2.711 5.390 10.526 1.00 14.94 37 PRO B CA 1
ATOM 2286 C C . PRO B 1 37 ? -1.904 4.106 10.861 1.00 14.57 37 PRO B C 1
ATOM 2287 O O . PRO B 1 37 ? -0.800 4.184 11.400 1.00 14.72 37 PRO B O 1
ATOM 2291 N N . LEU B 1 38 ? -2.466 2.958 10.522 1.00 14.40 38 LEU B N 1
ATOM 2292 C CA . LEU B 1 38 ? -1.955 1.687 11.071 1.00 14.87 38 LEU B CA 1
ATOM 2293 C C . LEU B 1 38 ? -0.547 1.352 10.648 1.00 14.63 38 LEU B C 1
ATOM 2294 O O . LEU B 1 38 ? 0.271 0.979 11.491 1.00 14.86 38 LEU B O 1
ATOM 2299 N N . LYS B 1 39 ? -0.246 1.489 9.358 1.00 14.88 39 LYS B N 1
ATOM 2300 C CA . LYS B 1 39 ? 1.028 1.030 8.827 1.00 14.66 39 LYS B CA 1
ATOM 2301 C C . LYS B 1 39 ? 2.214 1.818 9.361 1.00 14.11 39 LYS B C 1
ATOM 2302 O O . LYS B 1 39 ? 3.210 1.239 9.749 1.00 13.70 39 LYS B O 1
ATOM 2308 N N . ILE B 1 40 ? 2.107 3.144 9.384 1.00 13.34 40 ILE B N 1
ATOM 2309 C CA . ILE B 1 40 ? 3.149 3.939 10.000 1.00 13.85 40 ILE B CA 1
ATOM 2310 C C . ILE B 1 40 ? 3.340 3.626 11.498 1.00 12.98 40 ILE B C 1
ATOM 2311 O O . ILE B 1 40 ? 4.474 3.609 11.978 1.00 13.57 40 ILE B O 1
ATOM 2316 N N . HIS B 1 41 ? 2.271 3.431 12.250 1.00 12.61 41 HIS B N 1
ATOM 2317 C CA . HIS B 1 41 ? 2.426 2.999 13.629 1.00 14.05 41 HIS B CA 1
ATOM 2318 C C . HIS B 1 41 ? 3.063 1.628 13.757 1.00 13.29 41 HIS B C 1
ATOM 2319 O O . HIS B 1 41 ? 3.898 1.446 14.632 1.00 14.13 41 HIS B O 1
ATOM 2326 N N . GLU B 1 42 ? 2.696 0.659 12.920 1.00 14.58 42 GLU B N 1
ATOM 2327 C CA . GLU B 1 42 ? 3.420 -0.625 12.884 1.00 14.73 42 GLU B CA 1
ATOM 2328 C C . GLU B 1 42 ? 4.944 -0.475 12.640 1.00 14.00 42 GLU B C 1
ATOM 2329 O O . GLU B 1 42 ? 5.757 -1.139 13.293 1.00 11.78 42 GLU B O 1
ATOM 2335 N N . ALA B 1 43 ? 5.299 0.346 11.667 1.00 13.33 43 ALA B N 1
ATOM 2336 C CA . ALA B 1 43 ? 6.704 0.625 11.323 1.00 13.59 43 ALA B CA 1
ATOM 2337 C C . ALA B 1 43 ? 7.433 1.323 12.502 1.00 13.21 43 ALA B C 1
ATOM 2338 O O . ALA B 1 43 ? 8.550 0.957 12.847 1.00 11.95 43 ALA B O 1
ATOM 2348 N N . ARG B 1 45 ? 6.580 1.064 15.747 1.00 14.27 45 ARG B N 1
ATOM 2349 C CA . ARG B 1 45 ? 6.665 0.048 16.769 1.00 13.54 45 ARG B CA 1
ATOM 2350 C C . ARG B 1 45 ? 7.686 -1.046 16.410 1.00 13.12 45 ARG B C 1
ATOM 2351 O O . ARG B 1 45 ? 8.329 -1.597 17.299 1.00 14.62 45 ARG B O 1
ATOM 2359 N N . TYR B 1 46 ? 7.837 -1.354 15.125 1.00 12.71 46 TYR B N 1
ATOM 2360 C CA . TYR B 1 46 ? 8.744 -2.417 14.695 1.00 13.61 46 TYR B CA 1
ATOM 2361 C C . TYR B 1 46 ? 10.162 -2.113 15.182 1.00 13.07 46 TYR B C 1
ATOM 2362 O O . TYR B 1 46 ? 10.858 -2.966 15.707 1.00 14.40 46 TYR B O 1
ATOM 2371 N N . SER B 1 47 ? 10.573 -0.858 15.043 1.00 13.16 47 SER B N 1
ATOM 2372 C CA . SER B 1 47 ? 11.880 -0.433 15.510 1.00 13.05 47 SER B CA 1
ATOM 2373 C C . SER B 1 47 ? 11.910 -0.027 17.000 1.00 12.43 47 SER B C 1
ATOM 2374 O O . SER B 1 47 ? 12.891 -0.289 17.687 1.00 12.58 47 SER B O 1
ATOM 2377 N N . LEU B 1 48 ? 10.860 0.616 17.499 1.00 12.47 48 LEU B N 1
ATOM 2378 C CA . LEU B 1 48 ? 10.840 1.058 18.888 1.00 12.87 48 LEU B CA 1
ATOM 2379 C C . LEU B 1 48 ? 10.805 -0.099 19.866 1.00 14.56 48 LEU B C 1
ATOM 2380 O O . LEU B 1 48 ? 11.443 -0.055 20.924 1.00 15.31 48 LEU B O 1
ATOM 2385 N N . LEU B 1 49 ? 10.012 -1.098 19.531 1.00 15.27 49 LEU B N 1
ATOM 2386 C CA . LEU B 1 49 ? 9.767 -2.196 20.449 1.00 17.40 49 LEU B CA 1
ATOM 2387 C C . LEU B 1 49 ? 10.662 -3.380 20.173 1.00 19.24 49 LEU B C 1
ATOM 2388 O O . LEU B 1 49 ? 10.373 -4.478 20.587 1.00 19.09 49 LEU B O 1
ATOM 2393 N N . ALA B 1 50 ? 11.778 -3.152 19.499 1.00 22.15 50 ALA B N 1
ATOM 2394 C CA . ALA B 1 50 ? 12.730 -4.203 19.187 1.00 23.02 50 ALA B CA 1
ATOM 2395 C C . ALA B 1 50 ? 13.533 -4.648 20.404 1.00 24.63 50 ALA B C 1
ATOM 2396 O O . ALA B 1 50 ? 14.237 -5.655 20.358 1.00 25.37 50 ALA B O 1
ATOM 2398 N N . GLY B 1 51 ? 13.448 -3.911 21.499 1.00 25.97 51 GLY B N 1
ATOM 2399 C CA . GLY B 1 51 ? 13.997 -4.379 22.767 1.00 26.54 51 GLY B CA 1
ATOM 2400 C C . GLY B 1 51 ? 15.505 -4.214 22.815 1.00 27.33 51 GLY B C 1
ATOM 2401 O O . GLY B 1 51 ? 16.253 -5.175 22.796 1.00 29.46 51 GLY B O 1
ATOM 2402 N N . GLY B 1 52 ? 16.002 -3.006 22.893 1.00 27.20 52 GLY B N 1
ATOM 2403 C CA . GLY B 1 52 ? 17.444 -2.896 23.218 1.00 26.26 52 GLY B CA 1
ATOM 2404 C C . GLY B 1 52 ? 17.849 -3.228 24.666 1.00 25.46 52 GLY B C 1
ATOM 2405 O O . GLY B 1 52 ? 17.112 -3.911 25.444 1.00 27.35 52 GLY B O 1
ATOM 2406 N N . LYS B 1 53 ? 19.052 -2.780 25.025 1.00 23.10 53 LYS B N 1
ATOM 2407 C CA . LYS B 1 53 ? 19.469 -2.726 26.431 1.00 21.92 53 LYS B CA 1
ATOM 2408 C C . LYS B 1 53 ? 18.777 -1.544 27.122 1.00 19.18 53 LYS B C 1
ATOM 2409 O O . LYS B 1 53 ? 18.724 -1.450 28.344 1.00 17.54 53 LYS B O 1
ATOM 2415 N N . ARG B 1 54 ? 18.225 -0.666 26.311 1.00 16.53 54 ARG B N 1
ATOM 2416 C CA . ARG B 1 54 ? 17.528 0.531 26.823 1.00 14.73 54 ARG B CA 1
ATOM 2417 C C . ARG B 1 54 ? 18.394 1.410 27.750 1.00 13.30 54 ARG B C 1
ATOM 2418 O O . ARG B 1 54 ? 17.897 2.046 28.673 1.00 11.11 54 ARG B O 1
ATOM 2426 N N . VAL B 1 55 ? 19.658 1.538 27.429 1.00 12.84 55 VAL B N 1
ATOM 2427 C CA . VAL B 1 55 ? 20.589 2.244 28.306 1.00 12.94 55 VAL B CA 1
ATOM 2428 C C . VAL B 1 55 ? 20.202 3.727 28.462 1.00 12.42 55 VAL B C 1
ATOM 2429 O O . VAL B 1 55 ? 20.295 4.331 29.546 1.00 11.44 55 VAL B O 1
ATOM 2433 N N . ARG B 1 56 ? 19.753 4.321 27.364 1.00 11.49 56 ARG B N 1
ATOM 2434 C CA . ARG B 1 56 ? 19.431 5.751 27.398 1.00 11.63 56 ARG B CA 1
ATOM 2435 C C . ARG B 1 56 ? 18.244 6.076 28.322 1.00 11.94 56 ARG B C 1
ATOM 2436 O O . ARG B 1 56 ? 18.323 6.976 29.148 1.00 12.10 56 ARG B O 1
ATOM 2444 N N . PRO B 1 57 ? 17.095 5.427 28.099 1.00 13.04 57 PRO B N 1
ATOM 2445 C CA . PRO B 1 57 ? 15.981 5.706 29.016 1.00 11.89 57 PRO B CA 1
ATOM 2446 C C . PRO B 1 57 ? 16.218 5.273 30.483 1.00 11.08 57 PRO B C 1
ATOM 2447 O O . PRO B 1 57 ? 15.739 5.947 31.431 1.00 10.73 57 PRO B O 1
ATOM 2451 N N . VAL B 1 58 ? 16.933 4.170 30.676 1.00 11.80 58 VAL B N 1
ATOM 2452 C CA . VAL B 1 58 ? 17.310 3.756 32.009 1.00 11.28 58 VAL B CA 1
ATOM 2453 C C . VAL B 1 58 ? 18.238 4.787 32.653 1.00 11.57 58 VAL B C 1
ATOM 2454 O O . VAL B 1 58 ? 18.068 5.124 33.814 1.00 11.93 58 VAL B O 1
ATOM 2458 N N . LEU B 1 59 ? 19.181 5.323 31.896 1.00 12.63 59 LEU B N 1
ATOM 2459 C CA . LEU B 1 59 ? 20.001 6.399 32.402 1.00 11.74 59 LEU B CA 1
ATOM 2460 C C . LEU B 1 59 ? 19.149 7.592 32.795 1.00 11.59 59 LEU B C 1
ATOM 2461 O O . LEU B 1 59 ? 19.375 8.211 33.852 1.00 12.58 59 LEU B O 1
ATOM 2466 N N . CYS B 1 60 ? 18.127 7.899 32.003 1.00 10.69 60 CYS B N 1
ATOM 2467 C CA . CYS B 1 60 ? 17.264 9.007 32.299 1.00 10.87 60 CYS B CA 1
ATOM 2468 C C . CYS B 1 60 ? 16.554 8.829 33.647 1.00 11.78 60 CYS B C 1
ATOM 2469 O O . CYS B 1 60 ? 16.573 9.731 34.483 1.00 11.05 60 CYS B O 1
ATOM 2472 N N . ILE B 1 61 ? 15.992 7.643 33.849 1.00 11.24 61 ILE B N 1
ATOM 2473 C CA . ILE B 1 61 ? 15.258 7.318 35.064 1.00 12.32 61 ILE B CA 1
ATOM 2474 C C . ILE B 1 61 ? 16.242 7.377 36.221 1.00 12.48 61 ILE B C 1
ATOM 2475 O O . ILE B 1 61 ? 15.930 7.971 37.249 1.00 12.08 61 ILE B O 1
ATOM 2480 N N . ALA B 1 62 ? 17.413 6.746 36.069 1.00 12.70 62 ALA B N 1
ATOM 2481 C CA . ALA B 1 62 ? 18.418 6.687 37.141 1.00 12.56 62 ALA B CA 1
ATOM 2482 C C . ALA B 1 62 ? 18.917 8.062 37.574 1.00 11.91 62 ALA B C 1
ATOM 2483 O O . ALA B 1 62 ? 19.128 8.280 38.765 1.00 11.97 62 ALA B O 1
ATOM 2485 N N . ALA B 1 63 ? 19.094 8.989 36.608 1.00 11.40 63 ALA B N 1
ATOM 2486 C CA . ALA B 1 63 ? 19.460 10.377 36.865 1.00 11.35 63 ALA B CA 1
ATOM 2487 C C . ALA B 1 63 ? 18.398 11.121 37.600 1.00 11.71 63 ALA B C 1
ATOM 2488 O O . ALA B 1 63 ? 18.688 11.884 38.548 1.00 11.70 63 ALA B O 1
ATOM 2490 N N . CYS B 1 64 ? 17.158 10.936 37.150 1.00 11.86 64 CYS B N 1
ATOM 2491 C CA . CYS B 1 64 ? 16.017 11.510 37.838 1.00 12.71 64 CYS B CA 1
ATOM 2492 C C . CYS B 1 64 ? 16.005 11.061 39.316 1.00 13.34 64 CYS B C 1
ATOM 2493 O O . CYS B 1 64 ? 15.890 11.887 40.252 1.00 13.08 64 CYS B O 1
ATOM 2496 N N . GLU B 1 65 ? 16.112 9.760 39.556 1.00 13.22 65 GLU B N 1
ATOM 2497 C CA . GLU B 1 65 ? 16.135 9.292 40.919 1.00 13.59 65 GLU B CA 1
ATOM 2498 C C . GLU B 1 65 ? 17.358 9.801 41.710 1.00 12.39 65 GLU B C 1
ATOM 2499 O O . GLU B 1 65 ? 17.234 10.073 42.908 1.00 14.46 65 GLU B O 1
ATOM 2505 N N . LEU B 1 66 ? 18.514 9.929 41.069 1.00 11.70 66 LEU B N 1
ATOM 2506 C CA . LEU B 1 66 ? 19.722 10.401 41.732 1.00 11.39 66 LEU B CA 1
ATOM 2507 C C . LEU B 1 66 ? 19.501 11.742 42.426 1.00 12.04 66 LEU B C 1
ATOM 2508 O O . LEU B 1 66 ? 20.041 12.014 43.525 1.00 12.27 66 LEU B O 1
ATOM 2513 N N . VAL B 1 67 ? 18.699 12.590 41.791 1.00 11.37 67 VAL B N 1
ATOM 2514 C CA . VAL B 1 67 ? 18.526 13.951 42.242 1.00 12.70 67 VAL B CA 1
ATOM 2515 C C . VAL B 1 67 ? 17.283 14.105 43.130 1.00 12.71 67 VAL B C 1
ATOM 2516 O O . VAL B 1 67 ? 16.926 15.237 43.550 1.00 11.89 67 VAL B O 1
ATOM 2520 N N . GLY B 1 68 ? 16.641 12.979 43.410 1.00 12.77 68 GLY B N 1
ATOM 2521 C CA . GLY B 1 68 ? 15.507 12.922 44.363 1.00 14.61 68 GLY B CA 1
ATOM 2522 C C . GLY B 1 68 ? 14.161 12.792 43.684 1.00 15.89 68 GLY B C 1
ATOM 2523 O O . GLY B 1 68 ? 13.136 12.860 44.330 1.00 16.03 68 GLY B O 1
ATOM 2524 N N . GLY B 1 69 ? 14.161 12.581 42.376 1.00 16.68 69 GLY B N 1
ATOM 2525 C CA . GLY B 1 69 ? 12.913 12.508 41.618 1.00 19.14 69 GLY B CA 1
ATOM 2526 C C . GLY B 1 69 ? 12.356 11.094 41.557 1.00 20.56 69 GLY B C 1
ATOM 2527 O O . GLY B 1 69 ? 13.043 10.126 41.764 1.00 22.47 69 GLY B O 1
ATOM 2528 N N . GLU B 1 70 ? 11.084 10.963 41.321 1.00 22.95 70 GLU B N 1
ATOM 2529 C CA . GLU B 1 70 ? 10.490 9.641 41.232 1.00 23.95 70 GLU B CA 1
ATOM 2530 C C . GLU B 1 70 ? 10.513 9.245 39.757 1.00 23.57 70 GLU B C 1
ATOM 2531 O O . GLU B 1 70 ? 10.430 10.110 38.883 1.00 23.86 70 GLU B O 1
ATOM 2537 N N . GLU B 1 71 ? 10.640 7.943 39.492 1.00 23.32 71 GLU B N 1
ATOM 2538 C CA . GLU B 1 71 ? 10.700 7.388 38.140 1.00 23.14 71 GLU B CA 1
ATOM 2539 C C . GLU B 1 71 ? 9.565 7.906 37.277 1.00 21.70 71 GLU B C 1
ATOM 2540 O O . GLU B 1 71 ? 9.765 8.255 36.134 1.00 21.24 71 GLU B O 1
ATOM 2546 N N . SER B 1 72 ? 8.352 7.889 37.815 1.00 19.74 72 SER B N 1
ATOM 2547 C CA . SER B 1 72 ? 7.216 8.217 37.007 1.00 19.36 72 SER B CA 1
ATOM 2548 C C . SER B 1 72 ? 7.348 9.639 36.432 1.00 19.75 72 SER B C 1
ATOM 2549 O O . SER B 1 72 ? 6.806 9.910 35.363 1.00 21.28 72 SER B O 1
ATOM 2552 N N . LEU B 1 73 ? 8.045 10.548 37.120 1.00 18.09 73 LEU B N 1
ATOM 2553 C CA . LEU B 1 73 ? 8.203 11.918 36.601 1.00 17.65 73 LEU B CA 1
ATOM 2554 C C . LEU B 1 73 ? 8.962 11.890 35.259 1.00 16.16 73 LEU B C 1
ATOM 2555 O O . LEU B 1 73 ? 8.644 12.614 34.335 1.00 14.27 73 LEU B O 1
ATOM 2560 N N . ALA B 1 74 ? 9.971 11.053 35.195 1.00 14.80 74 ALA B N 1
ATOM 2561 C CA . ALA B 1 74 ? 10.874 11.041 34.062 1.00 13.86 74 ALA B CA 1
ATOM 2562 C C . ALA B 1 74 ? 10.490 10.067 32.997 1.00 12.89 74 ALA B C 1
ATOM 2563 O O . ALA B 1 74 ? 11.179 10.037 31.993 1.00 12.53 74 ALA B O 1
ATOM 2573 N N . PRO B 1 76 ? 8.009 9.834 30.726 1.00 12.83 76 PRO B N 1
ATOM 2574 C CA . PRO B 1 76 ? 7.849 10.487 29.397 1.00 12.56 76 PRO B CA 1
ATOM 2575 C C . PRO B 1 76 ? 9.179 10.892 28.729 1.00 13.06 76 PRO B C 1
ATOM 2576 O O . PRO B 1 76 ? 9.374 10.521 27.551 1.00 11.25 76 PRO B O 1
ATOM 2580 N N . ALA B 1 77 ? 10.069 11.611 29.453 1.00 11.97 77 ALA B N 1
ATOM 2581 C CA . ALA B 1 77 ? 11.410 11.973 28.956 1.00 11.93 77 ALA B CA 1
ATOM 2582 C C . ALA B 1 77 ? 12.243 10.766 28.555 1.00 11.29 77 ALA B C 1
ATOM 2583 O O . ALA B 1 77 ? 12.925 10.777 27.500 1.00 11.40 77 ALA B O 1
ATOM 2585 N N . ALA B 1 78 ? 12.151 9.707 29.337 1.00 11.56 78 ALA B N 1
ATOM 2586 C CA . ALA B 1 78 ? 12.912 8.503 29.022 1.00 11.92 78 ALA B CA 1
ATOM 2587 C C . ALA B 1 78 ? 12.450 7.860 27.721 1.00 11.29 78 ALA B C 1
ATOM 2588 O O . ALA B 1 78 ? 13.275 7.445 26.872 1.00 13.87 78 ALA B O 1
ATOM 2590 N N . CYS B 1 79 ? 11.123 7.706 27.597 1.00 12.42 79 CYS B N 1
ATOM 2591 C CA . CYS B 1 79 ? 10.531 7.209 26.351 1.00 12.26 79 CYS B CA 1
ATOM 2592 C C . CYS B 1 79 ? 10.905 8.108 25.165 1.00 11.18 79 CYS B C 1
ATOM 2593 O O . CYS B 1 79 ? 11.192 7.631 24.145 1.00 11.09 79 CYS B O 1
ATOM 2596 N N . ALA B 1 80 ? 10.902 9.422 25.335 1.00 10.84 80 ALA B N 1
ATOM 2597 C CA . ALA B 1 80 ? 11.360 10.348 24.298 1.00 11.54 80 ALA B CA 1
ATOM 2598 C C . ALA B 1 80 ? 12.805 10.130 23.831 1.00 12.16 80 ALA B C 1
ATOM 2599 O O . ALA B 1 80 ? 13.093 10.099 22.615 1.00 11.38 80 ALA B O 1
ATOM 2601 N N . VAL B 1 81 ? 13.754 9.965 24.783 1.00 11.54 81 VAL B N 1
ATOM 2602 C CA . VAL B 1 81 ? 15.118 9.857 24.361 1.00 11.35 81 VAL B CA 1
ATOM 2603 C C . VAL B 1 81 ? 15.213 8.540 23.626 1.00 11.22 81 VAL B C 1
ATOM 2604 O O . VAL B 1 81 ? 16.017 8.389 22.654 1.00 14.09 81 VAL B O 1
ATOM 2608 N N . GLU B 1 82 ? 14.432 7.568 24.049 1.00 11.86 82 GLU B N 1
ATOM 2609 C CA . GLU B 1 82 ? 14.481 6.256 23.346 1.00 11.07 82 GLU B CA 1
ATOM 2610 C C . GLU B 1 82 ? 13.862 6.286 21.910 1.00 13.29 82 GLU B C 1
ATOM 2611 O O . GLU B 1 82 ? 14.339 5.593 20.957 1.00 12.10 82 GLU B O 1
ATOM 2625 N N . ILE B 1 84 ? 14.073 9.027 20.097 1.00 12.22 84 ILE B N 1
ATOM 2626 C CA . ILE B 1 84 ? 15.109 9.711 19.308 1.00 12.62 84 ILE B CA 1
ATOM 2627 C C . ILE B 1 84 ? 16.178 8.725 18.915 1.00 11.12 84 ILE B C 1
ATOM 2628 O O . ILE B 1 84 ? 16.642 8.710 17.784 1.00 13.42 84 ILE B O 1
ATOM 2633 N N . HIS B 1 85 ? 16.603 7.894 19.860 1.00 11.62 85 HIS B N 1
ATOM 2634 C CA . HIS B 1 85 ? 17.538 6.855 19.560 1.00 10.86 85 HIS B CA 1
ATOM 2635 C C . HIS B 1 85 ? 17.028 5.925 18.421 1.00 12.25 85 HIS B C 1
ATOM 2636 O O . HIS B 1 85 ? 17.781 5.579 17.498 1.00 11.78 85 HIS B O 1
ATOM 2643 N N . THR B 1 86 ? 15.790 5.493 18.528 1.00 12.21 86 THR B N 1
ATOM 2644 C CA . THR B 1 86 ? 15.152 4.679 17.459 1.00 11.96 86 THR B CA 1
ATOM 2645 C C . THR B 1 86 ? 15.160 5.348 16.091 1.00 12.39 86 THR B C 1
ATOM 2646 O O . THR B 1 86 ? 15.563 4.749 15.102 1.00 12.48 86 THR B O 1
ATOM 2658 N N . SER B 1 88 ? 17.170 7.601 15.040 1.00 13.58 88 SER B N 1
ATOM 2659 C CA . SER B 1 88 ? 18.577 7.684 14.513 1.00 11.38 88 SER B CA 1
ATOM 2660 C C . SER B 1 88 ? 19.015 6.393 13.840 1.00 12.69 88 SER B C 1
ATOM 2661 O O . SER B 1 88 ? 19.699 6.418 12.850 1.00 11.60 88 SER B O 1
ATOM 2664 N N . LEU B 1 89 ? 18.586 5.284 14.370 1.00 12.11 89 LEU B N 1
ATOM 2665 C CA . LEU B 1 89 ? 18.918 3.977 13.801 1.00 12.83 89 LEU B CA 1
ATOM 2666 C C . LEU B 1 89 ? 18.124 3.765 12.500 1.00 12.80 89 LEU B C 1
ATOM 2667 O O . LEU B 1 89 ? 18.667 3.269 11.506 1.00 15.76 89 LEU B O 1
ATOM 2672 N N . ILE B 1 90 ? 16.836 4.125 12.504 1.00 13.00 90 ILE B N 1
ATOM 2673 C CA . ILE B 1 90 ? 16.005 4.003 11.284 1.00 13.01 90 ILE B CA 1
ATOM 2674 C C . ILE B 1 90 ? 16.677 4.803 10.164 1.00 13.54 90 ILE B C 1
ATOM 2675 O O . ILE B 1 90 ? 16.921 4.308 9.095 1.00 13.83 90 ILE B O 1
ATOM 2680 N N . HIS B 1 91 ? 16.998 6.057 10.425 1.00 13.05 91 HIS B N 1
ATOM 2681 C CA . HIS B 1 91 ? 17.602 6.877 9.413 1.00 13.16 91 HIS B CA 1
ATOM 2682 C C . HIS B 1 91 ? 19.042 6.458 9.047 1.00 13.11 91 HIS B C 1
ATOM 2683 O O . HIS B 1 91 ? 19.372 6.416 7.878 1.00 14.84 91 HIS B O 1
ATOM 2690 N N . ASP B 1 92 ? 19.849 6.039 10.019 1.00 15.28 92 ASP B N 1
ATOM 2691 C CA . ASP B 1 92 ? 21.192 5.532 9.761 1.00 14.69 92 ASP B CA 1
ATOM 2692 C C . ASP B 1 92 ? 21.214 4.366 8.783 1.00 14.76 92 ASP B C 1
ATOM 2693 O O . ASP B 1 92 ? 22.151 4.243 7.953 1.00 15.54 92 ASP B O 1
ATOM 2698 N N . ASP B 1 93 ? 20.237 3.479 8.922 1.00 14.09 93 ASP B N 1
ATOM 2699 C CA . ASP B 1 93 ? 20.131 2.240 8.168 1.00 13.93 93 ASP B CA 1
ATOM 2700 C C . ASP B 1 93 ? 19.695 2.426 6.720 1.00 14.78 93 ASP B C 1
ATOM 2701 O O . ASP B 1 93 ? 19.889 1.543 5.926 1.00 15.28 93 ASP B O 1
ATOM 2706 N N . LEU B 1 94 ? 19.167 3.608 6.375 1.00 13.59 94 LEU B N 1
ATOM 2707 C CA . LEU B 1 94 ? 18.644 3.837 5.038 1.00 13.96 94 LEU B CA 1
ATOM 2708 C C . LEU B 1 94 ? 19.696 3.576 3.924 1.00 13.22 94 LEU B C 1
ATOM 2709 O O . LEU B 1 94 ? 20.882 3.786 4.158 1.00 12.01 94 LEU B O 1
ATOM 2714 N N . PRO B 1 95 ? 19.249 3.097 2.739 1.00 15.29 95 PRO B N 1
ATOM 2715 C CA . PRO B 1 95 ? 20.134 2.814 1.608 1.00 15.82 95 PRO B CA 1
ATOM 2716 C C . PRO B 1 95 ? 21.006 4.009 1.244 1.00 16.96 95 PRO B C 1
ATOM 2717 O O . PRO B 1 95 ? 22.162 3.831 0.946 1.00 17.16 95 PRO B O 1
ATOM 2721 N N . CYS B 1 96 ? 20.453 5.224 1.321 1.00 18.62 96 CYS B N 1
ATOM 2722 C CA . CYS B 1 96 ? 21.261 6.416 1.052 1.00 19.39 96 CYS B CA 1
ATOM 2723 C C . CYS B 1 96 ? 22.315 6.666 2.138 1.00 19.43 96 CYS B C 1
ATOM 2724 O O . CYS B 1 96 ? 23.292 7.370 1.897 1.00 19.04 96 CYS B O 1
ATOM 2735 N N . ASP B 1 98 ? 23.745 4.326 5.759 1.00 20.13 98 ASP B N 1
ATOM 2736 C CA . ASP B 1 98 ? 24.662 3.221 6.008 1.00 21.34 98 ASP B CA 1
ATOM 2737 C C . ASP B 1 98 ? 24.295 2.002 5.168 1.00 21.20 98 ASP B C 1
ATOM 2738 O O . ASP B 1 98 ? 25.110 1.115 4.994 1.00 21.03 98 ASP B O 1
ATOM 2743 N N . ASN B 1 99 ? 23.064 1.945 4.672 1.00 21.61 99 ASN B N 1
ATOM 2744 C CA . ASN B 1 99 ? 22.626 0.863 3.775 1.00 22.16 99 ASN B CA 1
ATOM 2745 C C . ASN B 1 99 ? 22.713 -0.505 4.441 1.00 22.21 99 ASN B C 1
ATOM 2746 O O . ASN B 1 99 ? 23.282 -1.434 3.902 1.00 20.62 99 ASN B O 1
ATOM 2751 N N . ASP B 1 100 ? 22.084 -0.612 5.602 1.00 22.92 100 ASP B N 1
ATOM 2752 C CA . ASP B 1 100 ? 22.085 -1.799 6.438 1.00 24.11 100 ASP B CA 1
ATOM 2753 C C . ASP B 1 100 ? 20.809 -2.587 6.138 1.00 24.70 100 ASP B C 1
ATOM 2754 O O . ASP B 1 100 ? 19.705 -2.051 6.264 1.00 25.35 100 ASP B O 1
ATOM 2759 N N . ASP B 1 101 ? 20.948 -3.834 5.718 1.00 24.85 101 ASP B N 1
ATOM 2760 C CA . ASP B 1 101 ? 19.780 -4.714 5.509 1.00 25.81 101 ASP B CA 1
ATOM 2761 C C . ASP B 1 101 ? 19.314 -5.375 6.819 1.00 25.69 101 ASP B C 1
ATOM 2762 O O . ASP B 1 101 ? 18.137 -5.688 6.985 1.00 23.33 101 ASP B O 1
ATOM 2767 N N . LEU B 1 102 ? 20.267 -5.596 7.728 1.00 26.65 102 LEU B N 1
ATOM 2768 C CA . LEU B 1 102 ? 20.015 -6.228 9.015 1.00 27.34 102 LEU B CA 1
ATOM 2769 C C . LEU B 1 102 ? 20.542 -5.370 10.160 1.00 28.43 102 LEU B C 1
ATOM 2770 O O . LEU B 1 102 ? 21.558 -4.690 10.040 1.00 29.49 102 LEU B O 1
ATOM 2775 N N . ARG B 1 103 ? 19.835 -5.407 11.269 1.00 28.94 103 ARG B N 1
ATOM 2776 C CA . ARG B 1 103 ? 20.320 -4.837 12.509 1.00 29.61 103 ARG B CA 1
ATOM 2777 C C . ARG B 1 103 ? 20.109 -5.885 13.592 1.00 31.31 103 ARG B C 1
ATOM 2778 O O . ARG B 1 103 ? 18.966 -6.236 13.922 1.00 31.08 103 ARG B O 1
ATOM 2786 N N . ARG B 1 104 ? 21.218 -6.372 14.135 1.00 32.69 104 ARG B N 1
ATOM 2787 C CA . ARG B 1 104 ? 21.217 -7.477 15.084 1.00 34.43 104 ARG B CA 1
ATOM 2788 C C . ARG B 1 104 ? 20.468 -8.682 14.525 1.00 34.07 104 ARG B C 1
ATOM 2789 O O . ARG B 1 104 ? 19.653 -9.288 15.222 1.00 34.93 104 ARG B O 1
ATOM 2797 N N . GLY B 1 105 ? 20.731 -8.996 13.257 1.00 33.49 105 GLY B N 1
ATOM 2798 C CA . GLY B 1 105 ? 20.086 -10.125 12.582 1.00 32.78 105 GLY B CA 1
ATOM 2799 C C . GLY B 1 105 ? 18.567 -10.041 12.363 1.00 32.43 105 GLY B C 1
ATOM 2800 O O . GLY B 1 105 ? 17.922 -11.070 12.148 1.00 31.75 105 GLY B O 1
ATOM 2801 N N . LYS B 1 106 ? 17.982 -8.842 12.438 1.00 30.78 106 LYS B N 1
ATOM 2802 C CA . LYS B 1 106 ? 16.597 -8.630 11.997 1.00 30.80 106 LYS B CA 1
ATOM 2803 C C . LYS B 1 106 ? 16.627 -7.651 10.849 1.00 27.76 106 LYS B C 1
ATOM 2804 O O . LYS B 1 106 ? 17.462 -6.782 10.842 1.00 24.97 106 LYS B O 1
ATOM 2810 N N . PRO B 1 107 ? 15.755 -7.831 9.840 1.00 26.53 107 PRO B N 1
ATOM 2811 C CA . PRO B 1 107 ? 15.597 -6.805 8.826 1.00 25.19 107 PRO B CA 1
ATOM 2812 C C . PRO B 1 107 ? 15.450 -5.438 9.409 1.00 24.38 107 PRO B C 1
ATOM 2813 O O . PRO B 1 107 ? 14.735 -5.229 10.419 1.00 21.39 107 PRO B O 1
ATOM 2817 N N . THR B 1 108 ? 16.088 -4.496 8.740 1.00 23.55 108 THR B N 1
ATOM 2818 C CA . THR B 1 108 ? 15.917 -3.112 9.086 1.00 22.11 108 THR B CA 1
ATOM 2819 C C . THR B 1 108 ? 14.572 -2.537 8.617 1.00 22.11 108 THR B C 1
ATOM 2820 O O . THR B 1 108 ? 13.843 -3.109 7.807 1.00 22.59 108 THR B O 1
ATOM 2824 N N . ASN B 1 109 ? 14.234 -1.384 9.181 1.00 22.44 109 ASN B N 1
ATOM 2825 C CA . ASN B 1 109 ? 12.900 -0.841 9.002 1.00 22.45 109 ASN B CA 1
ATOM 2826 C C . ASN B 1 109 ? 12.517 -0.754 7.549 1.00 22.53 109 ASN B C 1
ATOM 2827 O O . ASN B 1 109 ? 11.491 -1.313 7.151 1.00 22.13 109 ASN B O 1
ATOM 2832 N N . HIS B 1 110 ? 13.385 -0.136 6.749 1.00 24.04 110 HIS B N 1
ATOM 2833 C CA . HIS B 1 110 ? 13.154 0.075 5.317 1.00 24.09 110 HIS B CA 1
ATOM 2834 C C . HIS B 1 110 ? 13.051 -1.198 4.516 1.00 24.89 110 HIS B C 1
ATOM 2835 O O . HIS B 1 110 ? 12.335 -1.240 3.517 1.00 24.59 110 HIS B O 1
ATOM 2842 N N . LYS B 1 111 ? 13.818 -2.210 4.907 1.00 24.72 111 LYS B N 1
ATOM 2843 C CA . LYS B 1 111 ? 13.743 -3.489 4.250 1.00 25.22 111 LYS B CA 1
ATOM 2844 C C . LYS B 1 111 ? 12.356 -4.103 4.457 1.00 24.41 111 LYS B C 1
ATOM 2845 O O . LYS B 1 111 ? 11.874 -4.840 3.590 1.00 24.07 111 LYS B O 1
ATOM 2851 N N . VAL B 1 112 ? 11.712 -3.845 5.586 1.00 23.05 112 VAL B N 1
ATOM 2852 C CA . VAL B 1 112 ? 10.380 -4.440 5.849 1.00 22.88 112 VAL B CA 1
ATOM 2853 C C . VAL B 1 112 ? 9.261 -3.536 5.280 1.00 23.28 112 VAL B C 1
ATOM 2854 O O . VAL B 1 112 ? 8.346 -4.026 4.649 1.00 22.94 112 VAL B O 1
ATOM 2858 N N . TYR B 1 113 ? 9.397 -2.224 5.457 1.00 22.78 113 TYR B N 1
ATOM 2859 C CA . TYR B 1 113 ? 8.318 -1.246 5.212 1.00 23.51 113 TYR B CA 1
ATOM 2860 C C . TYR B 1 113 ? 8.537 -0.341 4.014 1.00 23.90 113 TYR B C 1
ATOM 2861 O O . TYR B 1 113 ? 7.610 0.356 3.598 1.00 25.38 113 TYR B O 1
ATOM 2870 N N . GLY B 1 114 ? 9.732 -0.327 3.452 1.00 24.63 114 GLY B N 1
ATOM 2871 C CA . GLY B 1 114 ? 10.043 0.596 2.351 1.00 23.68 114 GLY B CA 1
ATOM 2872 C C . GLY B 1 114 ? 10.846 1.736 2.868 1.00 23.72 114 GLY B C 1
ATOM 2873 O O . GLY B 1 114 ? 10.725 2.117 4.045 1.00 24.20 114 GLY B O 1
ATOM 2874 N N . GLU B 1 115 ? 11.640 2.340 1.992 1.00 22.52 115 GLU B N 1
ATOM 2875 C CA . GLU B 1 115 ? 12.396 3.541 2.360 1.00 22.58 115 GLU B CA 1
ATOM 2876 C C . GLU B 1 115 ? 11.543 4.744 2.756 1.00 21.81 115 GLU B C 1
ATOM 2877 O O . GLU B 1 115 ? 11.881 5.449 3.692 1.00 20.10 115 GLU B O 1
ATOM 2883 N N . ASP B 1 116 ? 10.476 4.993 2.000 1.00 20.50 116 ASP B N 1
ATOM 2884 C CA . ASP B 1 116 ? 9.535 6.057 2.313 1.00 20.42 116 ASP B CA 1
ATOM 2885 C C . ASP B 1 116 ? 8.935 5.925 3.707 1.00 20.15 116 ASP B C 1
ATOM 2886 O O . ASP B 1 116 ? 8.927 6.898 4.462 1.00 20.31 116 ASP B O 1
ATOM 2891 N N . VAL B 1 117 ? 8.463 4.729 4.075 1.00 19.55 117 VAL B N 1
ATOM 2892 C CA . VAL B 1 117 ? 7.773 4.540 5.340 1.00 19.87 117 VAL B CA 1
ATOM 2893 C C . VAL B 1 117 ? 8.813 4.647 6.438 1.00 21.46 117 VAL B C 1
ATOM 2894 O O . VAL B 1 117 ? 8.510 5.245 7.444 1.00 19.56 117 VAL B O 1
ATOM 2898 N N . ALA B 1 118 ? 10.024 4.154 6.196 1.00 20.77 118 ALA B N 1
ATOM 2899 C CA . ALA B 1 118 ? 11.133 4.255 7.152 1.00 20.67 118 ALA B CA 1
ATOM 2900 C C . ALA B 1 118 ? 11.510 5.722 7.466 1.00 20.28 118 ALA B C 1
ATOM 2901 O O . ALA B 1 118 ? 11.601 6.101 8.620 1.00 21.21 118 ALA B O 1
ATOM 2903 N N . VAL B 1 119 ? 11.723 6.544 6.440 1.00 19.28 119 VAL B N 1
ATOM 2904 C CA . VAL B 1 119 ? 11.942 7.974 6.658 1.00 17.47 119 VAL B CA 1
ATOM 2905 C C . VAL B 1 119 ? 10.850 8.592 7.512 1.00 18.08 119 VAL B C 1
ATOM 2906 O O . VAL B 1 119 ? 11.116 9.327 8.453 1.00 18.17 119 VAL B O 1
ATOM 2910 N N . LEU B 1 120 ? 9.600 8.418 7.103 1.00 17.49 120 LEU B N 1
ATOM 2911 C CA . LEU B 1 120 ? 8.501 9.022 7.837 1.00 16.11 120 LEU B CA 1
ATOM 2912 C C . LEU B 1 120 ? 8.308 8.425 9.251 1.00 15.95 120 LEU B C 1
ATOM 2913 O O . LEU B 1 120 ? 7.871 9.116 10.162 1.00 13.95 120 LEU B O 1
ATOM 2918 N N . ALA B 1 121 ? 8.537 7.117 9.424 1.00 13.12 121 ALA B N 1
ATOM 2919 C CA . ALA B 1 121 ? 8.461 6.543 10.795 1.00 12.51 121 ALA B CA 1
ATOM 2920 C C . ALA B 1 121 ? 9.512 7.217 11.721 1.00 10.97 121 ALA B C 1
ATOM 2921 O O . ALA B 1 121 ? 9.258 7.514 12.885 1.00 9.88 121 ALA B O 1
ATOM 2923 N N . GLY B 1 122 ? 10.678 7.500 11.154 1.00 11.41 122 GLY B N 1
ATOM 2924 C CA . GLY B 1 122 ? 11.772 8.192 11.857 1.00 11.89 122 GLY B CA 1
ATOM 2925 C C . GLY B 1 122 ? 11.391 9.611 12.186 1.00 11.37 122 GLY B C 1
ATOM 2926 O O . GLY B 1 122 ? 11.508 10.022 13.328 1.00 10.93 122 GLY B O 1
ATOM 2927 N N . ASP B 1 123 ? 10.821 10.296 11.204 1.00 10.66 123 ASP B N 1
ATOM 2928 C CA . ASP B 1 123 ? 10.376 11.688 11.358 1.00 9.76 123 ASP B CA 1
ATOM 2929 C C . ASP B 1 123 ? 9.228 11.743 12.426 1.00 10.52 123 ASP B C 1
ATOM 2930 O O . ASP B 1 123 ? 9.178 12.627 13.254 1.00 11.28 123 ASP B O 1
ATOM 2935 N N . ALA B 1 124 ? 8.324 10.782 12.369 1.00 9.98 124 ALA B N 1
ATOM 2936 C CA . ALA B 1 124 ? 7.227 10.658 13.321 1.00 9.59 124 ALA B CA 1
ATOM 2937 C C . ALA B 1 124 ? 7.649 10.377 14.772 1.00 10.16 124 ALA B C 1
ATOM 2938 O O . ALA B 1 124 ? 7.057 10.885 15.687 1.00 10.27 124 ALA B O 1
ATOM 2940 N N . LEU B 1 125 ? 8.616 9.491 14.965 1.00 10.07 125 LEU B N 1
ATOM 2941 C CA . LEU B 1 125 ? 9.192 9.250 16.261 1.00 10.02 125 LEU B CA 1
ATOM 2942 C C . LEU B 1 125 ? 9.919 10.475 16.812 1.00 10.42 125 LEU B C 1
ATOM 2943 O O . LEU B 1 125 ? 9.863 10.731 17.994 1.00 11.00 125 LEU B O 1
ATOM 2948 N N . LEU B 1 126 ? 10.608 11.197 15.942 1.00 10.87 126 LEU B N 1
ATOM 2949 C CA . LEU B 1 126 ? 11.283 12.449 16.298 1.00 11.72 126 LEU B CA 1
ATOM 2950 C C . LEU B 1 126 ? 10.256 13.455 16.828 1.00 12.30 126 LEU B C 1
ATOM 2951 O O . LEU B 1 126 ? 10.358 13.983 17.956 1.00 12.11 126 LEU B O 1
ATOM 2956 N N . SER B 1 127 ? 9.205 13.704 16.048 1.00 11.89 127 SER B N 1
ATOM 2957 C CA . SER B 1 127 ? 8.213 14.675 16.481 1.00 12.07 127 SER B CA 1
ATOM 2958 C C . SER B 1 127 ? 7.417 14.204 17.699 1.00 12.51 127 SER B C 1
ATOM 2959 O O . SER B 1 127 ? 7.138 14.984 18.609 1.00 11.50 127 SER B O 1
ATOM 2962 N N . PHE B 1 128 ? 7.125 12.922 17.781 1.00 10.33 128 PHE B N 1
ATOM 2963 C CA . PHE B 1 128 ? 6.368 12.450 18.890 1.00 10.92 128 PHE B CA 1
ATOM 2964 C C . PHE B 1 128 ? 7.204 12.445 20.196 1.00 10.19 128 PHE B C 1
ATOM 2965 O O . PHE B 1 128 ? 6.605 12.526 21.254 1.00 10.51 128 PHE B O 1
ATOM 2973 N N . ALA B 1 129 ? 8.539 12.380 20.081 1.00 11.11 129 ALA B N 1
ATOM 2974 C CA . ALA B 1 129 ? 9.407 12.442 21.268 1.00 10.94 129 ALA B CA 1
ATOM 2975 C C . ALA B 1 129 ? 9.155 13.800 21.911 1.00 10.13 129 ALA B C 1
ATOM 2976 O O . ALA B 1 129 ? 8.934 13.898 23.129 1.00 11.55 129 ALA B O 1
ATOM 2978 N N . PHE B 1 130 ? 9.128 14.865 21.100 1.00 11.15 130 PHE B N 1
ATOM 2979 C CA . PHE B 1 130 ? 8.742 16.159 21.645 1.00 10.97 130 PHE B CA 1
ATOM 2980 C C . PHE B 1 130 ? 7.312 16.307 22.159 1.00 12.22 130 PHE B C 1
ATOM 2981 O O . PHE B 1 130 ? 7.118 16.970 23.212 1.00 11.03 130 PHE B O 1
ATOM 2989 N N . GLU B 1 131 ? 6.331 15.795 21.416 1.00 11.54 131 GLU B N 1
ATOM 2990 C CA . GLU B 1 131 ? 4.967 15.852 21.846 1.00 10.89 131 GLU B CA 1
ATOM 2991 C C . GLU B 1 131 ? 4.781 15.129 23.180 1.00 10.99 131 GLU B C 1
ATOM 2992 O O . GLU B 1 131 ? 4.071 15.631 24.077 1.00 12.73 131 GLU B O 1
ATOM 2998 N N . HIS B 1 132 ? 5.352 13.938 23.294 1.00 10.79 132 HIS B N 1
ATOM 2999 C CA . HIS B 1 132 ? 5.203 13.128 24.489 1.00 11.27 132 HIS B CA 1
ATOM 3000 C C . HIS B 1 132 ? 5.865 13.812 25.718 1.00 11.37 132 HIS B C 1
ATOM 3001 O O . HIS B 1 132 ? 5.256 13.881 26.803 1.00 11.89 132 HIS B O 1
ATOM 3008 N N . LEU B 1 133 ? 7.112 14.272 25.527 1.00 11.60 133 LEU B N 1
ATOM 3009 C CA . LEU B 1 133 ? 7.860 15.004 26.537 1.00 11.77 133 LEU B CA 1
ATOM 3010 C C . LEU B 1 133 ? 7.061 16.220 27.003 1.00 11.79 133 LEU B C 1
ATOM 3011 O O . LEU B 1 133 ? 6.855 16.396 28.208 1.00 13.44 133 LEU B O 1
ATOM 3016 N N . ALA B 1 134 ? 6.541 17.024 26.062 1.00 11.68 134 ALA B N 1
ATOM 3017 C CA . ALA B 1 134 ? 5.844 18.221 26.425 1.00 13.19 134 ALA B CA 1
ATOM 3018 C C . ALA B 1 134 ? 4.491 17.952 27.051 1.00 13.52 134 ALA B C 1
ATOM 3019 O O . ALA B 1 134 ? 4.142 18.597 28.043 1.00 12.42 134 ALA B O 1
ATOM 3021 N N . SER B 1 135 ? 3.741 17.003 26.493 1.00 13.66 135 SER B N 1
ATOM 3022 C CA . SER B 1 135 ? 2.354 16.792 26.864 1.00 14.15 135 SER B CA 1
ATOM 3023 C C . SER B 1 135 ? 2.076 15.766 27.975 1.00 14.02 135 SER B C 1
ATOM 3024 O O . SER B 1 135 ? 1.090 15.923 28.720 1.00 13.18 135 SER B O 1
ATOM 3027 N N . ALA B 1 136 ? 2.907 14.727 28.066 1.00 12.38 136 ALA B N 1
ATOM 3028 C CA . ALA B 1 136 ? 2.734 13.621 29.018 1.00 13.38 136 ALA B CA 1
ATOM 3029 C C . ALA B 1 136 ? 3.493 13.842 30.330 1.00 13.27 136 ALA B C 1
ATOM 3030 O O . ALA B 1 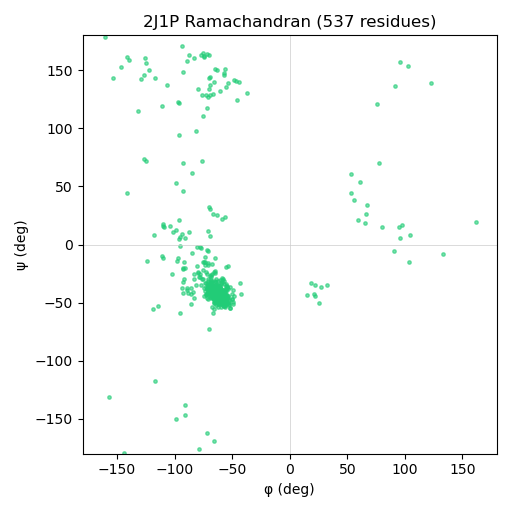136 ? 3.150 13.285 31.366 1.00 13.13 136 ALA B O 1
ATOM 3032 N N . THR B 1 137 ? 4.489 14.708 30.330 1.00 13.55 137 THR B N 1
ATOM 3033 C CA . THR B 1 137 ? 5.174 15.015 31.577 1.00 13.49 137 THR B CA 1
ATOM 3034 C C . THR B 1 137 ? 4.193 15.617 32.643 1.00 14.94 137 THR B C 1
ATOM 3035 O O . THR B 1 137 ? 3.359 16.472 32.338 1.00 15.06 137 THR B O 1
ATOM 3039 N N . SER B 1 138 ? 4.258 15.091 33.858 1.00 16.22 138 SER B N 1
ATOM 3040 C CA . SER B 1 138 ? 3.421 15.538 35.000 1.00 16.19 138 SER B CA 1
ATOM 3041 C C . SER B 1 138 ? 3.421 17.053 35.168 1.00 16.80 138 SER B C 1
ATOM 3042 O O . SER B 1 138 ? 4.444 17.710 35.044 1.00 17.28 138 SER B O 1
ATOM 3045 N N . SER B 1 139 ? 2.259 17.591 35.515 1.00 18.31 139 SER B N 1
ATOM 3046 C CA . SER B 1 139 ? 2.136 19.016 35.875 1.00 18.97 139 SER B CA 1
ATOM 3047 C C . SER B 1 139 ? 2.900 19.376 37.150 1.00 19.69 139 SER B C 1
ATOM 3048 O O . SER B 1 139 ? 3.041 20.569 37.474 1.00 20.76 139 SER B O 1
ATOM 3051 N N . GLU B 1 140 ? 3.357 18.372 37.887 1.00 19.13 140 GLU B N 1
ATOM 3052 C CA . GLU B 1 140 ? 4.193 18.616 39.041 1.00 20.70 140 GLU B CA 1
ATOM 3053 C C . GLU B 1 140 ? 5.563 19.153 38.681 1.00 19.98 140 GLU B C 1
ATOM 3054 O O . GLU B 1 140 ? 6.205 19.790 39.504 1.00 20.77 140 GLU B O 1
ATOM 3060 N N . VAL B 1 141 ? 6.056 18.819 37.491 1.00 17.84 141 VAL B N 1
ATOM 3061 C CA . VAL B 1 141 ? 7.316 19.353 37.018 1.00 17.54 141 VAL B CA 1
ATOM 3062 C C . VAL B 1 141 ? 7.105 20.780 36.571 1.00 16.65 141 VAL B C 1
ATOM 3063 O O . VAL B 1 141 ? 6.197 21.046 35.755 1.00 17.05 141 VAL B O 1
ATOM 3067 N N . SER B 1 142 ? 7.926 21.709 37.058 1.00 15.39 142 SER B N 1
ATOM 3068 C CA . SER B 1 142 ? 7.766 23.075 36.629 1.00 14.90 142 SER B CA 1
ATOM 3069 C C . SER B 1 142 ? 7.832 23.177 35.121 1.00 14.66 142 SER B C 1
ATOM 3070 O O . SER B 1 142 ? 8.686 22.534 34.462 1.00 13.81 142 SER B O 1
ATOM 3073 N N . PRO B 1 143 ? 6.910 23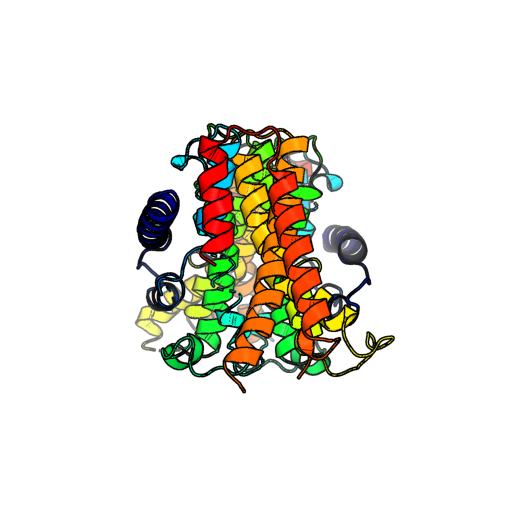.948 34.547 1.00 15.06 143 PRO B N 1
ATOM 3074 C CA . PRO B 1 143 ? 7.011 24.062 33.110 1.00 14.20 143 PRO B CA 1
ATOM 3075 C C . PRO B 1 143 ? 8.331 24.623 32.637 1.00 14.01 143 PRO B C 1
ATOM 3076 O O . PRO B 1 143 ? 8.770 24.225 31.583 1.00 12.90 143 PRO B O 1
ATOM 3080 N N . ALA B 1 144 ? 8.991 25.492 33.406 1.00 13.57 144 ALA B N 1
ATOM 3081 C CA . ALA B 1 144 ? 10.338 25.948 33.016 1.00 13.79 144 ALA B CA 1
ATOM 3082 C C . ALA B 1 144 ? 11.350 24.814 32.829 1.00 14.40 144 ALA B C 1
ATOM 3083 O O . ALA B 1 144 ? 12.226 24.918 31.937 1.00 14.23 144 ALA B O 1
ATOM 3085 N N . ARG B 1 145 ? 11.225 23.737 33.629 1.00 13.33 145 ARG B N 1
ATOM 3086 C CA . ARG B 1 145 ? 12.077 22.538 33.533 1.00 13.37 145 ARG B CA 1
ATOM 3087 C C . ARG B 1 145 ? 11.720 21.783 32.271 1.00 12.60 145 ARG B C 1
ATOM 3088 O O . ARG B 1 145 ? 12.615 21.323 31.536 1.00 10.78 145 ARG B O 1
ATOM 3096 N N . VAL B 1 146 ? 10.434 21.677 31.966 1.00 11.99 146 VAL B N 1
ATOM 3097 C CA . VAL B 1 146 ? 10.055 21.010 30.722 1.00 11.81 146 VAL B CA 1
ATOM 3098 C C . VAL B 1 146 ? 10.593 21.742 29.497 1.00 11.26 146 VAL B C 1
ATOM 3099 O O . VAL B 1 146 ? 11.109 21.132 28.576 1.00 11.74 146 VAL B O 1
ATOM 3103 N N . VAL B 1 147 ? 10.476 23.076 29.501 1.00 11.13 147 VAL B N 1
ATOM 3104 C CA . VAL B 1 147 ? 10.990 23.860 28.396 1.00 10.92 147 VAL B CA 1
ATOM 3105 C C . VAL B 1 147 ? 12.477 23.579 28.259 1.00 11.49 147 VAL B C 1
ATOM 3106 O O . VAL B 1 147 ? 12.943 23.362 27.145 1.00 10.82 147 VAL B O 1
ATOM 3110 N N . ARG B 1 148 ? 13.198 23.505 29.380 1.00 11.32 148 ARG B N 1
ATOM 3111 C CA . ARG B 1 148 ? 14.671 23.373 29.334 1.00 10.87 148 ARG B CA 1
ATOM 3112 C C . ARG B 1 148 ? 14.980 21.987 28.808 1.00 10.09 148 ARG B C 1
ATOM 3113 O O . ARG B 1 148 ? 15.901 21.801 28.032 1.00 10.34 148 ARG B O 1
ATOM 3121 N N . ALA B 1 149 ? 14.191 21.007 29.221 1.00 11.40 149 ALA B N 1
ATOM 3122 C CA . ALA B 1 149 ? 14.362 19.634 28.727 1.00 11.70 149 ALA B CA 1
ATOM 3123 C C . ALA B 1 149 ? 14.125 19.512 27.206 1.00 11.40 149 ALA B C 1
ATOM 3124 O O . ALA B 1 149 ? 14.865 18.777 26.513 1.00 12.35 149 ALA B O 1
ATOM 3126 N N . VAL B 1 150 ? 13.091 20.203 26.694 1.00 11.87 150 VAL B N 1
ATOM 3127 C CA . VAL B 1 150 ? 12.850 20.239 25.256 1.00 11.69 150 VAL B CA 1
ATOM 3128 C C . VAL B 1 150 ? 14.094 20.733 24.524 1.00 11.29 150 VAL B C 1
ATOM 3129 O O . VAL B 1 150 ? 14.550 20.083 23.577 1.00 12.73 150 VAL B O 1
ATOM 3133 N N . GLY B 1 151 ? 14.664 21.852 25.011 1.00 11.98 151 GLY B N 1
ATOM 3134 C CA . GLY B 1 151 ? 15.858 22.463 24.407 1.00 12.95 151 GLY B CA 1
ATOM 3135 C C . GLY B 1 151 ? 17.030 21.504 24.381 1.00 14.15 151 GLY B C 1
ATOM 3136 O O . GLY B 1 151 ? 17.768 21.412 23.406 1.00 14.78 151 GLY B O 1
ATOM 3137 N N . GLU B 1 152 ? 17.228 20.795 25.491 1.00 14.60 152 GLU B N 1
ATOM 3138 C CA . GLU B 1 152 ? 18.347 19.865 25.632 1.00 14.63 152 GLU B CA 1
ATOM 3139 C C . GLU B 1 152 ? 18.189 18.627 24.736 1.00 14.40 152 GLU B C 1
ATOM 3140 O O . GLU B 1 152 ? 19.160 18.156 24.087 1.00 14.84 152 GLU B O 1
ATOM 3146 N N . LEU B 1 153 ? 16.988 18.092 24.703 1.00 14.65 153 LEU B N 1
ATOM 3147 C CA .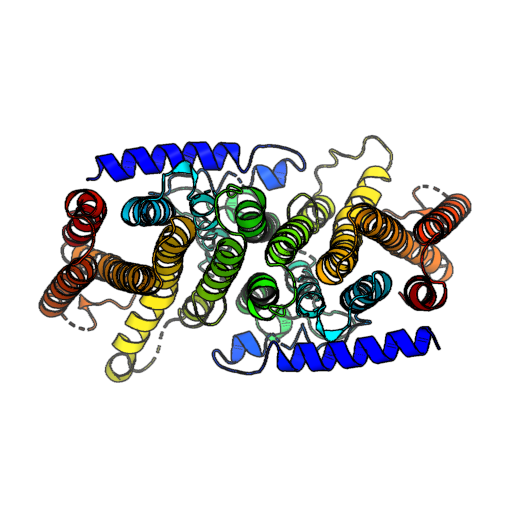 LEU B 1 153 ? 16.731 16.968 23.809 1.00 14.72 153 LEU B CA 1
ATOM 3148 C C . LEU B 1 153 ? 17.016 17.373 22.347 1.00 14.28 153 LEU B C 1
ATOM 3149 O O . LEU B 1 153 ? 17.642 16.663 21.607 1.00 14.62 153 LEU B O 1
ATOM 3154 N N . ALA B 1 154 ? 16.549 18.534 21.942 1.00 13.70 154 ALA B N 1
ATOM 3155 C CA . ALA B 1 154 ? 16.673 19.001 20.571 1.00 13.99 154 ALA B CA 1
ATOM 3156 C C . ALA B 1 154 ? 18.142 19.305 20.247 1.00 13.97 154 ALA B C 1
ATOM 3157 O O . ALA B 1 154 ? 18.647 18.980 19.141 1.00 14.93 154 ALA B O 1
ATOM 3159 N N . LYS B 1 155 ? 18.890 19.791 21.236 1.00 15.59 155 LYS B N 1
ATOM 3160 C CA . LYS B 1 155 ? 20.351 19.993 21.113 1.00 16.09 155 LYS B CA 1
ATOM 3161 C C . LYS B 1 155 ? 21.077 18.699 20.775 1.00 14.73 155 LYS B C 1
ATOM 3162 O O . LYS B 1 155 ? 22.054 18.684 20.012 1.00 14.39 155 LYS B O 1
ATOM 3168 N N . ALA B 1 156 ? 20.657 17.612 21.404 1.00 14.03 156 ALA B N 1
ATOM 3169 C CA . ALA B 1 156 ? 21.264 16.297 21.140 1.00 15.03 156 ALA B CA 1
ATOM 3170 C C . ALA B 1 156 ? 21.057 15.668 19.776 1.00 13.97 156 ALA B C 1
ATOM 3171 O O . ALA B 1 156 ? 21.763 14.689 19.410 1.00 11.95 156 ALA B O 1
ATOM 3173 N N . ILE B 1 157 ? 20.089 16.157 19.021 1.00 13.59 157 ILE B N 1
ATOM 3174 C CA . ILE B 1 157 ? 19.738 15.558 17.753 1.00 13.12 157 ILE B CA 1
ATOM 3175 C C . ILE B 1 157 ? 20.472 16.236 16.604 1.00 13.32 157 ILE B C 1
ATOM 3176 O O . ILE B 1 157 ? 20.775 15.613 15.657 1.00 11.72 157 ILE B O 1
ATOM 3181 N N . GLY B 1 158 ? 20.665 17.553 16.660 1.00 12.79 158 GLY B N 1
ATOM 3182 C CA . GLY B 1 158 ? 21.049 18.317 15.504 1.00 13.57 158 GLY B CA 1
ATOM 3183 C C . GLY B 1 158 ? 22.548 18.479 15.295 1.00 13.69 158 GLY B C 1
ATOM 3184 O O . GLY B 1 158 ? 23.318 17.527 15.471 1.00 13.65 158 GLY B O 1
ATOM 3185 N N . THR B 1 159 ? 22.954 19.679 14.926 1.00 14.11 159 THR B N 1
ATOM 3186 C CA . THR B 1 159 ? 24.340 19.930 14.489 1.00 14.66 159 THR B CA 1
ATOM 3187 C C . THR B 1 159 ? 25.310 19.997 15.688 1.00 14.81 159 THR B C 1
ATOM 3188 O O . THR B 1 159 ? 26.535 20.139 15.515 1.00 14.32 159 THR B O 1
ATOM 3192 N N . GLU B 1 160 ? 24.776 19.889 16.912 1.00 14.43 160 GLU B N 1
ATOM 3193 C CA . GLU B 1 160 ? 25.628 19.712 18.095 1.00 15.65 160 GLU B CA 1
ATOM 3194 C C . GLU B 1 160 ? 25.452 18.323 18.644 1.00 14.69 160 GLU B C 1
ATOM 3195 O O . GLU B 1 160 ? 25.846 18.050 19.785 1.00 15.02 160 GLU B O 1
ATOM 3201 N N . GLY B 1 161 ? 24.900 17.425 17.837 1.00 14.58 161 GLY B N 1
ATOM 3202 C CA . GLY B 1 161 ? 24.627 16.090 18.332 1.00 13.73 161 GLY B CA 1
ATOM 3203 C C . GLY B 1 161 ? 24.545 15.089 17.207 1.00 13.80 161 GLY B C 1
ATOM 3204 O O . GLY B 1 161 ? 25.445 15.068 16.361 1.00 13.42 161 GLY B O 1
ATOM 3205 N N . LEU B 1 162 ? 23.501 14.267 17.191 1.00 12.74 162 LEU B N 1
ATOM 3206 C CA . LEU B 1 162 ? 23.462 13.088 16.314 1.00 12.20 162 LEU B CA 1
ATOM 3207 C C . LEU B 1 162 ? 23.746 13.382 14.849 1.00 12.71 162 LEU B C 1
ATOM 3208 O O . LEU B 1 162 ? 24.471 12.626 14.177 1.00 12.17 162 LEU B O 1
ATOM 3213 N N . VAL B 1 163 ? 23.084 14.415 14.332 1.00 12.20 163 VAL B N 1
ATOM 3214 C CA . VAL B 1 163 ? 23.244 14.771 12.902 1.00 11.62 163 VAL B CA 1
ATOM 3215 C C . VAL B 1 163 ? 24.681 15.194 12.607 1.00 9.80 163 VAL B C 1
ATOM 3216 O O . VAL B 1 163 ? 25.223 14.799 11.612 1.00 10.26 163 VAL B O 1
ATOM 3220 N N . ALA B 1 164 ? 25.306 16.017 13.441 1.00 10.73 164 ALA B N 1
ATOM 3221 C CA . ALA B 1 164 ? 26.722 16.342 13.250 1.00 9.94 164 ALA B CA 1
ATOM 3222 C C . ALA B 1 164 ? 27.580 15.089 13.231 1.00 10.30 164 ALA B C 1
ATOM 3223 O O . ALA B 1 164 ? 28.468 14.936 12.381 1.00 8.43 164 ALA B O 1
ATOM 3225 N N . GLY B 1 165 ? 27.291 14.171 14.134 1.00 11.16 165 GLY B N 1
ATOM 3226 C CA . GLY B 1 165 ? 27.997 12.908 14.167 1.00 10.20 165 GLY B CA 1
ATOM 3227 C C . GLY B 1 165 ? 27.899 12.160 12.883 1.00 11.81 165 GLY B C 1
ATOM 3228 O O . GLY B 1 165 ? 28.865 11.668 12.339 1.00 12.73 165 GLY B O 1
ATOM 3229 N N . GLN B 1 166 ? 26.693 12.053 12.382 1.00 13.01 166 GLN B N 1
ATOM 3230 C CA . GLN B 1 166 ? 26.484 11.276 11.183 1.00 13.35 166 GLN B CA 1
ATOM 3231 C C . GLN B 1 166 ? 27.087 11.910 9.935 1.00 12.97 166 GLN B C 1
ATOM 3232 O O . GLN B 1 166 ? 27.712 11.246 9.148 1.00 13.88 166 GLN B O 1
ATOM 3238 N N . VAL B 1 167 ? 26.882 13.205 9.755 1.00 14.66 167 VAL B N 1
ATOM 3239 C CA . VAL B 1 167 ? 27.388 13.879 8.571 1.00 14.28 167 VAL B CA 1
ATOM 3240 C C . VAL B 1 167 ? 28.933 13.820 8.476 1.00 14.92 167 VAL B C 1
ATOM 3241 O O . VAL B 1 167 ? 29.514 13.692 7.373 1.00 13.60 167 VAL B O 1
ATOM 3245 N N . VAL B 1 168 ? 29.610 13.937 9.618 1.00 14.76 168 VAL B N 1
ATOM 3246 C CA . VAL B 1 168 ? 31.042 13.850 9.614 1.00 15.39 168 VAL B CA 1
ATOM 3247 C C . VAL B 1 168 ? 31.435 12.393 9.330 1.00 16.16 168 VAL B C 1
ATOM 3248 O O . VAL B 1 168 ? 32.364 12.157 8.566 1.00 16.04 168 VAL B O 1
ATOM 3252 N N . ASP B 1 169 ? 30.720 11.437 9.916 1.00 17.64 169 ASP B N 1
ATOM 3253 C CA . ASP B 1 169 ? 31.017 10.025 9.709 1.00 19.13 169 ASP B CA 1
ATOM 3254 C C . ASP B 1 169 ? 30.905 9.674 8.214 1.00 20.96 169 ASP B C 1
ATOM 3255 O O . ASP B 1 169 ? 31.813 9.047 7.667 1.00 20.67 169 ASP B O 1
ATOM 3260 N N . ILE B 1 170 ? 29.804 10.072 7.564 1.00 22.25 170 ILE B N 1
ATOM 3261 C CA . ILE B 1 170 ? 29.558 9.668 6.176 1.00 24.37 170 ILE B CA 1
ATOM 3262 C C . ILE B 1 170 ? 30.342 10.442 5.102 1.00 26.08 170 ILE B C 1
ATOM 3263 O O . ILE B 1 170 ? 30.221 10.119 3.932 1.00 25.77 170 ILE B O 1
ATOM 3268 N N . SER B 1 171 ? 31.144 11.440 5.473 1.00 28.43 171 SER B N 1
ATOM 3269 C CA . SER B 1 171 ? 31.822 12.270 4.470 1.00 29.81 171 SER B CA 1
ATOM 3270 C C . SER B 1 171 ? 33.190 11.679 4.031 1.00 31.25 171 SER B C 1
ATOM 3271 O O . SER B 1 171 ? 33.754 10.807 4.712 1.00 32.32 171 SER B O 1
ATOM 3274 N N . SER B 1 172 ? 33.703 12.158 2.896 1.00 31.86 172 SER B N 1
ATOM 3275 C CA . SER B 1 172 ? 35.030 11.740 2.361 1.00 32.53 172 SER B CA 1
ATOM 3276 C C . SER B 1 172 ? 35.773 12.963 1.751 1.00 32.78 172 SER B C 1
ATOM 3277 O O . SER B 1 172 ? 36.356 12.901 0.636 1.00 32.84 172 SER B O 1
ATOM 3280 N N . GLU B 1 173 ? 35.723 14.079 2.497 1.00 32.55 173 GLU B N 1
ATOM 3281 C CA . GLU B 1 173 ? 36.420 15.310 2.125 1.00 31.37 173 GLU B CA 1
ATOM 3282 C C . GLU B 1 173 ? 37.830 15.235 2.737 1.00 30.38 173 GLU B C 1
ATOM 3283 O O . GLU B 1 173 ? 38.788 15.587 2.069 1.00 29.69 173 GLU B O 1
ATOM 3289 N N . GLY B 1 174 ? 37.955 14.714 3.970 1.00 28.83 174 GLY B N 1
ATOM 3290 C CA . GLY B 1 174 ? 39.264 14.622 4.657 1.00 27.53 174 GLY B CA 1
ATOM 3291 C C . GLY B 1 174 ? 39.742 15.912 5.314 1.00 26.51 174 GLY B C 1
ATOM 3292 O O . GLY B 1 174 ? 40.911 16.032 5.701 1.00 26.37 174 GLY B O 1
ATOM 3293 N N . LEU B 1 175 ? 38.834 16.873 5.479 1.00 25.09 175 LEU B N 1
ATOM 3294 C CA . LEU B 1 175 ? 39.179 18.217 5.964 1.00 24.39 175 LEU B CA 1
ATOM 3295 C C . LEU B 1 175 ? 39.574 18.297 7.475 1.00 23.13 175 LEU B C 1
ATOM 3296 O O . LEU B 1 175 ? 40.219 19.266 7.921 1.00 21.47 175 LEU B O 1
ATOM 3301 N N . ASP B 1 176 ? 39.224 17.268 8.235 1.00 21.43 176 ASP B N 1
ATOM 3302 C CA . ASP B 1 176 ? 39.537 17.207 9.678 1.00 21.34 176 ASP B CA 1
ATOM 3303 C C . ASP B 1 176 ? 40.710 16.260 9.994 1.00 20.19 176 ASP B C 1
ATOM 3304 O O . ASP B 1 176 ? 40.934 15.905 11.175 1.00 19.44 176 ASP B O 1
ATOM 3309 N N . LEU B 1 177 ? 41.484 15.903 8.958 1.00 19.68 177 LEU B N 1
A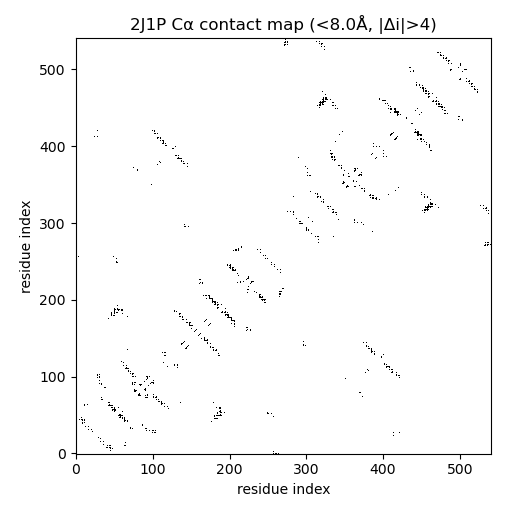TOM 3310 C CA . LEU B 1 177 ? 42.587 14.927 9.122 1.00 19.35 177 LEU B CA 1
ATOM 3311 C C . LEU B 1 177 ? 43.948 15.630 9.270 1.00 18.99 177 LEU B C 1
ATOM 3312 O O . LEU B 1 177 ? 44.897 15.362 8.515 1.00 17.64 177 LEU B O 1
ATOM 3317 N N . ASN B 1 178 ? 44.004 16.559 10.225 1.00 19.67 178 ASN B N 1
ATOM 3318 C CA . ASN B 1 178 ? 45.249 17.294 10.538 1.00 19.87 178 ASN B CA 1
ATOM 3319 C C . ASN B 1 178 ? 46.149 16.397 11.411 1.00 19.26 178 ASN B C 1
ATOM 3320 O O . ASN B 1 178 ? 47.341 16.585 11.481 1.00 19.44 178 ASN B O 1
ATOM 3325 N N . ASN B 1 179 ? 45.533 15.457 12.095 1.00 19.03 179 ASN B N 1
ATOM 3326 C CA . ASN B 1 179 ? 46.244 14.371 12.764 1.00 18.77 179 ASN B CA 1
ATOM 3327 C C . ASN B 1 179 ? 46.190 13.121 11.860 1.00 18.46 179 ASN B C 1
ATOM 3328 O O . ASN B 1 179 ? 46.143 13.258 10.648 1.00 17.40 179 ASN B O 1
ATOM 3333 N N . VAL B 1 180 ? 46.206 11.914 12.423 1.00 17.30 180 VAL B N 1
ATOM 3334 C CA . VAL B 1 180 ? 46.090 10.717 11.583 1.00 17.75 180 VAL B CA 1
ATOM 3335 C C . VAL B 1 180 ? 44.724 10.045 11.803 1.00 18.00 180 VAL B C 1
ATOM 3336 O O . VAL B 1 180 ? 44.518 8.870 11.426 1.00 17.39 180 VAL B O 1
ATOM 3340 N N . GLY B 1 181 ? 43.797 10.790 12.415 1.00 16.71 181 GLY B N 1
ATOM 3341 C CA . GLY B 1 181 ? 42.401 10.392 12.471 1.00 18.17 181 GLY B CA 1
ATOM 3342 C C . GLY B 1 181 ? 41.732 10.487 13.825 1.00 18.05 181 GLY B C 1
ATOM 3343 O O . GLY B 1 181 ? 40.533 10.303 13.887 1.00 16.12 181 GLY B O 1
ATOM 3344 N N . LEU B 1 182 ? 42.484 10.759 14.908 1.00 19.44 182 LEU B N 1
ATOM 3345 C CA . LEU B 1 182 ? 41.888 10.757 16.283 1.00 19.42 182 LEU B CA 1
ATOM 3346 C C . LEU B 1 182 ? 40.824 11.821 16.527 1.00 19.63 182 LEU B C 1
ATOM 3347 O O . LEU B 1 182 ? 39.833 11.531 17.173 1.00 18.35 182 LEU B O 1
ATOM 3352 N N . GLU B 1 183 ? 41.015 13.045 16.043 1.00 19.52 183 GLU B N 1
ATOM 3353 C CA . GLU B 1 183 ? 40.013 14.092 16.290 1.00 20.71 183 GLU B CA 1
ATOM 3354 C C . GLU B 1 183 ? 38.716 13.765 15.512 1.00 19.53 183 GLU B C 1
ATOM 3355 O O . GLU B 1 183 ? 37.620 13.946 16.035 1.00 19.20 183 GLU B O 1
ATOM 3361 N N . HIS B 1 184 ? 38.857 13.234 14.292 1.00 17.48 184 HIS B N 1
ATOM 3362 C CA . HIS B 1 184 ? 37.720 12.763 13.492 1.00 17.24 184 HIS B CA 1
ATOM 3363 C C . HIS B 1 184 ? 36.945 11.701 14.262 1.00 16.42 184 HIS B C 1
ATOM 3364 O O . HIS B 1 184 ? 35.726 11.847 14.515 1.00 16.76 184 HIS B O 1
ATOM 3371 N N . LEU B 1 185 ? 37.657 10.682 14.732 1.00 15.67 185 LEU B N 1
ATOM 3372 C CA . LEU B 1 185 ? 37.006 9.584 15.480 1.00 15.54 185 LEU B CA 1
ATOM 3373 C C . LEU B 1 185 ? 36.297 10.119 16.747 1.00 15.38 185 LEU B C 1
ATOM 3374 O O . LEU B 1 185 ? 35.160 9.816 16.957 1.00 14.36 185 LEU B O 1
ATOM 3379 N N . LYS B 1 186 ? 36.971 10.938 17.546 1.00 16.03 186 LYS B N 1
ATOM 3380 C CA . LYS B 1 186 ? 36.384 11.405 18.790 1.00 15.57 186 LYS B CA 1
ATOM 3381 C C . LYS B 1 186 ? 35.215 12.266 18.490 1.00 16.33 186 LYS B C 1
ATOM 3382 O O . LYS B 1 186 ? 34.206 12.239 19.213 1.00 14.62 186 LYS B O 1
ATOM 3388 N N . PHE B 1 187 ? 35.334 13.111 17.478 1.00 15.90 187 PHE B N 1
ATOM 3389 C CA . PHE B 1 187 ? 34.196 13.949 17.113 1.00 15.98 187 PHE B CA 1
ATOM 3390 C C . PHE B 1 187 ? 32.971 13.121 16.841 1.00 15.25 187 PHE B C 1
ATOM 3391 O O . PHE B 1 187 ? 31.891 13.407 17.385 1.00 16.70 187 PHE B O 1
ATOM 3399 N N . ILE B 1 188 ? 33.139 12.102 16.003 1.00 15.26 188 ILE B N 1
ATOM 3400 C CA . ILE B 1 188 ? 32.047 11.197 15.637 1.00 14.79 188 ILE B CA 1
ATOM 3401 C C . ILE B 1 188 ? 31.455 10.546 16.894 1.00 14.45 188 ILE B C 1
ATOM 3402 O O . ILE B 1 188 ? 30.237 10.558 17.112 1.00 10.42 188 ILE B O 1
ATOM 3407 N N . HIS B 1 189 ? 32.302 10.039 17.755 1.00 14.15 189 HIS B N 1
ATOM 3408 C CA . HIS B 1 189 ? 31.763 9.321 18.907 1.00 13.63 189 HIS B CA 1
ATOM 3409 C C . HIS B 1 189 ? 31.089 10.258 19.907 1.00 13.83 189 HIS B C 1
ATOM 3410 O O . HIS B 1 189 ? 30.049 9.926 20.486 1.00 12.29 189 HIS B O 1
ATOM 3417 N N . LEU B 1 190 ? 31.620 11.449 20.081 1.00 14.99 190 LEU B N 1
ATOM 3418 C CA . LEU B 1 190 ? 30.994 12.374 21.018 1.00 14.73 190 LEU B CA 1
ATOM 3419 C C . LEU B 1 190 ? 29.621 12.766 20.524 1.00 15.42 190 LEU B C 1
ATOM 3420 O O . LEU B 1 190 ? 28.682 12.967 21.330 1.00 15.79 190 LEU B O 1
ATOM 3425 N N . HIS B 1 191 ? 29.519 12.952 19.213 1.00 15.03 191 HIS B N 1
ATOM 3426 C CA . HIS B 1 191 ? 28.259 13.382 18.609 1.00 15.39 191 HIS B CA 1
ATOM 3427 C C . HIS B 1 191 ? 27.279 12.291 18.319 1.00 15.74 191 HIS B C 1
ATOM 3428 O O . HIS B 1 191 ? 26.056 12.481 18.572 1.00 15.30 191 HIS B O 1
ATOM 3435 N N . LYS B 1 192 ? 27.754 11.140 17.818 1.00 15.02 192 LYS B N 1
ATOM 3436 C CA . LYS B 1 192 ? 26.828 10.027 17.563 1.00 16.71 192 LYS B CA 1
ATOM 3437 C C . LYS B 1 192 ? 26.436 9.234 18.805 1.00 16.60 192 LYS B C 1
ATOM 3438 O O . LYS B 1 192 ? 25.388 8.620 18.800 1.00 17.83 192 LYS B O 1
ATOM 3444 N N . THR B 1 193 ? 27.285 9.181 19.834 1.00 14.32 193 THR B N 1
ATOM 3445 C CA . THR B 1 193 ? 26.982 8.452 21.044 1.00 15.00 193 THR B CA 1
ATOM 3446 C C . THR B 1 193 ? 26.826 9.291 22.255 1.00 14.22 193 THR B C 1
ATOM 3447 O O . THR B 1 193 ? 25.840 9.160 22.955 1.00 14.64 193 THR B O 1
ATOM 3451 N N . ALA B 1 194 ? 27.814 10.131 22.556 1.00 14.56 194 ALA B N 1
ATOM 3452 C CA . ALA B 1 194 ? 27.758 10.852 23.830 1.00 14.15 194 ALA B CA 1
ATOM 3453 C C . ALA B 1 194 ? 26.598 11.844 23.936 1.00 13.47 194 ALA B C 1
ATOM 3454 O O . ALA B 1 194 ? 25.942 11.893 24.996 1.00 13.09 194 ALA B O 1
ATOM 3456 N N . ALA B 1 195 ? 26.320 12.595 22.881 1.00 12.61 195 ALA B N 1
ATOM 3457 C CA . ALA B 1 195 ? 25.354 13.686 22.955 1.00 12.28 195 ALA B CA 1
ATOM 3458 C C . ALA B 1 195 ? 23.984 13.235 23.477 1.00 12.90 195 ALA B C 1
ATOM 3459 O O . ALA B 1 195 ? 23.377 13.873 24.361 1.00 12.11 195 ALA B O 1
ATOM 3461 N N . LEU B 1 196 ? 23.478 12.127 22.942 1.00 12.93 196 LEU B N 1
ATOM 3462 C CA . LEU B 1 196 ? 22.175 11.653 23.364 1.00 12.19 196 LEU B CA 1
ATOM 3463 C C . LEU B 1 196 ? 22.210 10.982 24.734 1.00 12.63 196 LEU B C 1
ATOM 3464 O O . LEU B 1 196 ? 21.203 10.988 25.469 1.00 13.53 196 LEU B O 1
ATOM 3469 N N . LEU B 1 197 ? 23.331 10.360 25.105 1.00 13.57 197 LEU B N 1
ATOM 3470 C CA . LEU B 1 197 ? 23.489 9.924 26.501 1.00 13.96 197 LEU B CA 1
ATOM 3471 C C . LEU B 1 197 ? 23.516 11.084 27.452 1.00 13.37 197 LEU B C 1
ATOM 3472 O O . LEU B 1 197 ? 22.874 11.046 28.492 1.00 12.73 197 LEU B O 1
ATOM 3477 N N . GLU B 1 198 ? 24.254 12.134 27.093 1.00 12.88 198 GLU B N 1
ATOM 3478 C CA . GLU B 1 198 ? 24.182 13.417 27.864 1.00 13.82 198 GLU B CA 1
ATOM 3479 C C . GLU B 1 198 ? 22.783 13.967 28.002 1.00 14.14 198 GLU B C 1
ATOM 3480 O O . GLU B 1 198 ? 22.389 14.412 29.107 1.00 14.26 198 GLU B O 1
ATOM 3486 N N . ALA B 1 199 ? 22.011 13.968 26.896 1.00 14.57 199 ALA B N 1
ATOM 3487 C CA . ALA B 1 199 ? 20.641 14.476 26.944 1.00 13.80 199 ALA B CA 1
ATOM 3488 C C . ALA B 1 199 ? 19.846 13.580 27.865 1.00 12.53 199 ALA B C 1
ATOM 3489 O O . ALA B 1 199 ? 19.048 14.073 28.670 1.00 12.39 199 ALA B O 1
ATOM 3491 N N . SER B 1 200 ? 20.055 12.284 27.818 1.00 12.06 200 SER B N 1
ATOM 3492 C CA . SER B 1 200 ? 19.325 11.394 28.659 1.00 12.65 200 SER B CA 1
ATOM 3493 C C . SER B 1 200 ? 19.535 11.647 30.149 1.00 12.16 200 SER B C 1
ATOM 3494 O O . SER B 1 200 ? 18.557 11.726 30.938 1.00 12.33 200 SER B O 1
ATOM 3497 N N . ALA B 1 201 ? 20.795 11.812 30.526 1.00 11.78 201 ALA B N 1
ATOM 3498 C CA . ALA B 1 201 ? 21.167 12.108 31.891 1.00 13.31 201 ALA B CA 1
ATOM 3499 C C . ALA B 1 201 ? 20.739 13.489 32.340 1.00 12.24 201 ALA B C 1
ATOM 3500 O O . ALA B 1 201 ? 20.096 13.630 33.406 1.00 13.52 201 ALA B O 1
ATOM 3502 N N . VAL B 1 202 ? 20.979 14.477 31.497 1.00 12.19 202 VAL B N 1
ATOM 3503 C CA . VAL B 1 202 ? 20.506 15.848 31.755 1.00 13.27 202 VAL B CA 1
ATOM 3504 C C . VAL B 1 202 ? 18.991 15.932 31.908 1.00 13.76 202 VAL B C 1
ATOM 3505 O O . VAL B 1 202 ? 18.484 16.608 32.845 1.00 12.71 202 VAL B O 1
ATOM 3509 N N . LEU B 1 203 ? 18.263 15.301 31.019 1.00 12.18 203 LEU B N 1
ATOM 3510 C CA . LEU B 1 203 ? 16.793 15.316 31.126 1.00 13.92 203 LEU B CA 1
ATOM 3511 C C . LEU B 1 203 ? 16.321 14.697 32.458 1.00 12.35 203 LEU B C 1
ATOM 3512 O O . LEU B 1 203 ? 15.402 15.227 33.125 1.00 15.09 203 LEU B O 1
ATOM 3517 N N . GLY B 1 204 ? 16.961 13.613 32.888 1.00 14.41 204 GLY B N 1
ATOM 3518 C CA . GLY B 1 204 ? 16.601 13.023 34.198 1.00 14.06 204 GLY B CA 1
ATOM 3519 C C . GLY B 1 204 ? 16.858 14.021 35.320 1.00 13.18 204 GLY B C 1
ATOM 3520 O O . GLY B 1 204 ? 16.006 14.248 36.194 1.00 14.52 204 GLY B O 1
ATOM 3521 N N . GLY B 1 205 ? 18.029 14.638 35.290 1.00 13.29 205 GLY B N 1
ATOM 3522 C CA . GLY B 1 205 ? 18.435 15.662 36.239 1.00 14.55 205 GLY B CA 1
ATOM 3523 C C . GLY B 1 205 ? 17.532 16.878 36.291 1.00 14.91 205 GLY B C 1
ATOM 3524 O O . GLY B 1 205 ? 17.194 17.336 37.377 1.00 15.63 205 GLY B O 1
ATOM 3525 N N . ILE B 1 206 ? 17.152 17.418 35.134 1.00 15.45 206 ILE B N 1
ATOM 3526 C CA . ILE B 1 206 ? 16.203 18.533 35.037 1.00 15.60 206 ILE B CA 1
ATOM 3527 C C . ILE B 1 206 ? 14.844 18.149 35.594 1.00 15.86 206 ILE B C 1
ATOM 3528 O O . ILE B 1 206 ? 14.325 18.832 36.464 1.00 15.49 206 ILE B O 1
ATOM 3533 N N . ILE B 1 207 ? 14.285 17.057 35.102 1.00 16.36 207 ILE B N 1
ATOM 3534 C CA . ILE B 1 207 ? 12.909 16.663 35.399 1.00 17.42 207 ILE B CA 1
ATOM 3535 C C . ILE B 1 207 ? 12.757 16.212 36.875 1.00 17.66 207 ILE B C 1
ATOM 3536 O O . ILE B 1 207 ? 11.730 16.532 37.531 1.00 18.05 207 ILE B O 1
ATOM 3541 N N . GLY B 1 208 ? 13.773 15.528 37.413 1.00 17.47 208 GLY B N 1
ATOM 3542 C CA . GLY B 1 208 ? 13.791 15.153 38.817 1.00 17.25 208 GLY B CA 1
ATOM 3543 C C . GLY B 1 208 ? 13.998 16.253 39.851 1.00 17.32 208 GLY B C 1
ATOM 3544 O O . GLY B 1 208 ? 13.983 15.961 41.031 1.00 18.16 208 GLY B O 1
ATOM 3545 N N . GLY B 1 209 ? 14.273 17.488 39.435 1.00 16.96 209 GLY B N 1
ATOM 3546 C CA . GLY B 1 209 ? 14.405 18.604 40.367 1.00 16.96 209 GLY B CA 1
ATOM 3547 C C . GLY B 1 209 ? 15.825 18.941 40.743 1.00 16.61 209 GLY B C 1
ATOM 3548 O O . GLY B 1 209 ? 16.041 19.662 41.686 1.00 16.49 209 GLY B O 1
ATOM 3549 N N . GLY B 1 210 ? 16.794 18.462 39.974 1.00 16.18 210 GLY B N 1
ATOM 3550 C CA . GLY B 1 210 ? 18.200 18.712 40.200 1.00 15.64 210 GLY B CA 1
ATOM 3551 C C . GLY B 1 210 ? 18.629 20.158 40.056 1.00 16.04 210 GLY B C 1
ATOM 3552 O O . GLY B 1 210 ? 18.015 20.929 39.317 1.00 16.82 210 GLY B O 1
ATOM 3553 N N . SER B 1 211 ? 19.672 20.520 40.804 1.00 14.77 211 SER B N 1
ATOM 3554 C CA . SER B 1 211 ? 20.310 21.822 40.703 1.00 14.31 211 SER B CA 1
ATOM 3555 C C . SER B 1 211 ? 21.077 21.880 39.409 1.00 13.99 211 SER B C 1
ATOM 3556 O O . SER B 1 211 ? 21.436 20.848 38.836 1.00 12.77 211 SER B O 1
ATOM 3559 N N . ASP B 1 212 ? 21.443 23.077 38.991 1.00 13.83 212 ASP B N 1
ATOM 3560 C CA . ASP B 1 212 ? 22.273 23.151 37.794 1.00 14.10 212 ASP B CA 1
ATOM 3561 C C . ASP B 1 212 ? 23.571 22.389 37.968 1.00 13.98 212 ASP B C 1
ATOM 3562 O O . ASP B 1 212 ? 24.022 21.740 37.065 1.00 13.36 212 ASP B O 1
ATOM 3567 N N . GLU B 1 213 ? 24.193 22.510 39.140 1.00 14.72 213 GLU B N 1
ATOM 3568 C CA . GLU B 1 213 ? 25.430 21.842 39.400 1.00 15.13 213 GLU B CA 1
ATOM 3569 C C . GLU B 1 213 ? 25.336 20.330 39.196 1.00 14.22 213 GLU B C 1
ATOM 3570 O O . GLU B 1 213 ? 26.195 19.717 38.557 1.00 14.81 213 GLU B O 1
ATOM 3576 N N . GLU B 1 214 ? 24.300 19.739 39.783 1.00 13.99 214 GLU B N 1
ATOM 3577 C CA . GLU B 1 214 ? 23.975 18.315 39.623 1.00 14.62 214 GLU B CA 1
ATOM 3578 C C . GLU B 1 214 ? 23.767 17.890 38.164 1.00 14.54 214 GLU B C 1
ATOM 3579 O O . GLU B 1 214 ? 24.220 16.828 37.754 1.00 14.16 214 GLU B O 1
ATOM 3585 N N . ILE B 1 215 ? 23.072 18.725 37.413 1.00 14.19 215 ILE B N 1
ATOM 3586 C CA . ILE B 1 215 ? 22.781 18.462 36.014 1.00 14.36 215 ILE B CA 1
ATOM 3587 C C . ILE B 1 215 ? 24.083 18.470 35.237 1.00 14.21 215 ILE B C 1
ATOM 3588 O O . ILE B 1 215 ? 24.287 17.603 34.372 1.00 13.30 215 ILE B O 1
ATOM 3593 N N . GLU B 1 216 ? 24.988 19.413 35.556 1.00 14.24 216 GLU B N 1
ATOM 3594 C CA . GLU B 1 216 ? 26.302 19.417 34.877 1.00 15.23 216 GLU B CA 1
ATOM 3595 C C . GLU B 1 216 ? 27.162 18.178 35.207 1.00 15.39 216 GLU B C 1
ATOM 3596 O O . GLU B 1 216 ? 27.847 17.696 34.333 1.00 15.65 216 GLU B O 1
ATOM 3602 N N . ARG B 1 217 ? 27.096 17.668 36.435 1.00 15.74 217 ARG B N 1
ATOM 3603 C CA . ARG B 1 217 ? 27.776 16.425 36.817 1.00 15.42 217 ARG B CA 1
ATOM 3604 C C . ARG B 1 217 ? 27.279 15.270 35.984 1.00 15.21 217 ARG B C 1
ATOM 3605 O O . ARG B 1 217 ? 28.064 14.482 35.474 1.00 14.76 217 ARG B O 1
ATOM 3613 N N . LEU B 1 218 ? 25.962 15.173 35.891 1.00 15.68 218 LEU B N 1
ATOM 3614 C CA . LEU B 1 218 ? 25.294 14.159 35.058 1.00 15.73 218 LEU B CA 1
ATOM 3615 C C . LEU B 1 218 ? 25.704 14.252 33.580 1.00 16.14 218 LEU B C 1
ATOM 3616 O O . LEU B 1 218 ? 25.930 13.237 32.963 1.00 17.10 218 LEU B O 1
ATOM 3621 N N . ARG B 1 219 ? 25.798 15.463 33.040 1.00 15.17 219 ARG B N 1
ATOM 3622 C CA . ARG B 1 219 ? 26.202 15.648 31.654 1.00 15.92 219 ARG B CA 1
ATOM 3623 C C . ARG B 1 219 ? 27.610 15.125 31.463 1.00 16.44 219 ARG B C 1
ATOM 3624 O O . ARG B 1 219 ? 27.861 14.348 30.552 1.00 16.82 219 ARG B O 1
ATOM 3632 N N . LYS B 1 220 ? 28.535 15.534 32.340 1.00 17.17 220 LYS B N 1
ATOM 3633 C CA . LYS B 1 220 ? 29.927 15.094 32.228 1.00 17.61 220 LYS B CA 1
ATOM 3634 C C . LYS B 1 220 ? 30.039 13.608 32.460 1.00 16.90 220 LYS B C 1
ATOM 3635 O O . LYS B 1 220 ? 30.802 12.936 31.793 1.00 17.32 220 LYS B O 1
ATOM 3641 N N . PHE B 1 221 ? 29.265 13.062 33.386 1.00 16.82 221 PHE B N 1
ATOM 3642 C CA . PHE B 1 221 ? 29.296 11.611 33.605 1.00 16.58 221 PHE B CA 1
ATOM 3643 C C . PHE B 1 221 ? 28.892 10.868 32.337 1.00 15.35 221 PHE B C 1
ATOM 3644 O O . PHE B 1 221 ? 29.535 9.896 31.921 1.00 16.95 221 PHE B O 1
ATOM 3652 N N . ALA B 1 222 ? 27.818 11.315 31.715 1.00 13.51 222 ALA B N 1
ATOM 3653 C CA . ALA B 1 222 ? 27.330 10.691 30.517 1.00 14.26 222 ALA B CA 1
ATOM 3654 C C . ALA B 1 222 ? 28.276 10.842 29.340 1.00 15.28 222 ALA B C 1
ATOM 3655 O O . ALA B 1 222 ? 28.460 9.912 28.573 1.00 15.37 222 ALA B O 1
ATOM 3657 N N . ARG B 1 223 ? 28.887 12.007 29.213 1.00 15.52 223 ARG B N 1
ATOM 3658 C CA . ARG B 1 223 ? 29.908 12.239 28.198 1.00 18.58 223 ARG B CA 1
ATOM 3659 C C . ARG B 1 223 ? 31.009 11.230 28.316 1.00 19.48 223 ARG B C 1
ATOM 3660 O O . ARG B 1 223 ? 31.399 10.624 27.299 1.00 19.76 223 ARG B O 1
ATOM 3668 N N . CYS B 1 224 ? 31.496 11.024 29.540 1.00 20.23 224 CYS B N 1
ATOM 3669 C CA . CYS B 1 224 ? 32.636 10.089 29.785 1.00 20.60 224 CYS B CA 1
ATOM 3670 C C . CYS B 1 224 ? 32.264 8.651 29.462 1.00 20.71 224 CYS B C 1
ATOM 3671 O O . CYS B 1 224 ? 33.047 7.911 28.827 1.00 20.95 224 CYS B O 1
ATOM 3674 N N . ILE B 1 225 ? 31.105 8.229 29.914 1.00 18.58 225 ILE B N 1
ATOM 3675 C CA . ILE B 1 225 ? 30.661 6.888 29.576 1.00 19.94 225 ILE B CA 1
ATOM 3676 C C . ILE B 1 225 ? 30.308 6.681 28.110 1.00 19.07 225 ILE B C 1
ATOM 3677 O O . ILE B 1 225 ? 30.492 5.585 27.619 1.00 18.95 225 ILE B O 1
ATOM 3682 N N . GLY B 1 226 ? 29.798 7.716 27.411 1.00 20.56 226 GLY B N 1
ATOM 3683 C CA . GLY B 1 226 ? 29.499 7.558 26.001 1.00 21.05 226 GLY B CA 1
ATOM 3684 C C . GLY B 1 226 ? 30.810 7.330 25.237 1.00 21.62 226 GLY B C 1
ATOM 3685 O O . GLY B 1 226 ? 30.902 6.436 24.389 1.00 21.08 226 GLY B O 1
ATOM 3686 N N . LEU B 1 227 ? 31.824 8.125 25.551 1.00 21.55 227 LEU B N 1
ATOM 3687 C CA . LEU B 1 227 ? 33.108 7.958 24.871 1.00 22.80 227 LEU B CA 1
ATOM 3688 C C . LEU B 1 227 ? 33.771 6.622 25.290 1.00 22.24 227 LEU B C 1
ATOM 3689 O O . LEU B 1 227 ? 34.364 5.949 24.458 1.00 22.52 227 LEU B O 1
ATOM 3694 N N . LEU B 1 228 ? 33.644 6.261 26.567 1.00 21.46 228 LEU B N 1
ATOM 3695 C CA . LEU B 1 228 ? 34.183 5.015 27.108 1.00 22.43 228 LEU B CA 1
ATOM 3696 C C . LEU B 1 228 ? 33.649 3.804 26.358 1.00 21.88 228 LEU B C 1
ATOM 3697 O O . LEU B 1 228 ? 34.405 2.879 26.033 1.00 21.32 228 LEU B O 1
ATOM 3702 N N . PHE B 1 229 ? 32.345 3.812 26.043 1.00 21.04 229 PHE B N 1
ATOM 3703 C CA . PHE B 1 229 ? 31.720 2.678 25.341 1.00 21.67 229 PHE B CA 1
ATOM 3704 C C . PHE B 1 229 ? 32.507 2.352 24.064 1.00 20.92 229 PHE B C 1
ATOM 3705 O O . PHE B 1 229 ? 32.828 1.202 23.778 1.00 20.96 229 PHE B O 1
ATOM 3713 N N . GLN B 1 230 ? 32.762 3.398 23.298 1.00 19.90 230 GLN B N 1
ATOM 3714 C CA . GLN B 1 230 ? 33.370 3.273 21.997 1.00 19.93 230 GLN B CA 1
ATOM 3715 C C . GLN B 1 230 ? 34.874 2.869 22.100 1.00 19.16 230 GLN B C 1
ATOM 3716 O O . GLN B 1 230 ? 35.375 2.060 21.291 1.00 21.27 230 GLN B O 1
ATOM 3722 N N . VAL B 1 231 ? 35.575 3.372 23.108 1.00 19.31 231 VAL B N 1
ATOM 3723 C CA . VAL B 1 231 ? 36.971 2.960 23.325 1.00 19.01 231 VAL B CA 1
ATOM 3724 C C . VAL B 1 231 ? 37.046 1.487 23.680 1.00 19.52 231 VAL B C 1
ATOM 3725 O O . VAL B 1 231 ? 37.801 0.723 23.084 1.00 19.07 231 VAL B O 1
ATOM 3729 N N . VAL B 1 232 ? 36.249 1.079 24.650 1.00 20.25 232 VAL B N 1
ATOM 3730 C CA . VAL B 1 232 ? 36.223 -0.324 25.089 1.00 20.36 232 VAL B CA 1
ATOM 3731 C C . VAL B 1 232 ? 35.774 -1.260 23.972 1.00 20.89 232 VAL B C 1
ATOM 3732 O O . VAL B 1 232 ? 36.277 -2.355 23.819 1.00 20.36 232 VAL B O 1
ATOM 3736 N N . ASP B 1 233 ? 34.809 -0.820 23.180 1.00 20.67 233 ASP B N 1
ATOM 3737 C CA . ASP B 1 233 ? 34.345 -1.609 22.061 1.00 21.17 233 ASP B CA 1
ATOM 3738 C C . ASP B 1 233 ? 35.479 -1.925 21.091 1.00 20.19 233 ASP B C 1
ATOM 3739 O O . ASP B 1 233 ? 35.597 -3.050 20.619 1.00 20.68 233 ASP B O 1
ATOM 3744 N N . ASP B 1 234 ? 36.326 -0.938 20.824 1.00 20.44 234 ASP B N 1
ATOM 3745 C CA . ASP B 1 234 ? 37.518 -1.145 19.962 1.00 20.96 234 ASP B CA 1
ATOM 3746 C C . ASP B 1 234 ? 38.547 -2.083 20.603 1.00 20.82 234 ASP B C 1
ATOM 3747 O O . ASP B 1 234 ? 39.149 -2.952 19.948 1.00 22.19 234 ASP B O 1
ATOM 3752 N N . ILE B 1 235 ? 38.776 -1.892 21.884 1.00 21.30 235 ILE B N 1
ATOM 3753 C CA . ILE B 1 235 ? 39.735 -2.738 22.595 1.00 19.88 235 ILE B CA 1
ATOM 3754 C C . ILE B 1 235 ? 39.246 -4.181 22.537 1.00 20.12 235 ILE B C 1
ATOM 3755 O O . ILE B 1 235 ? 40.018 -5.096 22.259 1.00 19.17 235 ILE B O 1
ATOM 3760 N N . LEU B 1 236 ? 37.963 -4.360 22.749 1.00 20.13 236 LEU B N 1
ATOM 3761 C CA . LEU B 1 236 ? 37.389 -5.686 22.743 1.00 20.48 236 LEU B CA 1
ATOM 3762 C C . LEU B 1 236 ? 37.481 -6.306 21.342 1.00 20.43 236 LEU B C 1
ATOM 3763 O O . LEU B 1 236 ? 37.667 -7.526 21.198 1.00 19.40 236 LEU B O 1
ATOM 3768 N N . ASP B 1 237 ? 37.303 -5.486 20.319 1.00 20.64 237 ASP B N 1
ATOM 3769 C CA . ASP B 1 237 ? 37.448 -5.927 18.925 1.00 21.91 237 ASP B CA 1
ATOM 3770 C C . ASP B 1 237 ? 38.839 -6.440 18.633 1.00 22.12 237 ASP B C 1
ATOM 3771 O O . ASP B 1 237 ? 39.008 -7.351 17.813 1.00 22.03 237 ASP B O 1
ATOM 3776 N N . VAL B 1 238 ? 39.839 -5.905 19.321 1.00 22.63 238 VAL B N 1
ATOM 3777 C CA . VAL B 1 238 ? 41.206 -6.434 19.164 1.00 22.77 238 VAL B CA 1
ATOM 3778 C C . VAL B 1 238 ? 41.324 -7.859 19.697 1.00 23.28 238 VAL B C 1
ATOM 3779 O O . VAL B 1 238 ? 41.932 -8.699 19.054 1.00 22.24 238 VAL B O 1
ATOM 3783 N N . THR B 1 239 ? 40.754 -8.148 20.860 1.00 23.43 239 THR B N 1
ATOM 3784 C CA . THR B 1 239 ? 40.855 -9.515 21.368 1.00 25.13 239 THR B CA 1
ATOM 3785 C C . THR B 1 239 ? 40.113 -10.434 20.410 1.00 26.19 239 THR B C 1
ATOM 3786 O O . THR B 1 239 ? 40.604 -11.523 20.079 1.00 25.96 239 THR B O 1
ATOM 3790 N N . LYS B 1 240 ? 38.934 -9.987 19.967 1.00 27.88 240 LYS B N 1
ATOM 3791 C CA . LYS B 1 240 ? 38.064 -10.792 19.106 1.00 29.40 240 LYS B CA 1
ATOM 3792 C C . LYS B 1 240 ? 38.709 -11.033 17.745 1.00 31.23 240 LYS B C 1
ATOM 3793 O O . LYS B 1 240 ? 38.760 -12.159 17.259 1.00 31.16 240 LYS B O 1
ATOM 3799 N N . SER B 1 241 ? 39.251 -9.979 17.160 1.00 33.16 241 SER B N 1
ATOM 3800 C CA . SER B 1 241 ? 39.996 -10.100 15.922 1.00 35.15 241 SER B CA 1
ATOM 3801 C C . SER B 1 241 ? 41.453 -10.185 16.308 1.00 35.97 241 SER B C 1
ATOM 3802 O O . SER B 1 241 ? 42.089 -9.131 16.490 1.00 37.05 241 SER B O 1
ATOM 3805 N N . SER B 1 242 ? 41.958 -11.417 16.446 1.00 36.31 242 SER B N 1
ATOM 3806 C CA . SER B 1 242 ? 43.344 -11.705 16.880 1.00 36.76 242 SER B CA 1
ATOM 3807 C C . SER B 1 242 ? 43.483 -13.158 17.378 1.00 36.96 242 SER B C 1
ATOM 3808 O O . SER B 1 242 ? 42.489 -13.874 17.545 1.00 37.15 242 SER B O 1
ATOM 3811 N N . LYS B 1 243 ? 38.438 0.564 10.209 1.00 37.03 257 LYS B N 1
ATOM 3812 C CA . LYS B 1 243 ? 39.221 1.621 9.560 1.00 36.21 257 LYS B CA 1
ATOM 3813 C C . LYS B 1 243 ? 40.031 2.441 10.586 1.00 35.67 257 LYS B C 1
ATOM 3814 O O . LYS B 1 243 ? 41.269 2.337 10.653 1.00 36.46 257 LYS B O 1
ATOM 3820 N N . LEU B 1 244 ? 39.309 3.270 11.341 1.00 33.28 258 LEU B N 1
ATOM 3821 C CA . LEU B 1 244 ? 39.870 4.161 12.364 1.00 31.41 258 LEU B CA 1
ATOM 3822 C C . LEU B 1 244 ? 39.414 3.623 13.721 1.00 28.08 258 LEU B C 1
ATOM 3823 O O . LEU B 1 244 ? 38.230 3.547 13.980 1.00 26.49 258 LEU B O 1
ATOM 3828 N N . THR B 1 245 ? 40.359 3.253 14.574 1.00 25.13 259 THR B N 1
ATOM 3829 C CA . THR B 1 245 ? 40.038 2.744 15.877 1.00 22.79 259 THR B CA 1
ATOM 3830 C C . THR B 1 245 ? 41.018 3.295 16.897 1.00 21.66 259 THR B C 1
ATOM 3831 O O . THR B 1 245 ? 42.119 3.681 16.549 1.00 20.56 259 THR B O 1
ATOM 3835 N N . TYR B 1 246 ? 40.612 3.289 18.162 1.00 19.71 260 TYR B N 1
ATOM 3836 C CA . TYR B 1 246 ? 41.440 3.824 19.232 1.00 20.26 260 TYR B CA 1
ATOM 3837 C C . TYR B 1 246 ? 42.758 3.061 19.313 1.00 18.82 260 TYR B C 1
ATOM 3838 O O . TYR B 1 246 ? 43.790 3.681 19.401 1.00 16.17 260 TYR B O 1
ATOM 3847 N N . PRO B 1 247 ? 42.722 1.717 19.294 1.00 19.70 261 PRO B N 1
ATOM 3848 C CA . PRO B 1 247 ? 43.984 0.998 19.341 1.00 19.47 261 PRO B CA 1
ATOM 3849 C C . PRO B 1 247 ? 44.920 1.257 18.197 1.00 19.96 261 PRO B C 1
ATOM 3850 O O . PRO B 1 247 ? 46.122 1.298 18.409 1.00 19.61 261 PRO B O 1
ATOM 3854 N N . LYS B 1 248 ? 44.387 1.423 16.994 1.00 20.13 262 LYS B N 1
ATOM 3855 C CA . LYS B 1 248 ? 45.227 1.775 15.836 1.00 21.51 262 LYS B CA 1
ATOM 3856 C C . LYS B 1 248 ? 45.789 3.195 15.900 1.00 20.26 262 LYS B C 1
ATOM 3857 O O . LYS B 1 248 ? 46.939 3.433 15.521 1.00 20.42 262 LYS B O 1
ATOM 3863 N N . LEU B 1 249 ? 45.021 4.107 16.471 1.00 19.62 263 LEU B N 1
ATOM 3864 C CA . LEU B 1 249 ? 45.418 5.505 16.504 1.00 19.87 263 LEU B CA 1
ATOM 3865 C C . LEU B 1 249 ? 46.292 5.871 17.703 1.00 19.84 263 LEU B C 1
ATOM 3866 O O . LEU B 1 249 ? 47.188 6.729 17.601 1.00 17.24 263 LEU B O 1
ATOM 3879 N N . GLY B 1 251 ? 47.723 3.343 19.901 1.00 18.24 265 GLY B N 1
ATOM 3880 C CA . GLY B 1 251 ? 48.352 2.166 20.419 1.00 18.17 265 GLY B CA 1
ATOM 3881 C C . GLY B 1 251 ? 47.405 1.492 21.397 1.00 18.51 265 GLY B C 1
ATOM 3882 O O . GLY B 1 251 ? 46.590 2.158 22.097 1.00 18.18 265 GLY B O 1
ATOM 3883 N N . LEU B 1 252 ? 47.512 0.171 21.493 1.00 18.40 266 LEU B N 1
ATOM 3884 C CA . LEU B 1 252 ? 46.587 -0.572 22.349 1.00 18.60 266 LEU B CA 1
ATOM 3885 C C . LEU B 1 252 ? 46.679 -0.241 23.852 1.00 18.52 266 LEU B C 1
ATOM 3886 O O . LEU B 1 252 ? 45.642 0.051 24.479 1.00 18.25 266 LEU B O 1
ATOM 3891 N N . GLU B 1 253 ? 47.875 -0.289 24.446 1.00 19.58 267 GLU B N 1
ATOM 3892 C CA . GLU B 1 253 ? 48.016 0.035 25.867 1.00 19.83 267 GLU B CA 1
ATOM 3893 C C . GLU B 1 253 ? 47.536 1.460 26.153 1.00 19.64 267 GLU B C 1
ATOM 3894 O O . GLU B 1 253 ? 46.802 1.722 27.123 1.00 17.91 267 GLU B O 1
ATOM 3900 N N . LYS B 1 254 ? 47.892 2.381 25.272 1.00 19.15 268 LYS B N 1
ATOM 3901 C CA . LYS B 1 254 ? 47.457 3.767 25.411 1.00 19.51 268 LYS B CA 1
ATOM 3902 C C . LYS B 1 254 ? 45.924 3.876 25.332 1.00 19.79 268 LYS B C 1
ATOM 3903 O O . LYS B 1 254 ? 45.266 4.684 26.070 1.00 18.15 268 LYS B O 1
ATOM 3909 N N . SER B 1 255 ? 45.331 3.061 24.458 1.00 19.00 269 SER B N 1
ATOM 3910 C CA . SER B 1 255 ? 43.860 3.080 24.363 1.00 20.04 269 SER B CA 1
ATOM 3911 C C . SER B 1 255 ? 43.248 2.517 25.681 1.00 19.02 269 SER B C 1
ATOM 3912 O O . SER B 1 255 ? 42.214 3.012 26.170 1.00 18.79 269 SER B O 1
ATOM 3915 N N . ARG B 1 256 ? 43.909 1.534 26.282 1.00 19.46 270 ARG B N 1
ATOM 3916 C CA . ARG B 1 256 ? 43.457 0.999 27.558 1.00 20.77 270 ARG B CA 1
ATOM 3917 C C . ARG B 1 256 ? 43.553 2.042 28.659 1.00 20.33 270 ARG B C 1
ATOM 3918 O O . ARG B 1 256 ? 42.679 2.127 29.500 1.00 20.03 270 ARG B O 1
ATOM 3926 N N . GLU B 1 257 ? 44.636 2.811 28.641 1.00 20.47 271 GLU B N 1
ATOM 3927 C CA . GLU B 1 257 ? 44.871 3.861 29.623 1.00 20.92 271 GLU B CA 1
ATOM 3928 C C . GLU B 1 257 ? 43.798 4.957 29.521 1.00 20.49 271 GLU B C 1
ATOM 3929 O O . GLU B 1 257 ? 43.297 5.483 30.543 1.00 17.83 271 GLU B O 1
ATOM 3935 N N . PHE B 1 258 ? 43.449 5.297 28.272 1.00 20.37 272 PHE B N 1
ATOM 3936 C CA . PHE B 1 258 ? 42.372 6.253 27.971 1.00 20.66 272 PHE B CA 1
ATOM 3937 C C . PHE B 1 258 ? 41.053 5.756 28.554 1.00 20.47 272 PHE B C 1
ATOM 3938 O O . PHE B 1 258 ? 40.336 6.494 29.218 1.00 22.76 272 PHE B O 1
ATOM 3946 N N . ALA B 1 259 ? 40.730 4.496 28.328 1.00 20.06 273 ALA B N 1
ATOM 3947 C CA . ALA B 1 259 ? 39.503 3.914 28.916 1.00 20.18 273 ALA B CA 1
ATOM 3948 C C . ALA B 1 259 ? 39.521 4.054 30.432 1.00 19.71 273 ALA B C 1
ATOM 3949 O O . ALA B 1 259 ? 38.552 4.470 31.045 1.00 21.09 273 ALA B O 1
ATOM 3951 N N . GLU B 1 260 ? 40.625 3.708 31.058 1.00 20.94 274 GLU B N 1
ATOM 3952 C CA . GLU B 1 260 ? 40.721 3.776 32.496 1.00 21.79 274 GLU B CA 1
ATOM 3953 C C . GLU B 1 260 ? 40.470 5.201 32.968 1.00 21.59 274 GLU B C 1
ATOM 3954 O O . GLU B 1 260 ? 39.770 5.409 33.929 1.00 21.36 274 GLU B O 1
ATOM 3960 N N . LYS B 1 261 ? 41.002 6.183 32.256 1.00 22.00 275 LYS B N 1
ATOM 3961 C CA . LYS B 1 261 ? 40.884 7.560 32.702 1.00 22.47 275 LYS B CA 1
ATOM 3962 C C . LYS B 1 261 ? 39.461 8.069 32.554 1.00 21.82 275 LYS B C 1
ATOM 3963 O O . LYS B 1 261 ? 39.003 8.850 33.397 1.00 21.31 275 LYS B O 1
ATOM 3969 N N . LEU B 1 262 ? 38.777 7.640 31.488 1.00 20.92 276 LEU B N 1
ATOM 3970 C CA . LEU B 1 262 ? 37.383 8.018 31.255 1.00 21.34 276 LEU B CA 1
ATOM 3971 C C . LEU B 1 262 ? 36.481 7.404 32.318 1.00 21.53 276 LEU B C 1
ATOM 3972 O O . LEU B 1 262 ? 35.562 8.015 32.790 1.00 22.29 276 LEU B O 1
ATOM 3977 N N . ASN B 1 263 ? 36.743 6.146 32.628 1.00 21.20 277 ASN B N 1
ATOM 3978 C CA . ASN B 1 263 ? 36.029 5.440 33.660 1.00 22.51 277 ASN B CA 1
ATOM 3979 C C . ASN B 1 263 ? 36.156 6.118 35.034 1.00 22.09 277 ASN B C 1
ATOM 3980 O O . ASN B 1 263 ? 35.144 6.298 35.727 1.00 22.64 277 ASN B O 1
ATOM 3985 N N . THR B 1 264 ? 37.378 6.496 35.405 1.00 21.04 278 THR B N 1
ATOM 3986 C CA . THR B 1 264 ? 37.643 7.248 36.643 1.00 21.87 278 THR B CA 1
ATOM 3987 C C . THR B 1 264 ? 36.977 8.622 36.653 1.00 20.99 278 THR B C 1
ATOM 3988 O O . THR B 1 264 ? 36.329 9.036 37.633 1.00 20.54 278 THR B O 1
ATOM 3992 N N . GLU B 1 265 ? 37.150 9.328 35.546 1.00 21.06 279 GLU B N 1
ATOM 3993 C CA . GLU B 1 265 ? 36.525 10.627 35.391 1.00 22.36 279 GLU B CA 1
ATOM 3994 C C . GLU B 1 265 ? 35.012 10.520 35.512 1.00 20.65 279 GLU B C 1
ATOM 3995 O O . GLU B 1 265 ? 34.391 11.363 36.183 1.00 19.25 279 GLU B O 1
ATOM 4001 N N . ALA B 1 266 ? 34.399 9.497 34.901 1.00 20.83 280 ALA B N 1
ATOM 4002 C CA . ALA B 1 266 ? 32.951 9.311 35.045 1.00 20.60 280 ALA B CA 1
ATOM 4003 C C . ALA B 1 266 ? 32.579 9.128 36.516 1.00 20.34 280 ALA B C 1
ATOM 4004 O O . ALA B 1 266 ? 31.602 9.715 37.016 1.00 19.14 280 ALA B O 1
ATOM 4006 N N . ARG B 1 267 ? 33.334 8.258 37.194 1.00 20.64 281 ARG B N 1
ATOM 4007 C CA . ARG B 1 267 ? 33.071 7.949 38.604 1.00 20.87 281 ARG B CA 1
ATOM 4008 C C . ARG B 1 267 ? 33.212 9.160 39.500 1.00 20.66 281 ARG B C 1
ATOM 4009 O O . ARG B 1 267 ? 32.385 9.375 40.386 1.00 21.20 281 ARG B O 1
ATOM 4017 N N . ASP B 1 268 ? 34.232 9.963 39.246 1.00 20.27 282 ASP B N 1
ATOM 4018 C CA . ASP B 1 268 ? 34.413 11.223 39.930 1.00 20.57 282 ASP B CA 1
ATOM 4019 C C . ASP B 1 268 ? 33.194 12.134 39.913 1.00 20.49 282 ASP B C 1
ATOM 4020 O O . ASP B 1 268 ? 32.918 12.829 40.894 1.00 21.07 282 ASP B O 1
ATOM 4025 N N . GLN B 1 269 ? 32.471 12.133 38.800 1.00 20.60 283 GLN B N 1
ATOM 4026 C CA . GLN B 1 269 ? 31.333 13.032 38.628 1.00 20.55 283 GLN B CA 1
ATOM 4027 C C . GLN B 1 269 ? 30.237 12.708 39.602 1.00 20.53 283 GLN B C 1
ATOM 4028 O O . GLN B 1 269 ? 29.387 13.537 39.846 1.00 22.75 283 GLN B O 1
ATOM 4034 N N . LEU B 1 270 ? 30.184 11.482 40.087 1.00 20.53 284 LEU B N 1
ATOM 4035 C CA . LEU B 1 270 ? 29.118 11.068 41.003 1.00 21.85 284 LEU B CA 1
ATOM 4036 C C . LEU B 1 270 ? 29.477 11.200 42.482 1.00 22.04 284 LEU B C 1
ATOM 4037 O O . LEU B 1 270 ? 28.701 10.794 43.367 1.00 22.70 284 LEU B O 1
ATOM 4042 N N . LEU B 1 271 ? 30.616 11.835 42.756 1.00 22.24 285 LEU B N 1
ATOM 4043 C CA . LEU B 1 271 ? 31.001 12.146 44.131 1.00 22.95 285 LEU B CA 1
ATOM 4044 C C . LEU B 1 271 ? 30.038 13.148 44.744 1.00 23.34 285 LEU B C 1
ATOM 4045 O O . LEU B 1 271 ? 29.593 14.041 44.066 1.00 24.51 285 LEU B O 1
ATOM 4050 N N . GLY B 1 272 ? 29.680 12.974 46.002 1.00 23.63 286 GLY B N 1
ATOM 4051 C CA . GLY B 1 272 ? 28.725 13.891 46.661 1.00 24.08 286 GLY B CA 1
ATOM 4052 C C . GLY B 1 272 ? 27.247 13.536 46.578 1.00 24.71 286 GLY B C 1
ATOM 4053 O O . GLY B 1 272 ? 26.399 14.210 47.191 1.00 24.99 286 GLY B O 1
ATOM 4054 N N . PHE B 1 273 ? 26.913 12.496 45.825 1.00 24.56 287 PHE B N 1
ATOM 4055 C CA . PHE B 1 273 ? 25.577 11.973 45.791 1.00 25.25 287 PHE B CA 1
ATOM 4056 C C . PHE B 1 273 ? 25.416 10.833 46.800 1.00 25.63 287 PHE B C 1
ATOM 4057 O O . PHE B 1 273 ? 26.382 10.349 47.361 1.00 25.28 287 PHE B O 1
ATOM 4065 N N . ASP B 1 274 ? 24.188 10.373 47.011 1.00 27.02 288 ASP B N 1
ATOM 4066 C CA . ASP B 1 274 ? 23.938 9.201 47.882 1.00 27.12 288 ASP B CA 1
ATOM 4067 C C . ASP B 1 274 ? 24.427 7.918 47.221 1.00 27.05 288 ASP B C 1
ATOM 4068 O O . ASP B 1 274 ? 24.043 7.636 46.107 1.00 26.13 288 ASP B O 1
ATOM 4073 N N . SER B 1 275 ? 25.257 7.138 47.917 1.00 26.72 289 SER B N 1
ATOM 4074 C CA . SER B 1 275 ? 25.882 5.955 47.294 1.00 27.39 289 SER B CA 1
ATOM 4075 C C . SER B 1 275 ? 24.865 4.927 46.766 1.00 27.42 289 SER B C 1
ATOM 4076 O O . SER B 1 275 ? 25.137 4.255 45.769 1.00 28.39 289 SER B O 1
ATOM 4079 N N . ASP B 1 276 ? 23.708 4.793 47.407 1.00 27.87 290 ASP B N 1
ATOM 4080 C CA . ASP B 1 276 ? 22.693 3.835 46.926 1.00 28.24 290 ASP B CA 1
ATOM 4081 C C . ASP B 1 276 ? 22.095 4.251 45.588 1.00 27.75 290 ASP B C 1
ATOM 4082 O O . ASP B 1 276 ? 21.796 3.414 44.724 1.00 27.85 290 ASP B O 1
ATOM 4087 N N . LYS B 1 277 ? 21.941 5.553 45.406 1.00 26.99 291 LYS B N 1
ATOM 4088 C CA . LYS B 1 277 ? 21.403 6.091 44.158 1.00 26.69 291 LYS B CA 1
ATOM 4089 C C . LYS B 1 277 ? 22.457 6.158 43.076 1.00 26.62 291 LYS B C 1
ATOM 4090 O O . LYS B 1 277 ? 22.155 6.251 41.882 1.00 26.33 291 LYS B O 1
ATOM 4096 N N . VAL B 1 278 ? 23.708 6.097 43.501 1.00 26.40 292 VAL B N 1
ATOM 4097 C CA . VAL B 1 278 ? 24.811 6.146 42.591 1.00 26.02 292 VAL B CA 1
ATOM 4098 C C . VAL B 1 278 ? 25.040 4.785 41.981 1.00 25.95 292 VAL B C 1
ATOM 4099 O O . VAL B 1 278 ? 25.386 4.689 40.822 1.00 23.95 292 VAL B O 1
ATOM 4103 N N . ALA B 1 279 ? 24.816 3.739 42.763 1.00 26.23 293 ALA B N 1
ATOM 4104 C CA . ALA B 1 279 ? 25.144 2.379 42.317 1.00 27.23 293 ALA B CA 1
ATOM 4105 C C . ALA B 1 279 ? 24.526 1.982 40.953 1.00 27.22 293 ALA B C 1
ATOM 4106 O O . ALA B 1 279 ? 25.223 1.379 40.127 1.00 27.11 293 ALA B O 1
ATOM 4108 N N . PRO B 1 280 ? 23.227 2.294 40.714 1.00 27.95 294 PRO B N 1
ATOM 4109 C CA . PRO B 1 280 ? 22.686 2.028 39.381 1.00 27.93 294 PRO B CA 1
ATOM 4110 C C . PRO B 1 280 ? 23.432 2.726 38.239 1.00 27.21 294 PRO B C 1
ATOM 4111 O O . PRO B 1 280 ? 23.628 2.136 37.182 1.00 27.62 294 PRO B O 1
ATOM 4115 N N . LEU B 1 281 ? 23.843 3.969 38.434 1.00 27.16 295 LEU B N 1
ATOM 4116 C CA . LEU B 1 281 ? 24.612 4.657 37.407 1.00 27.08 295 LEU B CA 1
ATOM 4117 C C . LEU B 1 281 ? 25.993 3.977 37.159 1.00 27.24 295 LEU B C 1
ATOM 4118 O O . LEU B 1 281 ? 26.433 3.861 36.019 1.00 27.56 295 LEU B O 1
ATOM 4123 N N . LEU B 1 282 ? 26.647 3.523 38.222 1.00 27.51 296 LEU B N 1
ATOM 4124 C CA . LEU B 1 282 ? 27.893 2.774 38.091 1.00 28.34 296 LEU B CA 1
ATOM 4125 C C . LEU B 1 282 ? 27.640 1.409 37.462 1.00 28.89 296 LEU B C 1
ATOM 4126 O O . LEU B 1 282 ? 28.482 0.884 36.724 1.00 30.13 296 LEU B O 1
ATOM 4131 N N . ALA B 1 283 ? 26.496 0.811 37.775 1.00 29.38 297 ALA B N 1
ATOM 4132 C CA . ALA B 1 283 ? 26.153 -0.494 37.215 1.00 29.51 297 ALA B CA 1
ATOM 4133 C C . ALA B 1 283 ? 25.864 -0.321 35.712 1.00 31.00 297 ALA B C 1
ATOM 4134 O O . ALA B 1 283 ? 26.324 -1.087 34.871 1.00 30.54 297 ALA B O 1
ATOM 4136 N N . LEU B 1 284 ? 25.144 0.744 35.354 1.00 32.58 298 LEU B N 1
ATOM 4137 C CA . LEU B 1 284 ? 24.918 0.996 33.946 1.00 33.71 298 LEU B CA 1
ATOM 4138 C C . LEU B 1 284 ? 26.303 1.133 33.298 1.00 34.87 298 LEU B C 1
ATOM 4139 O O . LEU B 1 284 ? 26.578 0.616 32.197 1.00 35.26 298 LEU B O 1
ATOM 4144 N N . ALA B 1 285 ? 27.198 1.791 34.023 1.00 36.10 299 ALA B N 1
ATOM 4145 C CA . ALA B 1 285 ? 28.491 2.143 33.479 1.00 37.57 299 ALA B CA 1
ATOM 4146 C C . ALA B 1 285 ? 29.186 0.876 33.010 1.00 38.32 299 ALA B C 1
ATOM 4147 O O . ALA B 1 285 ? 29.909 0.897 32.012 1.00 39.29 299 ALA B O 1
ATOM 4149 N N . ASN B 1 286 ? 28.901 -0.234 33.700 1.00 39.44 300 ASN B N 1
ATOM 4150 C CA . ASN B 1 286 ? 29.443 -1.570 33.382 1.00 39.39 300 ASN B CA 1
ATOM 4151 C C . ASN B 1 286 ? 28.626 -2.351 32.310 1.00 39.57 300 ASN B C 1
ATOM 4152 O O . ASN B 1 286 ? 29.178 -2.834 31.331 1.00 39.35 300 ASN B O 1
ATOM 4157 N N . TYR B 1 287 ? 27.310 -2.436 32.526 1.00 39.99 301 TYR B N 1
ATOM 4158 C CA . TYR B 1 287 ? 26.271 -3.067 31.632 1.00 40.13 301 TYR B CA 1
ATOM 4159 C C . TYR B 1 287 ? 26.336 -2.820 30.117 1.00 40.40 301 TYR B C 1
ATOM 4160 O O . TYR B 1 287 ? 26.097 -3.749 29.330 1.00 40.09 301 TYR B O 1
ATOM 4169 N N . ILE B 1 288 ? 26.603 -1.568 29.726 1.00 40.88 302 ILE B N 1
ATOM 4170 C CA . ILE B 1 288 ? 26.532 -1.137 28.318 1.00 40.79 302 ILE B CA 1
ATOM 4171 C C . ILE B 1 288 ? 27.398 -1.972 27.383 1.00 40.90 302 ILE B C 1
ATOM 4172 O O . ILE B 1 288 ? 26.889 -2.780 26.597 1.00 40.81 302 ILE B O 1
#

CATH classification: 1.10.600.10

Sequence (541 aa):
PISYIIRKADSVNKALDSAVPLREPLKIHEARYSLLAGGKRVRPVLCIAACELVGGEESLAPAACAVEIHTSLIHDDLPCDNDDLRRGKPTNHKVYGEDVAVLAGDALLSFAFEHLASATSSEVSPARVVRAVGELAKAIGTEGLVAGQVVDISLDLNNVGLEHLKFIHLHKTAALLEASAVLGGIIGGGSDEEIERLRKFARCIGLLFQVVDDILDVTKKLTYPKLGLEKSREFAEKLNTEARDQLLGFDSDKVAPLLALANYIANRQNDPISYIIRKADSVNKALDSAVPLREPLKIHEARYSLLAGGKRVRPVLCIAACELVGGEESLAPAACAVEIHTSLIHDDLPCDNDDLRRGKPTNHKVYGEDVAVLAGDALLSFAFEHLASATSSEVSPARVVRAVGELAKAIGTEGLVAGQVVDISSEGLDLNNVGLEHLKFIHLHKTAALLEASAVLGGIIGGGSDEEIERLRKFARCIGLLFQVVDDILDVTKSSKLTYPKLGLEKSREFAEKLNTEARDQLLGFDSDKVAPLLALANYI

Nearest PDB structures (foldseek):
  2j1p-assembly1_B  TM=1.004E+00  e=3.284E-33  Sinapis alba
  2j1p-assembly1_A  TM=9.612E-01  e=1.881E-28  Sinapis alba
  5e8l-assembly1_B  TM=9.643E-01  e=2.559E-27  Arabidopsis thaliana
  5xn5-assembly1_A  TM=9.409E-01  e=1.235E-22  Oryza sativa Japonica Group
  5xn5-assembly1_B  TM=9.266E-01  e=8.767E-23  Oryza sativa Japonica Group

InterPro domains:
  IPR000092 Polyprenyl synthetase-like [PF00348] (99-335)
  IPR000092 Polyprenyl synthetase-like [cd00685] (99-364)
  IPR008949 Isoprenoid synthase domain superfamily [G3DSA:1.10.600.10] (67-366)
  IPR008949 Isoprenoid synthase domain superfamily [SSF48576] (71-354)
  IPR033749 Polyprenyl synthetase, conserved site [PS00444] (284-296)
  IPR033749 Polyprenyl synthetase, conserved site [PS00723] (148-164)
  IPR053378 Prenyl diphosphate synthase [NF045485] (80-365)